Protein AF-A0A0S8H1C2-F1 (afdb_monomer)

Sequence (386 aa):
MALAILILIEPNAFPVTLSIESKSGTPDQTLEVPITVDDPSGIAGAAFTVEYDSSALSITVESVFFNTFLDQLLLLSTIGIPEEDDGIIKIPVLDENGNPKLDDYSIPIYIEVPPEVDGIQYFQPLLANEVSGTGMRISAARFTPADSSNSTLFTLYVTLKSGAQLGTYNINIVPTRLYDTVAGYDANGETIDLLIGADPDQEVTSASAFPVLLDDDGYTNHVNNGYVTFMDVINQEIDLSAGWNLISLRQQPSDISIDSVLEVISGKYASVWVYFDGSWRVYDPENPGFSDLTTMEAGRGYWINMDEATRLNISGTTPSNSVELAAGWNLVGYNCSTSQSVADALASIEGKYVSIWAYMDGSWKVYDPNNPGFSDQRCVRGHYRR

Radius of gyration: 31.44 Å; Cα contacts (8 Å, |Δi|>4): 828; chains: 1; bounding box: 70×46×90 Å

pLDDT: mean 87.63, std 13.4, range [23.62, 98.69]

Solvent-accessible surface area (backbone atoms only — not comparable to full-atom values): 21905 Å² total; per-residue (Å²): 138,85,87,80,81,86,79,86,76,72,86,84,62,64,78,42,38,41,34,36,51,66,49,72,47,43,57,89,43,73,43,82,33,44,32,31,36,79,56,29,55,27,41,21,34,39,31,34,23,41,36,38,60,62,87,38,42,47,74,49,77,49,46,77,66,41,34,38,52,63,68,55,49,73,72,42,88,54,44,51,79,70,43,81,55,98,87,35,36,37,31,31,35,33,40,100,86,69,45,70,31,55,48,101,83,71,46,72,40,63,49,62,40,52,47,69,57,99,89,42,72,43,62,35,50,64,48,77,44,78,40,87,96,46,26,34,39,40,38,35,37,43,91,62,48,36,56,81,87,61,40,49,54,32,38,34,41,39,31,55,37,90,88,47,79,75,46,76,45,59,40,33,76,42,66,34,70,40,52,47,56,89,84,69,36,44,79,90,50,35,75,43,56,34,28,30,27,38,39,89,92,42,59,84,88,42,80,68,16,51,37,79,37,31,40,65,84,49,40,83,84,28,51,44,62,22,32,41,33,32,43,71,70,46,77,45,72,36,82,42,54,58,38,83,38,72,46,53,35,46,30,26,37,88,61,34,40,38,66,68,64,38,51,90,48,64,91,33,53,61,37,36,36,36,42,56,95,91,40,81,35,30,32,26,89,92,44,60,94,74,38,73,46,63,63,51,55,40,45,32,26,35,39,38,33,23,74,46,60,48,65,47,72,45,59,16,30,84,46,78,93,75,70,88,80,65,92,75,83,73,42,61,26,61,45,59,94,63,73,38,44,50,66,69,75,38,56,95,49,65,91,75,70,73,68,48,77,46,71,52,94,94,38,83,31,32,33,26,89,91,43,62,92,74,37,73,45,68,56,48,66,62,83,67,82,132

Mean predicted aligned error: 10.64 Å

Secondary structure (DSSP, 8-state):
----------S------EEEPPEEE-TTPPEEEEEEES--TTEEEEEEEEE--TTTEEEEEE-SSS--HHHHHTT-TTB---EEETTEEEEEBB-TTSSBPB-TTSPBPEEEES-EETTEE-SSSEEEEEETTTEEEEEEE-SSPP-SS--EEEEEEEEEPTTPPSEEEEEEEEPPEE--TTTT--TT-EE--SEEE--TTS-TTSGGGS-EEE-TTTHHHHEE-EEEEE-PPEEEEEEE-SEEEEEE-SSB-SS-BHHHHHGGGTTSEEEEEEEETTEEEEE-TT-GGG----B--TTBEEEEEESS-EEEEEEEBPPPSPPP--SS---B----SS-EEHHHHTGGGTTS-S-EEEEETTEEEEE-TT-GGG----EE--S---

Foldseek 3Di:
DDDDDDDDDDPPPLPKFWEWAAEEDAQADWDWIFTFIPFQFQFFKFKWFKFWDPVWKDKDKDFVQQNWPVVQVVVDLQWDDWDDDPNKTWIFGHDPVRHFDADPVRHGDTDIPQDDDPNDGDGTQWDWAADPPTGIIIIGGGPDRDDRPDGGGMIMTMHTDPPHDFFKMWIFIAFDWDCDVVVPAPVVTDTDQGTWGADPVDDPVDPVRIDRSGGNVNCVVRYHIYMYGHADKDKDKDWFAAFKDKAFELFFAPDFFPCVQCVVVPPFFQKKWWDDPNDIAIDGPVCNVRHDDGGHGGFFIMITRGRHTDMGMGIHGRDDPDRDDDPDDGGTHDNDQDKDFPCVSCVVCPPVDAKDWDQPPNDIAIDGPVCRVRHPRGIDHGDDDD

Nearest PDB structures (foldseek):
  2zf9-assembly3_C  TM=5.876E-01  e=7.428E-05  Ruminococcus flavefaciens
  4n2o-assembly11_F  TM=5.755E-01  e=4.149E-04  Ruminococcus flavefaciens
  2xdh-assembly1_A  TM=5.416E-01  e=1.802E-04  Archaeoglobus fulgidus
  3l8q-assembly4_D  TM=2.956E-01  e=5.622E-03  Acetivibrio cellulolyticus
  4fei-assembly1_A-2  TM=1.889E-01  e=7.102E+00  Deinococcus radiodurans R1 = ATCC 13939 = DSM 20539

Structure (mmCIF, N/CA/C/O backbone):
data_AF-A0A0S8H1C2-F1
#
_entry.id   AF-A0A0S8H1C2-F1
#
loop_
_atom_site.group_PDB
_atom_site.id
_atom_site.type_symbol
_atom_site.label_atom_id
_atom_site.label_alt_id
_atom_site.label_comp_id
_atom_site.label_asym_id
_atom_site.label_entity_id
_atom_site.label_seq_id
_atom_site.pdbx_PDB_ins_code
_atom_site.Cartn_x
_atom_site.Cartn_y
_atom_site.Cartn_z
_atom_site.occupancy
_atom_site.B_iso_or_equiv
_atom_site.auth_seq_id
_atom_site.auth_comp_id
_atom_site.auth_asym_id
_atom_site.auth_atom_id
_atom_site.pdbx_PDB_model_num
ATOM 1 N N . MET A 1 1 ? -35.610 5.288 -42.071 1.00 37.66 1 MET A N 1
ATOM 2 C CA . MET A 1 1 ? -34.277 5.610 -42.619 1.00 37.66 1 MET A CA 1
ATOM 3 C C . MET A 1 1 ? -33.349 5.663 -41.417 1.00 37.66 1 MET A C 1
ATOM 5 O O . MET A 1 1 ? -33.465 6.595 -40.636 1.00 37.66 1 MET A O 1
ATOM 9 N N . ALA A 1 2 ? -32.604 4.590 -41.149 1.00 26.58 2 ALA A N 1
ATOM 10 C CA . ALA A 1 2 ? -31.714 4.521 -39.991 1.00 26.58 2 ALA A CA 1
ATOM 11 C C . ALA A 1 2 ? -30.345 5.064 -40.410 1.00 26.58 2 ALA A C 1
ATOM 13 O O . ALA A 1 2 ? -29.763 4.576 -41.377 1.00 26.58 2 ALA A O 1
ATOM 14 N N . LEU A 1 3 ? -29.892 6.115 -39.732 1.00 23.62 3 LEU A N 1
ATOM 15 C CA . LEU A 1 3 ? -28.574 6.707 -39.915 1.00 23.62 3 LEU A CA 1
ATOM 16 C C . LEU A 1 3 ? -27.572 5.835 -39.149 1.00 23.62 3 LEU A C 1
ATOM 18 O O . LEU A 1 3 ? -27.600 5.810 -37.922 1.00 23.62 3 LEU A O 1
ATOM 22 N N . ALA A 1 4 ? -26.733 5.091 -39.866 1.00 24.03 4 ALA A N 1
ATOM 23 C CA . ALA A 1 4 ? -25.555 4.454 -39.290 1.00 24.03 4 ALA A CA 1
ATOM 24 C C . ALA A 1 4 ? -24.382 5.427 -39.445 1.00 24.03 4 ALA A C 1
ATOM 26 O O . ALA A 1 4 ? -24.056 5.827 -40.563 1.00 24.03 4 ALA A O 1
ATOM 27 N N . ILE A 1 5 ? -23.794 5.845 -38.326 1.00 34.66 5 ILE A N 1
ATOM 28 C CA . ILE A 1 5 ? -22.584 6.665 -38.306 1.00 34.66 5 ILE A CA 1
ATOM 29 C C . ILE A 1 5 ? -21.412 5.699 -38.142 1.00 34.66 5 ILE A C 1
ATOM 31 O O . ILE A 1 5 ? -21.305 5.022 -37.123 1.00 34.66 5 ILE A O 1
ATOM 35 N N . LEU A 1 6 ? -20.565 5.617 -39.167 1.00 24.83 6 LEU A N 1
ATOM 36 C CA . LEU A 1 6 ? -19.266 4.961 -39.090 1.00 24.83 6 LEU A CA 1
ATOM 37 C C . LEU A 1 6 ? -18.269 6.021 -38.612 1.00 24.83 6 LEU A C 1
ATOM 39 O O . LEU A 1 6 ? -17.946 6.941 -39.362 1.00 24.83 6 LEU A O 1
ATOM 43 N N . ILE A 1 7 ? -17.855 5.934 -37.350 1.00 35.78 7 ILE A N 1
ATOM 44 C CA . ILE A 1 7 ? -16.804 6.788 -36.790 1.00 35.78 7 ILE A CA 1
ATOM 45 C C . ILE A 1 7 ? -15.488 6.030 -36.950 1.00 35.78 7 ILE A C 1
ATOM 47 O O . ILE A 1 7 ? -15.338 4.934 -36.416 1.00 35.78 7 ILE A O 1
ATOM 51 N N . LEU A 1 8 ? -14.558 6.611 -37.704 1.00 33.88 8 LEU A N 1
ATOM 52 C CA . LEU A 1 8 ? -13.153 6.229 -37.663 1.00 33.88 8 LEU A CA 1
ATOM 53 C C . LEU A 1 8 ? -12.554 6.947 -36.448 1.00 33.88 8 LEU A C 1
ATOM 55 O O . LEU A 1 8 ? -12.475 8.174 -36.445 1.00 33.88 8 LEU A O 1
ATOM 59 N N . ILE A 1 9 ? -12.233 6.200 -35.396 1.00 37.28 9 ILE A N 1
ATOM 60 C CA . ILE A 1 9 ? -11.469 6.712 -34.255 1.00 37.28 9 ILE A CA 1
ATOM 61 C C . ILE A 1 9 ? -9.995 6.605 -34.663 1.00 37.28 9 ILE A C 1
ATOM 63 O O . ILE A 1 9 ? -9.568 5.542 -35.115 1.00 37.28 9 ILE A O 1
ATOM 67 N N . GLU A 1 10 ? -9.246 7.708 -34.598 1.00 34.91 10 GLU A N 1
ATOM 68 C CA . GLU A 1 10 ? -7.790 7.680 -34.792 1.00 34.91 10 GLU A CA 1
ATOM 69 C C . GLU A 1 10 ? -7.138 6.759 -33.741 1.00 34.91 10 GLU A C 1
ATOM 71 O O . GLU A 1 10 ? -7.643 6.693 -32.621 1.00 34.91 10 GLU A O 1
ATOM 76 N N . PRO A 1 11 ? -6.025 6.059 -34.037 1.00 42.50 11 PRO A N 1
ATOM 77 C CA . PRO A 1 11 ? -5.444 5.054 -33.140 1.00 42.50 11 PRO A CA 1
ATOM 78 C C . PRO A 1 11 ? -4.820 5.626 -31.862 1.00 42.50 11 PRO A C 1
ATOM 80 O O . PRO A 1 11 ? -4.265 4.865 -31.081 1.00 42.50 11 PRO A O 1
ATOM 83 N N . ASN A 1 12 ? -4.903 6.935 -31.621 1.00 44.31 12 ASN A N 1
ATOM 84 C CA . ASN A 1 12 ? -4.301 7.578 -30.453 1.00 44.31 12 ASN A CA 1
ATOM 85 C C . ASN A 1 12 ? -5.173 7.392 -29.197 1.00 44.31 12 ASN A C 1
ATOM 87 O O . ASN A 1 12 ? -5.423 8.334 -28.447 1.00 44.31 12 ASN A O 1
ATOM 91 N N . ALA A 1 13 ? -5.696 6.184 -28.991 1.00 48.09 13 ALA A N 1
ATOM 92 C CA . ALA A 1 13 ? -6.163 5.760 -27.686 1.00 48.09 13 ALA A CA 1
ATOM 93 C C . ALA A 1 13 ? -4.923 5.258 -26.947 1.00 48.09 13 ALA A C 1
ATOM 95 O O . ALA A 1 13 ? -4.494 4.141 -27.209 1.00 48.09 13 ALA A O 1
ATOM 96 N N . PHE A 1 14 ? -4.330 6.082 -26.080 1.00 58.38 14 PHE A N 1
ATOM 97 C CA . PHE A 1 14 ? -3.327 5.608 -25.124 1.00 58.38 14 PHE A CA 1
ATOM 98 C C . PHE A 1 14 ? -4.006 4.537 -24.260 1.00 58.38 14 PHE A C 1
ATOM 100 O O . PHE A 1 14 ? -4.908 4.873 -23.487 1.00 58.38 14 PHE A O 1
ATOM 107 N N . PRO A 1 15 ? -3.707 3.241 -24.455 1.00 70.38 15 PRO A N 1
ATOM 108 C CA . PRO A 1 15 ? -4.605 2.188 -23.997 1.00 70.38 15 PRO A CA 1
ATOM 109 C C . PRO A 1 15 ? -4.337 1.774 -22.551 1.00 70.38 15 PRO A C 1
ATOM 111 O O . PRO A 1 15 ? -4.996 0.860 -22.067 1.00 70.38 15 PRO A O 1
ATOM 114 N N . VAL A 1 16 ? -3.383 2.426 -21.878 1.00 88.31 16 VAL A N 1
ATOM 115 C CA . VAL A 1 16 ? -2.860 1.976 -20.591 1.00 88.31 16 VAL A CA 1
ATOM 116 C C . VAL A 1 16 ? -2.882 3.071 -19.533 1.00 88.31 16 VAL A C 1
ATOM 118 O O . VAL A 1 16 ? -2.623 4.242 -19.809 1.00 88.31 16 VAL A O 1
ATOM 121 N N . THR A 1 17 ? -3.166 2.670 -18.302 1.00 94.62 17 THR A N 1
ATOM 122 C CA . THR A 1 17 ? -3.208 3.505 -17.106 1.00 94.62 17 THR A CA 1
ATOM 123 C C . THR A 1 17 ? -2.201 2.981 -16.090 1.00 94.62 17 THR A C 1
ATOM 125 O O . THR A 1 17 ? -2.351 1.868 -15.584 1.00 94.62 17 THR A O 1
ATOM 128 N N . LEU A 1 18 ? -1.204 3.790 -15.733 1.00 96.81 18 LEU A N 1
ATOM 129 C CA . LEU A 1 18 ? -0.291 3.489 -14.629 1.00 96.81 18 LEU A CA 1
ATOM 130 C C . LEU A 1 18 ? -0.927 3.853 -13.292 1.00 96.81 18 LEU A C 1
ATOM 132 O O . LEU A 1 18 ? -1.560 4.897 -13.163 1.00 96.81 18 LEU A O 1
ATOM 136 N N . SER A 1 19 ? -0.740 3.018 -12.275 1.00 98.00 19 SER A N 1
ATOM 137 C CA . SER A 1 19 ? -1.273 3.269 -10.934 1.00 98.00 19 SER A CA 1
ATOM 138 C C . SER A 1 19 ? -0.279 2.881 -9.846 1.00 98.00 19 SER A C 1
ATOM 140 O O . SER A 1 19 ? 0.228 1.759 -9.846 1.00 98.00 19 SER A O 1
ATOM 142 N N . ILE A 1 20 ? -0.041 3.783 -8.892 1.00 98.56 20 ILE A N 1
ATOM 143 C CA . ILE A 1 20 ? 0.663 3.481 -7.639 1.00 98.56 20 ILE A CA 1
ATOM 144 C C . ILE A 1 20 ? -0.372 3.125 -6.570 1.00 98.56 20 ILE A C 1
ATOM 146 O O . ILE A 1 20 ? -1.280 3.910 -6.294 1.00 98.56 20 ILE A O 1
ATOM 150 N N . GLU A 1 21 ? -0.230 1.961 -5.936 1.00 98.00 21 GLU A N 1
ATOM 151 C CA . GLU A 1 21 ? -1.101 1.581 -4.822 1.00 98.00 21 GLU A CA 1
ATOM 152 C C . GLU A 1 21 ? -0.795 2.415 -3.566 1.00 98.00 21 GLU A C 1
ATOM 154 O O . GLU A 1 21 ? 0.358 2.559 -3.164 1.00 98.00 21 GLU A O 1
ATOM 159 N N . SER A 1 22 ? -1.823 2.931 -2.891 1.00 97.81 22 SER A N 1
ATOM 160 C CA . SER A 1 22 ? -1.625 3.578 -1.592 1.00 97.81 22 SER A CA 1
ATOM 161 C C . SER A 1 22 ? -1.554 2.558 -0.457 1.00 97.81 22 SER A C 1
ATOM 163 O O . SER A 1 22 ? -2.394 1.664 -0.361 1.00 97.81 22 SER A O 1
ATOM 165 N N . LYS A 1 23 ? -0.586 2.720 0.450 1.00 96.12 23 LYS A N 1
ATOM 166 C CA . LYS A 1 23 ? -0.371 1.820 1.597 1.00 96.12 23 LYS A CA 1
ATOM 167 C C . LYS A 1 23 ? -0.279 2.590 2.909 1.00 96.12 23 LYS A C 1
ATOM 169 O O . LYS A 1 23 ? 0.045 3.774 2.942 1.00 96.12 23 LYS A O 1
ATOM 174 N N . SER A 1 24 ? -0.510 1.901 4.017 1.00 92.19 24 SER A N 1
ATOM 175 C CA . SER A 1 24 ? -0.260 2.428 5.355 1.00 92.19 24 SER A CA 1
ATOM 176 C C . SER A 1 24 ? 0.466 1.402 6.216 1.00 92.19 24 SER A C 1
ATOM 178 O O . SER A 1 24 ? 0.358 0.198 5.989 1.00 92.19 24 SER A O 1
ATOM 180 N N . GLY A 1 25 ? 1.216 1.882 7.204 1.00 90.38 25 GLY A N 1
ATOM 181 C CA . GLY A 1 25 ? 1.874 1.016 8.175 1.00 90.38 25 GLY A CA 1
ATOM 182 C C . GLY A 1 25 ? 2.594 1.779 9.272 1.00 90.38 25 GLY A C 1
ATOM 183 O O . GLY A 1 25 ? 2.381 2.978 9.481 1.00 90.38 25 GLY A O 1
ATOM 184 N N . THR A 1 26 ? 3.420 1.047 10.011 1.00 89.38 26 THR A N 1
ATOM 185 C CA . THR A 1 26 ? 4.143 1.580 11.169 1.00 89.38 26 THR A CA 1
ATOM 186 C C . THR A 1 26 ? 5.463 2.231 10.743 1.00 89.38 26 THR A C 1
ATOM 188 O O . THR A 1 26 ? 5.971 1.920 9.666 1.00 89.38 26 THR A O 1
ATOM 191 N N . PRO A 1 27 ? 6.058 3.112 11.567 1.00 90.50 27 PRO A N 1
ATOM 192 C CA . PRO A 1 27 ? 7.282 3.840 11.207 1.00 90.50 27 PRO A CA 1
ATOM 193 C C . PRO A 1 27 ? 8.485 2.927 10.929 1.00 90.50 27 PRO A C 1
ATOM 195 O O . PRO A 1 27 ? 9.360 3.288 10.150 1.00 90.50 27 PRO A O 1
ATOM 198 N N . ASP A 1 28 ? 8.504 1.743 11.546 1.00 89.56 28 ASP A N 1
ATOM 199 C CA . ASP A 1 28 ? 9.584 0.758 11.421 1.00 89.56 28 ASP A CA 1
ATOM 200 C C . ASP A 1 28 ? 9.334 -0.266 10.297 1.00 89.56 28 ASP A C 1
ATOM 202 O O . ASP A 1 28 ? 10.166 -1.139 10.040 1.00 89.56 28 ASP A O 1
ATOM 206 N N . GLN A 1 29 ? 8.175 -0.199 9.637 1.00 92.69 29 GLN A N 1
ATOM 207 C CA . GLN A 1 29 ? 7.791 -1.123 8.579 1.00 92.69 29 GLN A CA 1
ATOM 208 C C . GLN A 1 29 ? 8.340 -0.672 7.218 1.00 92.69 29 GLN A C 1
ATOM 210 O O . GLN A 1 29 ? 8.343 0.511 6.882 1.00 92.69 29 GLN A O 1
ATOM 215 N N . THR A 1 30 ? 8.746 -1.642 6.395 1.00 97.75 30 THR A N 1
ATOM 216 C CA . THR A 1 30 ? 8.920 -1.436 4.950 1.00 97.75 30 THR A CA 1
ATOM 217 C C . THR A 1 30 ? 7.592 -1.700 4.250 1.00 97.75 30 THR A C 1
ATOM 219 O O . THR A 1 30 ? 7.029 -2.786 4.384 1.00 97.75 30 THR A O 1
ATOM 222 N N . LEU A 1 31 ? 7.072 -0.703 3.538 1.00 98.00 31 LEU A N 1
ATOM 223 C CA . LEU A 1 31 ? 5.845 -0.819 2.759 1.00 98.00 31 LEU A CA 1
ATOM 224 C C . LEU A 1 31 ? 6.178 -1.246 1.333 1.00 98.00 31 LEU A C 1
ATOM 226 O O . LEU A 1 31 ? 6.912 -0.550 0.637 1.00 98.00 31 LEU A O 1
ATOM 230 N N . GLU A 1 32 ? 5.604 -2.364 0.903 1.00 98.50 32 GLU A N 1
ATOM 231 C CA . GLU A 1 32 ? 5.636 -2.817 -0.487 1.00 98.50 32 GLU A CA 1
ATOM 232 C C . GLU A 1 32 ? 4.519 -2.114 -1.259 1.00 98.50 32 GLU A C 1
ATOM 234 O O . GLU A 1 32 ? 3.332 -2.335 -1.002 1.00 98.50 32 GLU A O 1
ATOM 239 N N . VAL A 1 33 ? 4.903 -1.228 -2.171 1.00 98.69 33 VAL A N 1
ATOM 240 C CA . VAL A 1 33 ? 4.014 -0.347 -2.930 1.00 98.69 33 VAL A CA 1
ATOM 241 C C . VAL A 1 33 ? 4.126 -0.692 -4.420 1.00 98.69 33 VAL A C 1
ATOM 243 O O . VAL A 1 33 ? 5.082 -0.276 -5.081 1.00 98.69 33 VAL A O 1
ATOM 246 N N . PRO A 1 34 ? 3.182 -1.479 -4.963 1.00 98.50 34 PRO A N 1
ATOM 247 C CA . PRO A 1 34 ? 3.150 -1.813 -6.380 1.00 98.50 34 PRO A CA 1
ATOM 248 C C . PRO A 1 34 ? 2.904 -0.591 -7.274 1.00 98.50 34 PRO A C 1
ATOM 250 O O . PRO A 1 34 ? 2.021 0.228 -7.006 1.00 98.50 34 PRO A O 1
ATOM 253 N N . ILE A 1 35 ? 3.638 -0.530 -8.384 1.00 98.56 35 ILE A N 1
ATOM 254 C CA . ILE A 1 35 ? 3.302 0.255 -9.572 1.00 98.56 35 ILE A CA 1
ATOM 255 C C . ILE A 1 35 ? 2.735 -0.711 -10.606 1.00 98.56 35 ILE A C 1
ATOM 257 O O . ILE A 1 35 ? 3.419 -1.637 -11.050 1.00 98.56 35 ILE A O 1
ATOM 261 N N . THR A 1 36 ? 1.485 -0.489 -10.986 1.00 97.94 36 THR A N 1
ATOM 262 C CA . THR A 1 36 ? 0.710 -1.390 -11.840 1.00 97.94 36 THR A CA 1
ATOM 263 C C . THR A 1 36 ? 0.258 -0.713 -13.121 1.00 97.94 36 THR A C 1
ATOM 265 O O . THR A 1 36 ? 0.232 0.515 -13.206 1.00 97.94 36 THR A O 1
ATOM 268 N N . VAL A 1 37 ? -0.112 -1.529 -14.101 1.00 96.19 37 VAL A N 1
ATOM 269 C CA . VAL A 1 37 ? -0.777 -1.115 -15.335 1.00 96.19 37 VAL A CA 1
ATOM 270 C C . VAL A 1 37 ? -2.071 -1.912 -15.519 1.00 96.19 37 VAL A C 1
ATOM 272 O O . VAL A 1 37 ? -2.153 -3.068 -15.107 1.00 96.19 37 VAL A O 1
ATOM 275 N N . ASP A 1 38 ? -3.098 -1.302 -16.098 1.00 94.44 38 ASP A N 1
ATOM 276 C CA . ASP A 1 38 ? -4.387 -1.953 -16.376 1.00 94.44 38 ASP A CA 1
ATOM 277 C C . ASP A 1 38 ? -4.323 -2.971 -17.529 1.00 94.44 38 ASP A C 1
ATOM 279 O O . ASP A 1 38 ? -4.953 -4.025 -17.431 1.00 94.44 38 ASP A O 1
ATOM 283 N N . ASP A 1 39 ? -3.530 -2.703 -18.568 1.00 92.00 39 ASP A N 1
ATOM 284 C CA . ASP A 1 39 ? -3.198 -3.655 -19.632 1.00 92.00 39 ASP A CA 1
ATOM 285 C C . ASP A 1 39 ? -1.672 -3.779 -19.810 1.00 92.00 39 ASP A C 1
ATOM 287 O O . ASP A 1 39 ? -1.030 -2.897 -20.384 1.00 92.00 39 ASP A O 1
ATOM 291 N N . PRO A 1 40 ? -1.053 -4.863 -19.306 1.00 92.25 40 PRO A N 1
ATOM 292 C CA . PRO A 1 40 ? 0.379 -5.075 -19.466 1.00 92.25 40 PRO A CA 1
ATOM 293 C C . PRO A 1 40 ? 0.773 -5.612 -20.845 1.00 92.25 40 PRO A C 1
ATOM 295 O O . PRO A 1 40 ? 1.968 -5.658 -21.146 1.00 92.25 40 PRO A O 1
ATOM 298 N N . SER A 1 41 ? -0.183 -6.054 -21.670 1.00 89.62 41 SER A N 1
ATOM 299 C CA . SER A 1 41 ? 0.129 -6.762 -22.908 1.00 89.62 41 SER A CA 1
ATOM 300 C C . SER A 1 41 ? 0.930 -5.883 -23.864 1.00 89.62 41 SER A C 1
ATOM 302 O O . SER A 1 41 ? 0.606 -4.725 -24.110 1.00 89.62 41 SER A O 1
ATOM 304 N N . GLY A 1 42 ? 2.006 -6.442 -24.413 1.00 89.50 42 GLY A N 1
ATOM 305 C CA . GLY A 1 42 ? 2.822 -5.736 -25.393 1.00 89.50 42 GLY A CA 1
ATOM 306 C C . GLY A 1 42 ? 3.821 -4.747 -24.796 1.00 89.50 42 GLY A C 1
ATOM 307 O O . GLY A 1 42 ? 4.675 -4.281 -25.541 1.00 89.50 42 GLY A O 1
ATOM 308 N N . ILE A 1 43 ? 3.794 -4.444 -23.489 1.00 93.62 43 ILE A N 1
ATOM 309 C CA . ILE A 1 43 ? 4.774 -3.531 -22.878 1.00 93.62 43 ILE A CA 1
ATOM 310 C C . ILE A 1 43 ? 6.184 -4.115 -23.009 1.00 93.62 43 ILE A C 1
ATOM 312 O O . ILE A 1 43 ? 6.442 -5.267 -22.646 1.00 93.62 43 ILE A O 1
ATOM 316 N N . ALA A 1 44 ? 7.103 -3.288 -23.500 1.00 93.56 44 ALA A N 1
ATOM 317 C CA . ALA A 1 44 ? 8.505 -3.628 -23.711 1.00 93.56 44 ALA A CA 1
ATOM 318 C C . ALA A 1 44 ? 9.462 -2.700 -22.954 1.00 93.56 44 ALA A C 1
ATOM 320 O O . ALA A 1 44 ? 10.584 -3.104 -22.657 1.00 93.56 44 ALA A O 1
ATOM 321 N N . GLY A 1 45 ? 9.032 -1.493 -22.588 1.00 95.31 45 GLY A N 1
ATOM 322 C CA . GLY A 1 45 ? 9.849 -0.554 -21.830 1.00 95.31 45 GLY A CA 1
ATOM 323 C C . GLY A 1 45 ? 9.023 0.402 -20.983 1.00 95.31 45 GLY A C 1
ATOM 324 O O . GLY A 1 45 ? 7.882 0.724 -21.316 1.00 95.31 45 GLY A O 1
ATOM 325 N N . ALA A 1 46 ? 9.621 0.856 -19.888 1.00 97.19 46 ALA A N 1
ATOM 326 C CA . ALA A 1 46 ? 9.075 1.896 -19.033 1.00 97.19 46 ALA A CA 1
ATOM 327 C C . ALA A 1 46 ? 10.185 2.859 -18.606 1.00 97.19 46 ALA A C 1
ATOM 329 O O . ALA A 1 46 ? 11.274 2.409 -18.248 1.00 97.19 46 ALA A O 1
ATOM 330 N N . ALA A 1 47 ? 9.919 4.165 -18.619 1.00 97.00 47 ALA A N 1
ATOM 331 C CA . ALA A 1 47 ? 10.860 5.178 -18.155 1.00 97.00 47 ALA A CA 1
ATOM 332 C C . ALA A 1 47 ? 10.133 6.401 -17.578 1.00 97.00 47 ALA A C 1
ATOM 334 O O . ALA A 1 47 ? 9.444 7.124 -18.286 1.00 97.00 47 ALA A O 1
ATOM 335 N N . PHE A 1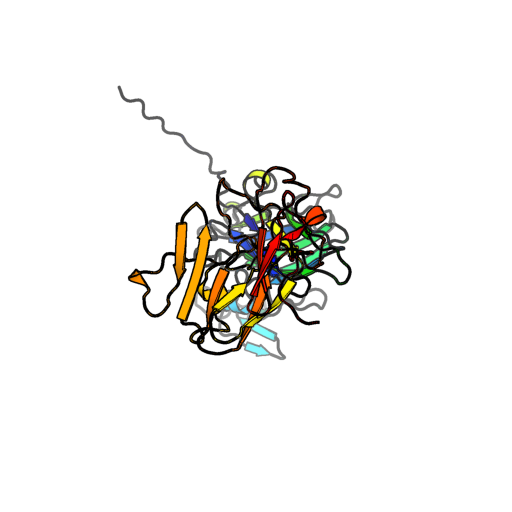 48 ? 10.286 6.658 -16.282 1.00 97.12 48 PHE A N 1
ATOM 336 C CA . PHE A 1 48 ? 9.648 7.797 -15.620 1.00 97.12 48 PHE A CA 1
ATOM 337 C C . PHE A 1 48 ? 10.360 8.173 -14.320 1.00 97.12 48 PHE A C 1
ATOM 339 O O . PHE A 1 48 ? 11.227 7.457 -13.813 1.00 97.12 48 PHE A O 1
ATOM 346 N N . THR A 1 49 ? 9.994 9.322 -13.754 1.00 96.69 49 THR A N 1
ATOM 347 C CA . THR A 1 49 ? 10.477 9.755 -12.442 1.00 96.69 49 THR A CA 1
ATOM 348 C C . THR A 1 49 ? 9.401 9.476 -11.404 1.00 96.69 49 THR A C 1
ATOM 350 O O . THR A 1 49 ? 8.249 9.836 -11.602 1.00 96.69 49 THR A O 1
ATOM 353 N N . VAL A 1 50 ? 9.770 8.869 -10.284 1.00 98.00 50 VAL A N 1
ATOM 354 C CA . VAL A 1 50 ? 8.940 8.788 -9.084 1.00 98.00 50 VAL A CA 1
ATOM 355 C C . VAL A 1 50 ? 9.359 9.913 -8.145 1.00 98.00 50 VAL A C 1
ATOM 357 O O . VAL A 1 50 ? 10.455 9.878 -7.589 1.00 98.00 50 VAL A O 1
ATOM 360 N N . GLU A 1 51 ? 8.506 10.916 -7.979 1.00 97.69 51 GLU A N 1
ATOM 361 C CA . GLU A 1 51 ? 8.682 12.020 -7.040 1.00 97.69 51 GLU A CA 1
ATOM 362 C C . GLU A 1 51 ? 8.132 11.674 -5.658 1.00 97.69 51 GLU A C 1
ATOM 364 O O . GLU A 1 51 ? 7.014 11.173 -5.514 1.00 97.69 51 GLU A O 1
ATOM 369 N N . TYR A 1 52 ? 8.923 11.977 -4.631 1.00 97.00 52 TYR A N 1
ATOM 370 C CA . TYR A 1 52 ? 8.572 11.775 -3.228 1.00 97.00 52 TYR A CA 1
ATOM 371 C C . TYR A 1 52 ? 9.410 12.691 -2.330 1.00 97.00 52 TYR A C 1
ATOM 373 O O . TYR A 1 52 ? 10.429 13.245 -2.746 1.00 97.00 52 TYR A O 1
ATOM 381 N N . ASP A 1 53 ? 9.013 12.832 -1.063 1.00 95.69 53 ASP A N 1
ATOM 382 C CA . ASP A 1 53 ? 9.825 13.540 -0.072 1.00 95.69 53 ASP A CA 1
ATOM 383 C C . ASP A 1 53 ? 11.076 12.718 0.274 1.00 95.69 53 ASP A C 1
ATOM 385 O O . ASP A 1 53 ? 11.082 11.896 1.193 1.00 95.69 53 ASP A O 1
ATOM 389 N N . SER A 1 54 ? 12.162 12.949 -0.464 1.00 93.69 54 SER A N 1
ATOM 390 C CA . SER A 1 54 ? 13.432 12.249 -0.268 1.00 93.69 54 SER A CA 1
ATOM 391 C C . SER A 1 54 ? 14.125 12.604 1.053 1.00 93.69 54 SER A C 1
ATOM 393 O O . SER A 1 54 ? 15.103 11.949 1.420 1.00 93.69 54 SER A O 1
ATOM 395 N N . SER A 1 55 ? 13.660 13.625 1.784 1.00 93.12 55 SER A N 1
ATOM 396 C CA . SER A 1 55 ? 14.153 13.928 3.132 1.00 93.12 55 SER A CA 1
ATOM 397 C C . SER A 1 55 ? 13.506 13.031 4.190 1.00 93.12 55 SER A C 1
ATOM 399 O O . SER A 1 55 ? 14.165 12.672 5.168 1.00 93.12 55 SER A O 1
ATOM 401 N N . ALA A 1 56 ? 12.260 12.611 3.955 1.00 95.38 56 ALA A N 1
ATOM 402 C CA . ALA A 1 56 ? 11.489 11.774 4.863 1.00 95.38 56 ALA A CA 1
ATOM 403 C C . ALA A 1 56 ? 11.509 10.285 4.499 1.00 95.38 56 ALA A C 1
ATOM 405 O O . ALA A 1 56 ? 11.491 9.449 5.398 1.00 95.38 56 ALA A O 1
ATOM 406 N N . LEU A 1 57 ? 11.563 9.936 3.212 1.00 96.75 57 LEU A N 1
ATOM 407 C CA . LEU A 1 57 ? 11.450 8.554 2.744 1.00 96.75 57 LEU A CA 1
ATOM 408 C C . LEU A 1 57 ? 12.765 8.024 2.168 1.00 96.75 57 LEU A C 1
ATOM 410 O O . LEU A 1 57 ? 13.558 8.764 1.577 1.00 96.75 57 LEU A O 1
ATOM 414 N N . SER A 1 58 ? 12.978 6.719 2.330 1.00 95.81 58 SER A N 1
ATOM 415 C CA . SER A 1 58 ? 13.943 5.934 1.559 1.00 95.81 58 SER A CA 1
ATOM 416 C C . SER A 1 58 ? 13.171 4.917 0.728 1.00 95.81 58 SER A C 1
ATOM 418 O O . SER A 1 58 ? 12.357 4.174 1.280 1.00 95.81 58 SER A O 1
ATOM 420 N N . ILE A 1 59 ? 13.414 4.901 -0.582 1.00 97.06 59 ILE A N 1
ATOM 421 C CA . ILE A 1 59 ? 12.727 4.021 -1.528 1.00 97.06 59 ILE A CA 1
ATOM 422 C C . ILE A 1 59 ? 13.774 3.210 -2.286 1.00 97.06 59 ILE A C 1
ATOM 424 O O . ILE A 1 59 ? 14.746 3.772 -2.782 1.00 97.06 59 ILE A O 1
ATOM 428 N N . THR A 1 60 ? 13.565 1.901 -2.394 1.00 96.75 60 THR A N 1
ATOM 429 C CA . THR A 1 60 ? 14.230 1.045 -3.387 1.00 96.75 60 THR A CA 1
ATOM 430 C C . THR A 1 60 ? 13.185 0.464 -4.331 1.00 96.75 60 THR A C 1
ATOM 432 O O . THR A 1 60 ? 11.995 0.467 -4.018 1.00 96.75 60 THR A O 1
ATOM 435 N N . VAL A 1 61 ? 13.607 -0.013 -5.499 1.00 97.75 61 VAL A N 1
ATOM 436 C CA . VAL A 1 61 ? 12.706 -0.582 -6.504 1.00 97.75 61 VAL A CA 1
ATOM 437 C C . VAL A 1 61 ? 13.213 -1.934 -6.972 1.00 97.75 61 VAL A C 1
ATOM 439 O O . VAL A 1 61 ? 14.408 -2.115 -7.197 1.00 97.75 61 VAL A O 1
ATOM 442 N N . GLU A 1 62 ? 12.283 -2.862 -7.151 1.00 97.25 62 GLU A N 1
ATOM 443 C CA . GLU A 1 62 ? 12.512 -4.133 -7.830 1.00 97.25 62 GLU A CA 1
ATOM 444 C C . GLU A 1 62 ? 11.477 -4.325 -8.941 1.00 97.25 62 GLU A C 1
ATOM 446 O O . GLU A 1 62 ? 10.411 -3.700 -8.944 1.00 97.25 62 GLU A O 1
ATOM 451 N N . SER A 1 63 ? 11.776 -5.215 -9.887 1.00 96.38 63 SER A N 1
ATOM 452 C CA . SER A 1 63 ? 10.821 -5.619 -10.914 1.00 96.38 63 SER A CA 1
ATOM 453 C C . SER A 1 63 ? 10.959 -7.095 -11.255 1.00 96.38 63 SER A C 1
ATOM 455 O O . SER A 1 63 ? 11.983 -7.536 -11.768 1.00 96.38 63 SER A O 1
ATOM 457 N N . VAL A 1 64 ? 9.886 -7.856 -11.053 1.00 93.94 64 VAL A N 1
ATOM 458 C CA . VAL A 1 64 ? 9.766 -9.208 -11.623 1.00 93.94 64 VAL A CA 1
ATOM 459 C C . VAL A 1 64 ? 9.246 -9.141 -13.064 1.00 93.94 64 VAL A C 1
ATOM 461 O O . VAL A 1 64 ? 9.548 -10.008 -13.877 1.00 93.94 64 VAL A O 1
ATOM 464 N N . PHE A 1 65 ? 8.508 -8.085 -13.413 1.00 94.88 65 PHE A N 1
ATOM 465 C CA . PHE A 1 65 ? 7.940 -7.884 -14.746 1.00 94.88 65 PHE A CA 1
ATOM 466 C C . PHE A 1 65 ? 8.995 -7.688 -15.832 1.00 94.88 65 PHE A C 1
ATOM 468 O O . PHE A 1 65 ? 8.879 -8.262 -16.915 1.00 94.88 65 PHE A O 1
ATOM 475 N N . PHE A 1 66 ? 10.022 -6.888 -15.539 1.00 93.50 66 PHE A N 1
ATOM 476 C CA . PHE A 1 66 ? 11.140 -6.667 -16.449 1.00 93.50 66 PHE A CA 1
ATOM 477 C C . PHE A 1 66 ? 12.236 -7.723 -16.301 1.00 93.50 66 PHE A C 1
ATOM 479 O O . PHE A 1 66 ? 13.061 -7.788 -17.190 1.00 93.50 66 PHE A O 1
ATOM 486 N N . ASN A 1 67 ? 12.212 -8.562 -15.252 1.00 92.19 67 ASN A N 1
ATOM 487 C CA . ASN A 1 67 ? 13.036 -9.766 -15.010 1.00 92.19 67 ASN A CA 1
ATOM 488 C C . ASN A 1 67 ? 14.565 -9.628 -15.260 1.00 92.19 67 ASN A C 1
ATOM 490 O O . ASN A 1 67 ? 15.056 -8.569 -15.627 1.00 92.19 67 ASN A O 1
ATOM 494 N N . THR A 1 68 ? 15.373 -10.663 -15.034 1.00 93.25 68 THR A N 1
ATOM 495 C CA . THR A 1 68 ? 16.824 -10.614 -15.299 1.00 93.25 68 THR A CA 1
ATOM 496 C C . THR A 1 68 ? 17.134 -10.690 -16.797 1.00 93.25 68 THR A C 1
ATOM 498 O O . THR A 1 68 ? 16.314 -11.164 -17.584 1.00 93.25 68 THR A O 1
ATOM 501 N N . PHE A 1 69 ? 18.330 -10.253 -17.218 1.00 90.62 69 PHE A N 1
ATOM 502 C CA . PHE A 1 69 ? 18.774 -10.461 -18.607 1.00 90.62 69 PHE A CA 1
ATOM 503 C C . PHE A 1 69 ? 18.751 -11.948 -18.982 1.00 90.62 69 PHE A C 1
ATOM 505 O O . PHE A 1 69 ? 18.285 -12.308 -20.061 1.00 90.62 69 PHE A O 1
ATOM 512 N N . LEU A 1 70 ? 19.222 -12.808 -18.074 1.00 88.88 70 LEU A N 1
ATOM 513 C CA . LEU A 1 70 ? 19.301 -14.247 -18.295 1.00 88.88 70 LEU A CA 1
ATOM 514 C C . LEU A 1 70 ? 17.915 -14.859 -18.512 1.00 88.88 70 LEU A C 1
ATOM 516 O O . LEU A 1 70 ? 17.699 -15.521 -19.524 1.00 88.88 70 LEU A O 1
ATOM 520 N N . ASP A 1 71 ? 16.971 -14.608 -17.604 1.00 90.19 71 ASP A N 1
ATOM 521 C CA . ASP A 1 71 ? 15.638 -15.217 -17.669 1.00 90.19 71 ASP A CA 1
ATOM 522 C C . ASP A 1 71 ? 14.876 -14.806 -18.925 1.00 90.19 71 ASP A C 1
ATOM 524 O O . ASP A 1 71 ? 14.149 -15.609 -19.502 1.00 90.19 71 ASP A O 1
ATOM 528 N N . GLN A 1 72 ? 15.061 -13.570 -19.385 1.00 89.62 72 GLN A N 1
ATOM 529 C CA . GLN A 1 72 ? 14.433 -13.116 -20.618 1.00 89.62 72 GLN A CA 1
ATOM 530 C C . GLN A 1 72 ? 15.060 -13.732 -21.866 1.00 89.62 72 GLN A C 1
ATOM 532 O O . GLN A 1 72 ? 14.342 -14.096 -22.797 1.00 89.62 72 GLN A O 1
ATOM 537 N N . LEU A 1 73 ? 16.390 -13.846 -21.900 1.00 87.94 73 LEU A N 1
ATOM 538 C CA . LEU A 1 73 ? 17.095 -14.419 -23.041 1.00 87.94 73 LEU A CA 1
ATOM 539 C C . LEU A 1 73 ? 16.814 -15.919 -23.159 1.00 87.94 73 LEU A C 1
ATOM 541 O O . LEU A 1 73 ? 16.565 -16.381 -24.265 1.00 87.94 73 LEU A O 1
ATOM 545 N N . LEU A 1 74 ? 16.750 -16.658 -22.044 1.00 84.62 74 LEU A N 1
ATOM 546 C CA . LEU A 1 74 ? 16.451 -18.101 -22.007 1.00 84.62 74 LEU A CA 1
ATOM 547 C C . LEU A 1 74 ? 15.104 -18.501 -22.625 1.00 84.62 74 LEU A C 1
ATOM 549 O O . LEU A 1 74 ? 14.909 -19.670 -22.957 1.00 84.62 74 LEU A O 1
ATOM 553 N N . LEU A 1 75 ? 14.185 -17.552 -22.805 1.00 81.75 75 LEU A N 1
ATOM 554 C CA . LEU A 1 75 ? 12.903 -17.779 -23.474 1.00 81.75 75 LEU A CA 1
ATOM 555 C C . LEU A 1 75 ? 12.999 -17.682 -25.004 1.00 81.75 75 LEU A C 1
ATOM 557 O O . LEU A 1 75 ? 12.071 -18.095 -25.702 1.00 81.75 75 LEU A O 1
ATOM 561 N N . LEU A 1 76 ? 14.092 -17.135 -25.540 1.00 82.75 76 LEU A N 1
ATOM 562 C CA . LEU A 1 76 ? 14.256 -16.923 -26.971 1.00 82.75 76 LEU A CA 1
ATOM 563 C C . LEU A 1 76 ? 14.741 -18.203 -27.655 1.00 82.75 76 LEU A C 1
ATOM 565 O O . LEU A 1 76 ? 15.783 -18.761 -27.329 1.00 82.75 76 LEU A O 1
ATOM 569 N N . SER A 1 77 ? 14.036 -18.639 -28.697 1.00 78.88 77 SER A N 1
ATOM 570 C CA . SER A 1 77 ? 14.471 -19.780 -29.518 1.00 78.88 77 SER A CA 1
ATOM 571 C C . SER A 1 77 ? 15.691 -19.474 -30.394 1.00 78.88 77 SER A C 1
ATOM 573 O O . SER A 1 77 ? 16.240 -20.371 -31.026 1.00 78.88 77 SER A O 1
ATOM 575 N N . THR A 1 78 ? 16.077 -18.202 -30.486 1.00 81.69 78 THR A N 1
ATOM 576 C CA . THR A 1 78 ? 17.204 -17.701 -31.283 1.00 81.69 78 THR A CA 1
ATOM 577 C C . THR A 1 78 ? 18.523 -17.720 -30.523 1.00 81.69 78 THR A C 1
ATOM 579 O O . THR A 1 78 ? 19.533 -17.254 -31.049 1.00 81.69 78 THR A O 1
ATOM 582 N N . ILE A 1 79 ? 18.538 -18.249 -29.301 1.00 84.19 79 ILE A N 1
ATOM 583 C CA . ILE A 1 79 ? 19.757 -18.435 -28.526 1.00 84.19 79 ILE A CA 1
ATOM 584 C C . ILE A 1 79 ? 20.035 -19.918 -28.279 1.00 84.19 79 ILE A C 1
ATOM 586 O O . ILE A 1 79 ? 19.124 -20.738 -28.156 1.00 84.19 79 ILE A O 1
ATOM 590 N N . GLY A 1 80 ? 21.316 -20.273 -28.244 1.00 83.38 80 GLY A N 1
ATOM 591 C CA . GLY A 1 80 ? 21.759 -21.624 -27.928 1.00 83.38 80 GLY A CA 1
ATOM 592 C C . GLY A 1 80 ? 21.974 -21.830 -26.433 1.00 83.38 80 GLY A C 1
ATOM 593 O O . GLY A 1 80 ? 21.621 -20.999 -25.599 1.00 83.38 80 GLY A O 1
ATOM 594 N N . ILE A 1 81 ? 22.562 -22.976 -26.096 1.00 86.38 81 ILE A N 1
ATOM 595 C CA . ILE A 1 81 ? 22.821 -23.355 -24.706 1.00 86.38 81 ILE A CA 1
ATOM 596 C C . ILE A 1 81 ? 23.851 -22.381 -24.111 1.00 86.38 81 ILE A C 1
ATOM 598 O O . ILE A 1 81 ? 24.923 -22.236 -24.701 1.00 86.38 81 ILE A O 1
ATOM 602 N N . PRO A 1 82 ? 23.557 -21.733 -22.969 1.00 90.06 82 PRO A N 1
ATOM 603 C CA . PRO A 1 82 ? 24.517 -20.863 -22.309 1.00 90.06 82 PRO A CA 1
ATOM 604 C C . PRO A 1 82 ? 25.756 -21.625 -21.839 1.00 90.06 82 PRO A C 1
ATOM 606 O O . PRO A 1 82 ? 25.663 -22.746 -21.332 1.00 90.06 82 PRO A O 1
ATOM 609 N N . GLU A 1 83 ? 26.904 -20.973 -21.950 1.00 90.69 83 GLU A N 1
ATOM 610 C CA . GLU A 1 83 ? 28.186 -21.428 -21.425 1.00 90.69 83 GLU A CA 1
ATOM 611 C C . GLU A 1 83 ? 28.609 -20.500 -20.282 1.00 90.69 83 GLU A C 1
ATOM 613 O O . GLU A 1 83 ? 28.416 -19.290 -20.367 1.00 90.69 83 GLU A O 1
ATOM 618 N N . GLU A 1 84 ? 29.171 -21.042 -19.204 1.00 89.50 84 GLU A N 1
ATOM 619 C CA . GLU A 1 84 ? 29.672 -20.243 -18.080 1.00 89.50 84 GLU A CA 1
ATOM 620 C C . GLU A 1 84 ? 31.202 -20.201 -18.114 1.00 89.50 84 GLU A C 1
ATOM 622 O O . GLU A 1 84 ? 31.861 -21.242 -18.191 1.00 89.50 84 GLU A O 1
ATOM 627 N N . ASP A 1 85 ? 31.758 -18.994 -18.049 1.00 85.88 85 ASP A N 1
ATOM 628 C CA . ASP A 1 85 ? 33.196 -18.737 -18.064 1.00 85.88 85 ASP A CA 1
ATOM 629 C C . ASP A 1 85 ? 33.515 -17.604 -17.079 1.00 85.88 85 ASP A C 1
ATOM 631 O O . ASP A 1 85 ? 33.088 -16.469 -17.269 1.00 85.88 85 ASP A O 1
ATOM 635 N N . ASP A 1 86 ? 34.216 -17.933 -15.991 1.00 85.88 86 ASP A N 1
ATOM 636 C CA . ASP A 1 86 ? 34.618 -17.001 -14.920 1.00 85.88 86 ASP A CA 1
ATOM 637 C C . ASP A 1 86 ? 33.469 -16.137 -14.344 1.00 85.88 86 ASP A C 1
ATOM 639 O O . ASP A 1 86 ? 33.627 -14.954 -14.053 1.00 85.88 86 ASP A O 1
ATOM 643 N N . GLY A 1 87 ? 32.278 -16.730 -14.191 1.00 82.31 87 GLY A N 1
ATOM 644 C CA . GLY A 1 87 ? 31.087 -16.046 -13.671 1.00 82.31 87 GLY A CA 1
ATOM 645 C C . GLY A 1 87 ? 30.340 -15.179 -14.693 1.00 82.31 87 GLY A C 1
ATOM 646 O O . GLY A 1 87 ? 29.340 -14.558 -14.333 1.00 82.31 87 GLY A O 1
ATOM 647 N N . ILE A 1 88 ? 30.782 -15.159 -15.955 1.00 87.31 88 ILE A N 1
ATOM 648 C CA . ILE A 1 88 ? 30.056 -14.573 -17.086 1.00 87.31 88 ILE A CA 1
ATOM 649 C C . ILE A 1 88 ? 29.333 -15.692 -17.833 1.00 87.31 88 ILE A C 1
ATOM 651 O O . ILE A 1 88 ? 29.928 -16.707 -18.206 1.00 87.31 88 ILE A O 1
ATOM 655 N N . ILE A 1 89 ? 28.042 -15.492 -18.085 1.00 91.44 89 ILE A N 1
ATOM 656 C CA . ILE A 1 89 ? 27.243 -16.389 -18.914 1.00 91.44 89 ILE A CA 1
ATOM 657 C C . ILE A 1 89 ? 27.318 -15.897 -20.359 1.00 91.44 89 ILE A C 1
ATOM 659 O O . ILE A 1 89 ? 26.888 -14.789 -20.675 1.00 91.44 89 ILE A O 1
ATOM 663 N N . LYS A 1 90 ? 27.847 -16.738 -21.244 1.00 91.56 90 LYS A N 1
ATOM 664 C CA . LYS A 1 90 ? 27.947 -16.513 -22.686 1.00 91.56 90 LYS A CA 1
ATOM 665 C C . LYS A 1 90 ? 26.834 -17.271 -23.390 1.00 91.56 90 LYS A C 1
ATOM 667 O O . LYS A 1 90 ? 26.795 -18.498 -23.386 1.00 91.56 90 LYS A O 1
ATOM 672 N N . ILE A 1 91 ? 25.925 -16.537 -24.016 1.00 91.00 91 ILE A N 1
ATOM 673 C CA . ILE A 1 91 ? 24.758 -17.089 -24.700 1.00 91.00 91 ILE A CA 1
ATOM 674 C C . ILE A 1 91 ? 24.988 -16.996 -26.215 1.00 91.00 91 ILE A C 1
ATOM 676 O O . ILE A 1 91 ? 24.991 -15.885 -26.749 1.00 91.00 91 ILE A O 1
ATOM 680 N N . PRO A 1 92 ? 25.198 -18.115 -26.932 1.00 91.69 92 PRO A N 1
ATOM 681 C CA . PRO A 1 92 ? 25.456 -18.075 -28.368 1.00 91.69 92 PRO A CA 1
ATOM 682 C C . PRO A 1 92 ? 24.203 -17.637 -29.131 1.00 91.69 92 PRO A C 1
ATOM 684 O O . PRO A 1 92 ? 23.117 -18.183 -28.928 1.00 91.69 92 PRO A O 1
ATOM 687 N N . VAL A 1 93 ? 24.356 -16.678 -30.041 1.00 92.38 93 VAL A N 1
ATOM 688 C CA . VAL A 1 93 ? 23.285 -16.252 -30.952 1.00 92.38 93 VAL A CA 1
ATOM 689 C C . VAL A 1 93 ? 23.162 -17.275 -32.072 1.00 92.38 93 VAL A C 1
ATOM 691 O O . VAL A 1 93 ? 24.172 -17.663 -32.654 1.00 92.38 93 VAL A O 1
ATOM 694 N N . LEU A 1 94 ? 21.947 -17.704 -32.403 1.00 92.06 94 LEU A N 1
ATOM 695 C CA . LEU A 1 94 ? 21.689 -18.679 -33.461 1.00 92.06 94 LEU A CA 1
ATOM 696 C C 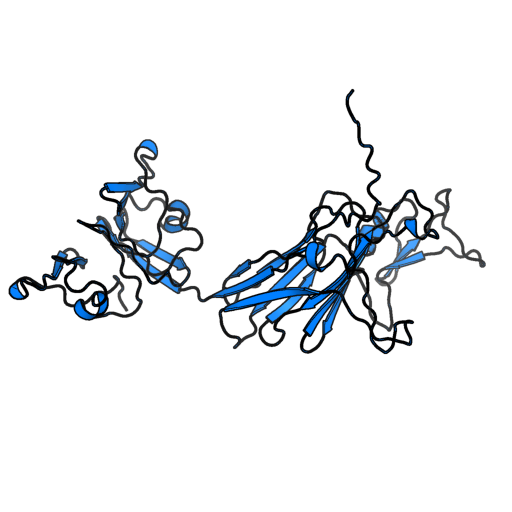. LEU A 1 94 ? 21.224 -18.008 -34.761 1.00 92.06 94 LEU A C 1
ATOM 698 O O . LEU A 1 94 ? 20.591 -16.951 -34.755 1.00 92.06 94 LEU A O 1
ATOM 702 N N . ASP A 1 95 ? 21.550 -18.634 -35.888 1.00 90.94 95 ASP A N 1
ATOM 703 C CA . ASP A 1 95 ? 20.980 -18.335 -37.197 1.00 90.94 95 ASP A CA 1
ATOM 704 C C . ASP A 1 95 ? 19.589 -18.977 -37.373 1.00 90.94 95 ASP A C 1
ATOM 706 O O . ASP A 1 95 ? 19.088 -19.698 -36.509 1.00 90.94 95 ASP A O 1
ATOM 710 N N . GLU A 1 96 ? 18.956 -18.735 -38.523 1.00 88.62 96 GLU A N 1
ATOM 711 C CA . GLU A 1 96 ? 17.638 -19.292 -38.872 1.00 88.62 96 GLU A CA 1
ATOM 712 C C . GLU A 1 96 ? 17.587 -20.833 -38.901 1.00 88.62 96 GLU A C 1
ATOM 714 O O . GLU A 1 96 ? 16.506 -21.419 -38.852 1.00 88.62 96 GLU A O 1
ATOM 719 N N . ASN A 1 97 ? 18.745 -21.499 -38.959 1.00 90.25 97 ASN A N 1
ATOM 720 C CA . ASN A 1 97 ? 18.880 -22.953 -38.969 1.00 90.25 97 ASN A CA 1
ATOM 721 C C . ASN A 1 97 ? 19.251 -23.521 -37.586 1.00 90.25 97 ASN A C 1
ATOM 723 O O . ASN A 1 97 ? 19.449 -24.731 -37.462 1.00 90.25 97 ASN A O 1
ATOM 727 N N . GLY A 1 98 ? 19.355 -22.673 -36.555 1.00 88.62 98 GLY A N 1
ATOM 728 C CA . GLY A 1 98 ? 19.735 -23.066 -35.200 1.00 88.62 98 GLY A CA 1
ATOM 729 C C . GLY A 1 98 ? 21.239 -23.289 -35.002 1.00 88.62 98 GLY A C 1
ATOM 730 O O . GLY A 1 98 ? 21.628 -23.868 -33.988 1.00 88.62 98 GLY 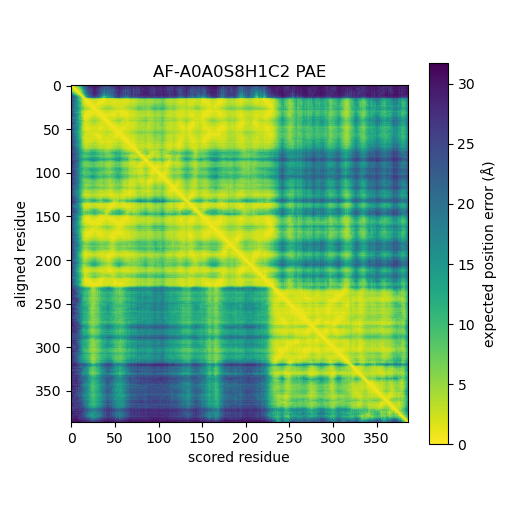A O 1
ATOM 731 N N . ASN A 1 99 ? 22.092 -22.865 -35.940 1.00 91.69 99 ASN A N 1
ATOM 732 C CA . ASN A 1 99 ? 23.549 -22.921 -35.777 1.00 91.69 99 ASN A CA 1
ATOM 733 C C . ASN A 1 99 ? 24.071 -21.616 -35.164 1.00 91.69 99 ASN A C 1
ATOM 735 O O . ASN A 1 99 ? 23.474 -20.570 -35.407 1.00 91.69 99 ASN A O 1
ATOM 739 N N . PRO A 1 100 ? 25.203 -21.623 -34.437 1.00 92.56 100 PRO A N 1
ATOM 740 C CA . PRO A 1 100 ? 25.812 -20.390 -33.953 1.00 92.56 100 PRO A CA 1
ATOM 741 C C . PRO A 1 100 ? 26.090 -19.413 -35.098 1.00 92.56 100 PRO A C 1
ATOM 743 O O . PRO A 1 100 ? 26.796 -19.736 -36.058 1.00 92.56 100 PRO A O 1
ATOM 746 N N . LYS A 1 101 ? 25.543 -18.207 -34.982 1.00 94.62 101 LYS A N 1
ATOM 747 C CA . LYS A 1 101 ? 25.809 -17.099 -35.886 1.00 94.62 101 LYS A CA 1
ATOM 748 C C . LYS A 1 101 ? 27.265 -16.683 -35.721 1.00 94.62 101 LYS A C 1
ATOM 750 O O . LYS A 1 101 ? 27.732 -16.478 -34.602 1.00 94.62 101 LYS A O 1
ATOM 755 N N . LEU A 1 102 ? 27.967 -16.558 -36.839 1.00 93.94 102 LEU A N 1
ATOM 756 C CA . LEU A 1 102 ? 29.374 -16.179 -36.862 1.00 93.94 102 LEU A CA 1
ATOM 757 C C . LEU A 1 102 ? 29.534 -14.705 -37.250 1.00 93.94 102 LEU A C 1
ATOM 759 O O . LEU A 1 102 ? 28.725 -14.171 -38.014 1.00 93.94 102 LEU A O 1
ATOM 763 N N . ASP A 1 103 ? 30.577 -14.062 -36.734 1.00 92.56 103 ASP A N 1
ATOM 764 C CA . ASP A 1 103 ? 31.030 -12.748 -37.189 1.00 92.56 103 ASP A CA 1
ATOM 765 C C . ASP A 1 103 ? 31.803 -12.831 -38.525 1.00 92.56 103 ASP A C 1
ATOM 767 O O . ASP A 1 103 ? 32.001 -13.909 -39.099 1.00 92.56 103 ASP A O 1
ATOM 771 N N . ASP A 1 104 ? 32.283 -11.686 -39.020 1.00 94.31 104 ASP A N 1
ATOM 772 C CA . ASP A 1 104 ? 33.053 -11.591 -40.273 1.00 94.31 104 ASP A CA 1
ATOM 773 C C . ASP A 1 104 ? 34.380 -12.383 -40.246 1.00 94.31 104 ASP A C 1
ATOM 775 O O . ASP A 1 104 ? 34.994 -12.618 -41.291 1.00 94.31 104 ASP A O 1
ATOM 779 N N . TYR A 1 105 ? 34.821 -12.827 -39.065 1.00 94.31 105 TYR A N 1
ATOM 780 C CA . TYR A 1 105 ? 36.027 -13.623 -38.841 1.00 94.31 105 TYR A CA 1
ATOM 781 C C . TYR A 1 105 ? 35.725 -15.100 -38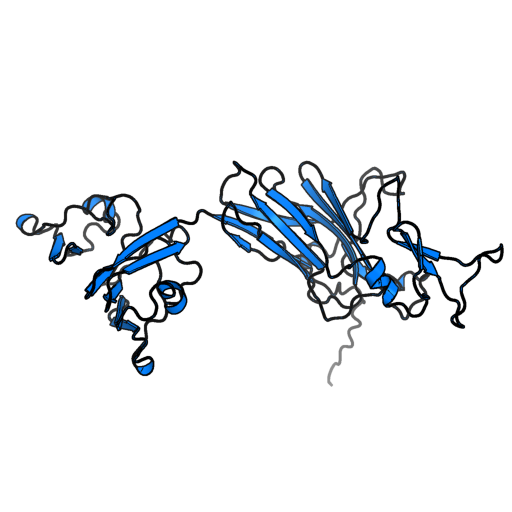.557 1.00 94.31 105 TYR A C 1
ATOM 783 O O . TYR A 1 105 ? 36.641 -15.859 -38.235 1.00 94.31 105 TYR A O 1
ATOM 791 N N . SER A 1 106 ? 34.476 -15.539 -38.747 1.00 92.69 106 SER A N 1
ATOM 792 C CA . SER A 1 106 ? 34.021 -16.911 -38.479 1.00 92.69 106 SER A CA 1
ATOM 793 C C . SER A 1 106 ? 34.069 -17.315 -36.996 1.00 92.69 106 SER A C 1
ATOM 795 O O . SER A 1 106 ? 34.197 -18.502 -36.688 1.00 92.69 106 SER A O 1
ATOM 797 N N . ILE A 1 107 ? 33.969 -16.352 -36.077 1.00 91.44 107 ILE A N 1
ATOM 798 C CA . ILE A 1 107 ? 33.901 -16.582 -34.628 1.00 91.44 107 ILE A CA 1
ATOM 799 C C . ILE A 1 107 ? 32.429 -16.532 -34.186 1.00 91.44 107 ILE A C 1
ATOM 801 O O . ILE A 1 107 ? 31.710 -15.630 -34.621 1.00 91.44 107 ILE A O 1
ATOM 805 N N . PRO A 1 108 ? 31.946 -17.470 -33.345 1.00 91.00 108 PRO A N 1
ATOM 806 C CA . PRO A 1 108 ? 30.579 -17.416 -32.836 1.00 91.00 108 PRO A CA 1
ATOM 807 C C . PRO A 1 108 ? 30.303 -16.134 -32.049 1.00 91.00 108 PRO A C 1
ATOM 809 O O . PRO A 1 108 ? 31.117 -15.700 -31.235 1.00 91.00 108 PRO A O 1
ATOM 812 N N . ILE A 1 109 ? 29.136 -15.545 -32.291 1.00 92.88 109 ILE A N 1
ATOM 813 C CA . ILE A 1 109 ? 28.669 -14.349 -31.598 1.00 92.88 109 ILE A CA 1
ATOM 814 C C . ILE A 1 109 ? 27.957 -14.769 -30.314 1.00 92.88 109 ILE A C 1
ATOM 816 O O . ILE A 1 109 ? 27.040 -15.593 -30.346 1.00 92.88 109 ILE A O 1
ATOM 820 N N . TYR A 1 110 ? 28.346 -14.156 -29.199 1.00 90.44 110 TYR A N 1
ATOM 821 C CA . TYR A 1 110 ? 27.751 -14.385 -27.888 1.00 90.44 110 TYR A CA 1
ATOM 822 C C . TYR A 1 110 ? 27.136 -13.102 -27.331 1.00 90.44 110 TYR A C 1
ATOM 824 O O . TYR A 1 110 ? 27.642 -12.004 -27.560 1.00 90.44 110 TYR A O 1
ATOM 832 N N . ILE A 1 111 ? 26.058 -13.265 -26.570 1.00 89.06 111 ILE A N 1
ATOM 833 C CA . ILE A 1 111 ? 25.561 -12.263 -25.631 1.00 89.06 111 ILE A CA 1
ATOM 834 C C . ILE A 1 111 ? 26.167 -12.599 -24.269 1.00 89.06 111 ILE A C 1
ATOM 836 O O . ILE A 1 111 ? 26.012 -13.722 -23.790 1.00 89.06 111 ILE A O 1
ATOM 840 N N . GLU A 1 112 ? 26.860 -11.644 -23.661 1.00 90.50 112 GLU A N 1
ATOM 841 C CA . GLU A 1 112 ? 27.443 -11.800 -22.327 1.00 90.50 112 GLU A CA 1
ATOM 842 C C . GLU A 1 112 ? 26.478 -11.266 -21.262 1.00 90.50 112 GLU A C 1
ATOM 844 O O . GLU A 1 112 ? 25.927 -10.170 -21.395 1.00 90.50 112 GLU A O 1
ATOM 849 N N . VAL A 1 113 ? 26.253 -12.057 -20.211 1.00 90.62 113 VAL A N 1
ATOM 850 C CA . VAL A 1 113 ? 25.370 -11.728 -19.090 1.00 90.62 113 VAL A CA 1
ATOM 851 C C . VAL A 1 113 ? 26.123 -11.931 -17.768 1.00 90.62 113 VAL A C 1
ATOM 853 O O . VAL A 1 113 ? 26.657 -13.022 -17.550 1.00 90.62 113 VAL A O 1
ATOM 856 N N . PRO A 1 114 ? 26.134 -10.936 -16.860 1.00 91.56 114 PRO A N 1
ATOM 857 C CA . PRO A 1 114 ? 25.567 -9.591 -17.015 1.00 91.56 114 PRO A CA 1
ATOM 858 C C . PRO A 1 114 ? 26.370 -8.729 -18.010 1.00 91.56 114 PRO A C 1
ATOM 860 O O . PRO A 1 114 ? 27.595 -8.841 -18.044 1.00 91.56 114 PRO A O 1
ATOM 863 N N . PRO A 1 115 ? 25.733 -7.829 -18.780 1.00 89.38 115 PRO A N 1
ATOM 864 C CA . PRO A 1 115 ? 26.468 -6.785 -19.484 1.00 89.38 115 PRO A CA 1
ATOM 865 C C . PRO A 1 115 ? 27.226 -5.888 -18.498 1.00 89.38 115 PRO A C 1
ATOM 867 O O . PRO A 1 115 ? 26.713 -5.536 -17.431 1.00 89.38 115 PRO A O 1
ATOM 870 N N . GLU A 1 116 ? 28.432 -5.485 -18.891 1.00 89.81 116 GLU A N 1
ATOM 871 C CA . GLU A 1 116 ? 29.259 -4.529 -18.162 1.00 89.81 116 GLU A CA 1
ATOM 872 C C . GLU A 1 116 ? 29.334 -3.205 -18.930 1.00 89.81 116 GLU A C 1
ATOM 874 O O . GLU A 1 116 ? 29.701 -3.173 -20.106 1.00 89.81 116 GLU A O 1
ATOM 879 N N . VAL A 1 117 ? 28.993 -2.103 -18.263 1.00 85.56 117 VAL A N 1
ATOM 880 C CA . VAL A 1 117 ? 29.134 -0.742 -18.799 1.00 85.56 117 VAL A CA 1
ATOM 881 C C . VAL A 1 117 ? 29.907 0.080 -17.780 1.00 85.56 117 VAL A C 1
ATOM 883 O O . VAL A 1 117 ? 29.543 0.117 -16.607 1.00 85.56 117 VAL A O 1
ATOM 886 N N . ASP A 1 118 ? 31.003 0.703 -18.213 1.00 87.94 118 ASP A N 1
ATOM 887 C CA . ASP A 1 118 ? 31.886 1.519 -17.367 1.00 87.94 118 ASP A CA 1
ATOM 888 C C . ASP A 1 118 ? 32.353 0.820 -16.069 1.00 87.94 118 ASP A C 1
ATOM 890 O O . ASP A 1 118 ? 32.541 1.456 -15.030 1.00 87.94 118 ASP A O 1
ATOM 894 N N . GLY A 1 119 ? 32.560 -0.501 -16.118 1.00 89.19 119 GLY A N 1
ATOM 895 C CA . GLY A 1 119 ? 32.986 -1.303 -14.965 1.00 89.19 119 GLY A CA 1
ATOM 896 C C . GLY A 1 119 ? 31.857 -1.715 -14.016 1.00 89.19 119 GLY A C 1
ATOM 897 O O . GLY A 1 119 ? 32.133 -2.255 -12.943 1.00 89.19 119 GLY A O 1
ATOM 898 N N . ILE A 1 120 ? 30.597 -1.447 -14.371 1.00 88.06 120 ILE A N 1
ATOM 899 C CA . ILE A 1 120 ? 29.413 -1.829 -13.597 1.00 88.06 120 ILE A CA 1
ATOM 900 C C . ILE A 1 120 ? 28.684 -2.950 -14.328 1.00 88.06 120 ILE A C 1
ATOM 902 O O . ILE A 1 120 ? 28.314 -2.809 -15.492 1.00 88.06 120 ILE A O 1
ATOM 906 N N . GLN A 1 121 ? 28.452 -4.054 -13.623 1.00 90.88 121 GLN A N 1
ATOM 907 C CA . GLN A 1 121 ? 27.665 -5.177 -14.117 1.00 90.88 121 GLN A CA 1
ATOM 908 C C . GLN A 1 121 ? 26.174 -4.966 -13.845 1.00 90.88 121 GLN A C 1
ATOM 910 O O . GLN A 1 121 ? 25.776 -4.663 -12.718 1.00 90.88 121 GLN A O 1
ATOM 915 N N . TYR A 1 122 ? 25.345 -5.189 -14.864 1.00 90.62 122 TYR A N 1
ATOM 916 C CA . TYR A 1 122 ? 23.892 -5.071 -14.775 1.00 90.62 122 TYR A CA 1
ATOM 917 C C . TYR A 1 122 ? 23.243 -6.442 -14.940 1.00 90.62 122 TYR A C 1
ATOM 919 O O . TYR A 1 122 ? 23.267 -7.025 -16.015 1.00 90.62 122 TYR A O 1
ATOM 927 N N . PHE A 1 123 ? 22.634 -6.971 -13.882 1.00 90.94 123 PHE A N 1
ATOM 928 C CA . PHE A 1 123 ? 21.997 -8.298 -13.911 1.00 90.94 123 PHE A CA 1
ATOM 929 C C . PHE A 1 123 ? 20.563 -8.274 -14.453 1.00 90.94 123 PHE A C 1
ATOM 931 O O . PHE A 1 123 ? 20.020 -9.296 -14.877 1.00 90.94 123 PHE A O 1
ATOM 938 N N . GLN A 1 124 ? 19.965 -7.090 -14.486 1.00 93.75 124 GLN A N 1
ATOM 939 C CA . GLN A 1 124 ? 18.624 -6.843 -14.979 1.00 93.75 124 GLN A CA 1
ATOM 940 C C . GLN A 1 124 ? 18.621 -5.535 -15.783 1.00 93.75 124 GLN A C 1
ATOM 942 O O . GLN A 1 124 ? 19.334 -4.599 -15.408 1.00 93.75 124 GLN A O 1
ATOM 947 N N . PRO A 1 125 ? 17.813 -5.429 -16.852 1.00 93.62 125 PRO A N 1
ATOM 948 C CA . PRO A 1 125 ? 17.529 -4.162 -17.524 1.00 93.62 125 PRO A CA 1
ATOM 949 C C . PRO A 1 125 ? 16.616 -3.274 -16.662 1.00 93.62 125 PRO A C 1
ATOM 951 O O . PRO A 1 125 ? 15.492 -2.976 -17.049 1.00 93.62 125 PRO A O 1
ATOM 954 N N . LEU A 1 126 ? 17.092 -2.880 -15.479 1.00 95.25 126 LEU A N 1
ATOM 955 C CA . LEU A 1 126 ? 16.452 -1.955 -14.544 1.00 95.25 126 LEU A CA 1
ATOM 956 C C . LEU A 1 126 ? 17.511 -0.977 -14.044 1.00 95.25 126 LEU A C 1
ATOM 958 O O . LEU A 1 126 ? 18.512 -1.377 -13.449 1.00 95.25 126 LEU A O 1
ATOM 962 N N . LEU A 1 127 ? 17.264 0.308 -14.255 1.00 94.38 127 LEU A N 1
ATOM 963 C CA . LEU A 1 127 ? 18.039 1.401 -13.697 1.00 94.38 127 LEU A CA 1
ATOM 964 C C . LEU A 1 127 ? 17.148 2.208 -12.765 1.00 94.38 127 LEU A C 1
ATOM 966 O O . LEU A 1 127 ? 16.028 2.572 -13.116 1.00 94.38 127 LEU A O 1
ATOM 970 N N . ALA A 1 128 ? 17.675 2.503 -11.584 1.00 93.94 128 ALA A N 1
ATOM 971 C CA . ALA A 1 128 ? 16.988 3.259 -10.554 1.00 93.94 128 ALA A CA 1
ATOM 972 C C . ALA A 1 128 ? 17.977 4.227 -9.907 1.00 93.94 128 ALA A C 1
ATOM 974 O O . ALA A 1 128 ? 18.866 3.814 -9.165 1.00 93.94 128 ALA A O 1
ATOM 975 N N . ASN A 1 129 ? 17.844 5.514 -10.221 1.00 91.06 129 ASN A N 1
ATOM 976 C CA . ASN A 1 129 ? 18.798 6.538 -9.805 1.00 91.06 129 ASN A CA 1
ATOM 977 C C . ASN A 1 129 ? 18.090 7.640 -9.020 1.00 91.06 129 ASN A C 1
ATOM 979 O O . ASN A 1 129 ? 17.175 8.283 -9.540 1.00 91.06 129 ASN A O 1
ATOM 983 N N . GLU A 1 130 ? 18.539 7.904 -7.792 1.00 90.44 130 GLU A N 1
ATOM 984 C CA . GLU A 1 130 ? 18.036 9.041 -7.021 1.00 90.44 130 GLU A CA 1
ATOM 985 C C . GLU A 1 130 ? 18.387 10.371 -7.708 1.00 90.44 130 GLU A C 1
ATOM 987 O O . GLU A 1 130 ? 19.527 10.639 -8.094 1.00 90.44 130 GLU A O 1
ATOM 992 N N . VAL A 1 131 ? 17.385 11.236 -7.824 1.00 84.75 131 VAL A N 1
ATOM 993 C CA . VAL A 1 131 ? 17.514 12.624 -8.253 1.00 84.75 131 VAL A CA 1
ATOM 994 C C . VAL A 1 131 ? 17.345 13.493 -7.018 1.00 84.75 131 VAL A C 1
ATOM 996 O O . VAL A 1 131 ? 16.245 13.628 -6.475 1.00 84.75 131 VAL A O 1
ATOM 999 N N . SER A 1 132 ? 18.456 14.078 -6.573 1.00 77.31 132 SER A N 1
ATOM 1000 C CA . SER A 1 132 ? 18.507 14.899 -5.362 1.00 77.31 132 SER A CA 1
ATOM 1001 C C . SER A 1 132 ? 17.400 15.959 -5.340 1.00 77.31 132 SER A C 1
ATOM 1003 O O . SER A 1 132 ? 17.272 16.761 -6.266 1.00 77.31 132 SER A O 1
ATOM 1005 N N . GLY A 1 133 ? 16.596 15.948 -4.272 1.00 76.81 133 GLY A N 1
ATOM 1006 C CA . GLY A 1 133 ? 15.503 16.899 -4.053 1.00 76.81 133 GLY A CA 1
ATOM 1007 C C . GLY A 1 133 ? 14.260 16.690 -4.923 1.00 76.81 133 GLY A C 1
ATOM 1008 O O . GLY A 1 133 ? 13.383 17.545 -4.899 1.00 76.81 133 GLY A O 1
ATOM 1009 N N . THR A 1 134 ? 14.187 15.601 -5.696 1.00 82.69 134 THR A N 1
ATOM 1010 C CA . THR A 1 134 ? 13.040 15.279 -6.566 1.00 82.69 134 THR A CA 1
ATOM 1011 C C . THR A 1 134 ? 12.475 13.893 -6.248 1.00 82.69 134 THR A C 1
ATOM 1013 O O . THR A 1 134 ? 11.290 13.763 -5.961 1.00 82.69 134 THR A O 1
ATOM 1016 N N . GLY A 1 135 ? 13.319 12.857 -6.248 1.00 90.44 135 GLY A N 1
ATOM 1017 C CA . GLY A 1 135 ? 12.887 11.473 -6.053 1.00 90.44 135 GLY A CA 1
ATOM 1018 C C . GLY A 1 135 ? 13.818 10.493 -6.760 1.00 90.44 135 GLY A C 1
ATOM 1019 O O . GLY A 1 135 ? 15.026 10.559 -6.559 1.00 90.44 135 GLY A O 1
ATOM 1020 N N . MET A 1 136 ? 13.286 9.611 -7.606 1.00 95.88 136 MET A N 1
ATOM 1021 C CA . MET A 1 136 ? 14.042 8.555 -8.290 1.00 95.88 136 MET A CA 1
ATOM 1022 C C . MET A 1 136 ? 13.638 8.440 -9.759 1.00 95.88 136 MET A C 1
ATOM 1024 O O . MET A 1 136 ? 12.458 8.362 -10.072 1.00 95.88 136 MET A O 1
ATOM 1028 N N . ARG A 1 137 ? 14.605 8.392 -10.675 1.00 95.81 137 ARG A N 1
ATOM 1029 C CA . ARG A 1 137 ? 14.366 8.009 -12.074 1.00 95.81 137 ARG A CA 1
ATOM 1030 C C . ARG A 1 137 ? 14.438 6.503 -12.199 1.00 95.81 137 ARG A C 1
ATOM 1032 O O . ARG A 1 137 ? 15.426 5.916 -11.762 1.00 95.81 137 ARG A O 1
ATOM 1039 N N . ILE A 1 138 ? 13.425 5.922 -12.819 1.00 97.06 138 ILE A N 1
ATOM 1040 C CA . ILE A 1 138 ? 13.321 4.493 -13.072 1.00 97.06 138 ILE A CA 1
ATOM 1041 C C . ILE A 1 138 ? 13.267 4.302 -14.582 1.00 97.06 138 ILE A C 1
ATOM 1043 O O . ILE A 1 138 ? 12.476 4.959 -15.257 1.00 97.06 138 ILE A O 1
ATOM 1047 N N . SER A 1 139 ? 14.093 3.407 -15.111 1.00 96.62 139 SER A N 1
ATOM 1048 C CA . SER A 1 139 ? 13.941 2.906 -16.472 1.00 96.62 139 SER A CA 1
ATOM 1049 C C . SER A 1 139 ? 14.158 1.404 -16.520 1.00 96.62 139 SER A C 1
ATOM 1051 O O . SER A 1 139 ? 15.043 0.871 -15.852 1.00 96.62 139 SER A O 1
ATOM 1053 N N . ALA A 1 140 ? 13.340 0.709 -17.299 1.00 96.88 140 ALA A N 1
ATOM 1054 C CA . ALA A 1 140 ? 13.467 -0.722 -17.491 1.00 96.88 140 ALA A CA 1
ATOM 1055 C C . ALA A 1 140 ? 12.993 -1.153 -18.875 1.00 96.88 140 ALA A C 1
ATOM 1057 O O . ALA A 1 140 ? 12.193 -0.465 -19.512 1.00 96.88 140 ALA A O 1
ATOM 1058 N N . ALA A 1 141 ? 13.494 -2.294 -19.339 1.00 94.62 141 ALA A N 1
ATOM 1059 C CA . ALA A 1 141 ? 13.154 -2.843 -20.644 1.00 94.62 141 ALA A CA 1
ATOM 1060 C C . ALA A 1 141 ? 13.066 -4.368 -20.609 1.00 94.62 141 ALA A C 1
ATOM 1062 O O . ALA A 1 141 ? 13.610 -5.012 -19.713 1.00 94.62 141 ALA A O 1
ATOM 1063 N N . ARG A 1 142 ? 12.390 -4.954 -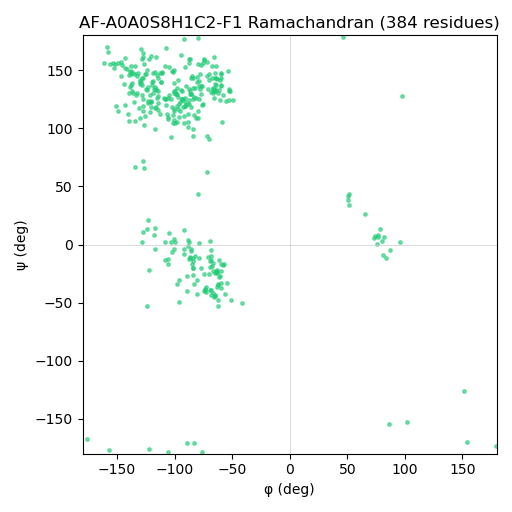21.595 1.00 90.94 142 ARG A N 1
ATOM 1064 C CA . ARG A 1 142 ? 12.362 -6.399 -21.803 1.00 90.94 142 ARG A CA 1
ATOM 1065 C C . ARG A 1 142 ? 12.487 -6.792 -23.274 1.00 90.94 142 ARG A C 1
ATOM 1067 O O . ARG A 1 142 ? 12.011 -6.076 -24.146 1.00 90.94 142 ARG A O 1
ATOM 1074 N N . PHE A 1 143 ? 13.126 -7.932 -23.549 1.00 82.88 143 PHE A N 1
ATOM 1075 C CA . PHE A 1 143 ? 13.401 -8.414 -24.915 1.00 82.88 143 PHE A CA 1
ATOM 1076 C C . PHE A 1 143 ? 12.163 -8.970 -25.611 1.00 82.88 143 PHE A C 1
ATOM 1078 O O . PHE A 1 143 ? 11.964 -8.763 -26.803 1.00 82.88 143 PHE A O 1
ATOM 1085 N N . THR A 1 144 ? 11.342 -9.703 -24.866 1.00 81.81 144 THR A N 1
ATOM 1086 C CA . THR A 1 144 ? 10.040 -10.183 -25.332 1.00 81.81 144 THR A CA 1
ATOM 1087 C C . THR A 1 144 ? 8.971 -9.275 -24.751 1.00 81.81 144 THR A C 1
ATOM 1089 O O . THR A 1 144 ? 9.012 -9.099 -23.530 1.00 81.81 144 THR A O 1
ATOM 1092 N N . PRO A 1 145 ? 8.015 -8.744 -25.531 1.00 79.38 145 PRO A N 1
ATOM 1093 C CA . PRO A 1 145 ? 6.895 -7.998 -24.972 1.00 79.38 145 PRO A CA 1
ATOM 1094 C C . PRO A 1 145 ? 6.168 -8.810 -23.899 1.00 79.38 145 PRO A C 1
ATOM 1096 O O . PRO A 1 145 ? 6.158 -10.045 -23.920 1.00 79.38 145 PRO A O 1
ATOM 1099 N N . ALA A 1 146 ? 5.597 -8.112 -22.927 1.00 81.94 146 ALA A N 1
ATOM 1100 C CA . ALA A 1 146 ? 4.834 -8.747 -21.870 1.00 81.94 146 ALA A CA 1
ATOM 1101 C C . ALA A 1 146 ? 3.564 -9.428 -22.388 1.00 81.94 146 ALA A C 1
ATOM 1103 O O . ALA A 1 146 ? 2.929 -8.988 -23.350 1.00 81.94 146 ALA A O 1
ATOM 1104 N N . ASP A 1 147 ? 3.196 -10.515 -21.715 1.00 79.75 147 ASP A N 1
ATOM 1105 C CA . ASP A 1 147 ? 1.869 -11.100 -21.834 1.00 79.75 147 ASP A CA 1
ATOM 1106 C C . ASP A 1 147 ? 0.882 -10.367 -20.907 1.00 79.75 147 ASP A C 1
ATOM 1108 O O . ASP A 1 147 ? 1.193 -9.328 -20.324 1.00 79.75 147 ASP A O 1
ATOM 1112 N N . SER A 1 148 ? -0.325 -10.910 -20.759 1.00 81.62 148 SER A N 1
ATOM 1113 C CA . SER A 1 148 ? -1.360 -10.328 -19.902 1.00 81.62 148 SER A CA 1
ATOM 1114 C C . SER A 1 148 ? -1.359 -10.858 -18.454 1.00 81.62 148 SER A C 1
ATOM 1116 O O . SER A 1 148 ? -2.364 -10.708 -17.760 1.00 81.62 148 SER A O 1
ATOM 1118 N N . SER A 1 149 ? -0.320 -11.578 -18.006 1.00 83.56 149 SER A N 1
ATOM 1119 C CA . SER A 1 149 ? -0.370 -12.369 -16.760 1.00 83.56 149 SER A CA 1
ATOM 1120 C C . SER A 1 149 ? 0.047 -11.614 -15.497 1.00 83.56 149 SER A C 1
ATOM 1122 O O . SER A 1 149 ? -0.415 -11.956 -14.408 1.00 83.56 149 SER A O 1
ATOM 1124 N N . ASN A 1 150 ? 0.897 -10.593 -15.627 1.00 90.94 150 ASN A N 1
ATOM 1125 C CA . ASN A 1 150 ? 1.402 -9.798 -14.512 1.00 90.94 150 ASN A CA 1
ATOM 1126 C C . ASN A 1 150 ? 1.248 -8.308 -14.823 1.00 90.94 150 ASN A C 1
ATOM 1128 O O . ASN A 1 150 ? 1.866 -7.807 -15.755 1.00 90.94 150 ASN A O 1
ATOM 1132 N N . SER A 1 151 ? 0.451 -7.601 -14.029 1.00 95.38 151 SER A N 1
ATOM 1133 C CA . SER A 1 151 ? 0.223 -6.161 -14.169 1.00 95.38 151 SER A CA 1
ATOM 1134 C C . SER A 1 151 ? 1.173 -5.296 -13.338 1.00 95.38 151 SER A C 1
ATOM 1136 O O . SER A 1 151 ? 1.161 -4.077 -13.487 1.00 95.38 151 SER A O 1
ATOM 1138 N N . THR A 1 152 ? 1.989 -5.879 -12.456 1.00 97.56 152 THR A N 1
ATOM 1139 C CA . THR A 1 152 ? 2.893 -5.127 -11.573 1.00 97.56 152 THR A CA 1
ATOM 1140 C C . THR A 1 152 ? 4.231 -4.897 -12.257 1.00 97.56 152 THR A C 1
ATOM 1142 O O . THR A 1 152 ? 5.080 -5.786 -12.265 1.00 97.56 152 THR A O 1
ATOM 1145 N N . LEU A 1 153 ? 4.440 -3.693 -12.794 1.00 97.50 153 LEU A N 1
ATOM 1146 C CA . LEU A 1 153 ? 5.689 -3.303 -13.452 1.00 97.50 153 LEU A CA 1
ATOM 1147 C C . LEU A 1 153 ? 6.848 -3.201 -12.459 1.00 97.50 153 LEU A C 1
ATOM 1149 O O . LEU A 1 153 ? 7.949 -3.675 -12.739 1.00 97.50 153 LEU A O 1
ATOM 1153 N N . PHE A 1 154 ? 6.598 -2.598 -11.297 1.00 98.38 154 PHE A N 1
ATOM 1154 C CA . PHE A 1 154 ? 7.604 -2.356 -10.264 1.00 98.38 154 PHE A CA 1
ATOM 1155 C C . PHE A 1 154 ? 6.999 -2.530 -8.875 1.00 98.38 154 PHE A C 1
ATOM 1157 O O . PHE A 1 154 ? 5.823 -2.234 -8.669 1.00 98.38 154 PHE A O 1
ATOM 1164 N N . THR A 1 155 ? 7.822 -2.916 -7.909 1.00 98.56 155 THR A N 1
ATOM 1165 C CA . THR A 1 155 ? 7.483 -2.835 -6.486 1.00 98.56 155 THR A CA 1
ATOM 1166 C C . THR A 1 155 ? 8.445 -1.865 -5.824 1.00 98.56 155 THR A C 1
ATOM 1168 O O . THR A 1 155 ? 9.659 -2.074 -5.835 1.00 98.56 155 THR A O 1
ATOM 1171 N N . LEU A 1 156 ? 7.899 -0.782 -5.271 1.00 98.69 156 LEU A N 1
ATOM 1172 C CA . LEU A 1 156 ? 8.649 0.157 -4.450 1.00 98.69 156 LEU A CA 1
ATOM 1173 C C . LEU A 1 156 ? 8.669 -0.355 -3.010 1.00 98.69 156 LEU A C 1
ATOM 1175 O O . LEU A 1 156 ? 7.618 -0.643 -2.442 1.00 98.69 156 LEU A O 1
ATOM 1179 N N . TYR A 1 157 ? 9.843 -0.415 -2.400 1.00 98.56 157 TYR A N 1
ATOM 1180 C CA . TYR A 1 157 ? 9.998 -0.705 -0.978 1.00 98.56 157 TYR A CA 1
ATOM 1181 C C . TYR A 1 157 ? 10.261 0.603 -0.251 1.00 98.56 157 TYR A C 1
ATOM 1183 O O . TYR A 1 157 ? 11.344 1.184 -0.346 1.00 98.56 157 TYR A O 1
ATOM 1191 N N . VAL A 1 158 ? 9.236 1.095 0.438 1.00 98.56 158 VAL A N 1
ATOM 1192 C CA . VAL A 1 158 ? 9.210 2.434 1.024 1.00 98.56 158 VAL A CA 1
ATOM 1193 C C . VAL A 1 158 ? 9.377 2.339 2.534 1.00 98.56 158 VAL A C 1
ATOM 1195 O O . VAL A 1 158 ? 8.609 1.661 3.213 1.00 98.56 158 VAL A O 1
ATOM 1198 N N . THR A 1 159 ? 10.359 3.055 3.074 1.00 98.12 159 THR A N 1
ATOM 1199 C CA . THR A 1 159 ? 10.606 3.156 4.520 1.00 98.12 159 THR A CA 1
ATOM 1200 C C . THR A 1 159 ? 10.613 4.610 4.968 1.00 98.12 159 THR A C 1
ATOM 1202 O O . THR A 1 159 ? 11.054 5.501 4.233 1.00 98.12 159 THR A O 1
ATOM 1205 N N . LEU A 1 160 ? 10.143 4.853 6.193 1.00 97.81 160 LEU A N 1
ATOM 1206 C CA . LEU A 1 160 ? 10.253 6.156 6.835 1.00 97.81 160 LEU A CA 1
ATOM 1207 C C . LEU A 1 160 ? 11.656 6.312 7.437 1.00 97.81 160 LEU A C 1
ATOM 1209 O O . LEU A 1 160 ? 12.118 5.479 8.217 1.00 97.81 160 LEU A O 1
ATOM 1213 N N . LYS A 1 161 ? 12.357 7.391 7.086 1.00 95.94 161 LYS A N 1
ATOM 1214 C CA . LYS A 1 161 ? 13.682 7.687 7.639 1.00 95.94 161 LYS A CA 1
ATOM 1215 C C . LYS A 1 161 ? 13.572 8.034 9.121 1.00 95.94 161 LYS A C 1
ATOM 1217 O O . LYS A 1 161 ? 12.664 8.741 9.555 1.00 95.94 161 LYS A O 1
ATOM 1222 N N . SER A 1 162 ? 14.560 7.595 9.899 1.00 94.25 162 SER A N 1
ATOM 1223 C CA . SER A 1 162 ? 14.653 7.916 11.326 1.00 94.25 162 SER A CA 1
ATOM 1224 C C . SER A 1 162 ? 14.572 9.429 11.566 1.00 94.25 162 SER A C 1
ATOM 1226 O O . SER A 1 162 ? 15.390 10.191 11.053 1.00 94.25 162 SER A O 1
ATOM 1228 N N . GLY A 1 163 ? 13.623 9.852 12.404 1.00 91.38 163 GLY A N 1
ATOM 1229 C CA . GLY A 1 163 ? 13.399 11.258 12.758 1.00 91.38 163 GLY A CA 1
ATOM 1230 C C . GLY A 1 163 ? 12.472 12.025 11.809 1.00 91.38 163 GLY A C 1
ATOM 1231 O O . GLY A 1 163 ? 12.149 13.177 12.106 1.00 91.38 163 GLY A O 1
ATOM 1232 N N . ALA A 1 164 ? 12.018 11.412 10.712 1.00 94.94 164 ALA A N 1
ATOM 1233 C CA . ALA A 1 164 ? 10.930 11.959 9.912 1.00 94.94 164 ALA A CA 1
ATOM 1234 C C . ALA A 1 164 ? 9.608 11.923 10.699 1.00 94.94 164 ALA A C 1
ATOM 1236 O O . ALA A 1 164 ? 9.426 11.131 11.626 1.00 94.94 164 ALA A O 1
ATOM 1237 N N . GLN A 1 165 ? 8.697 12.834 10.360 1.00 95.25 165 GLN A N 1
ATOM 1238 C CA . GLN A 1 165 ? 7.400 12.920 11.026 1.00 95.25 165 GLN A CA 1
ATOM 1239 C C . GLN A 1 165 ? 6.468 11.795 10.572 1.00 95.25 165 GLN A C 1
ATOM 1241 O O . GLN A 1 165 ? 6.603 11.239 9.490 1.00 95.25 165 GLN A O 1
ATOM 1246 N N . LEU A 1 166 ? 5.490 11.465 11.406 1.00 92.94 166 LEU A N 1
ATOM 1247 C CA . LEU A 1 166 ? 4.403 10.589 10.988 1.00 92.94 166 LEU A CA 1
ATOM 1248 C C . LEU A 1 166 ? 3.411 11.377 10.145 1.00 92.94 166 LEU A C 1
ATOM 1250 O O . LEU A 1 166 ? 3.186 12.567 10.383 1.00 92.94 166 LEU A O 1
ATOM 1254 N N . GLY A 1 167 ? 2.801 10.713 9.174 1.00 93.81 167 GLY A N 1
ATOM 1255 C CA . GLY A 1 167 ? 1.891 11.360 8.249 1.00 93.81 167 GLY A CA 1
ATOM 1256 C C . GLY A 1 167 ? 1.801 10.652 6.912 1.00 93.81 167 GLY A C 1
ATOM 1257 O O . GLY A 1 167 ? 2.275 9.531 6.734 1.00 93.81 167 GLY A O 1
ATOM 1258 N N . THR A 1 168 ? 1.141 11.335 5.983 1.00 97.06 168 THR A N 1
ATOM 1259 C CA . THR A 1 168 ? 0.957 10.867 4.611 1.00 97.06 168 THR A CA 1
ATOM 1260 C C . THR A 1 168 ? 1.965 11.545 3.699 1.00 97.06 168 THR A C 1
ATOM 1262 O O . THR A 1 168 ? 2.101 12.768 3.728 1.00 97.06 168 THR A O 1
ATOM 1265 N N . TYR A 1 169 ? 2.629 10.745 2.876 1.00 97.88 169 TYR A N 1
ATOM 1266 C CA . TYR A 1 169 ? 3.612 11.166 1.893 1.00 97.88 169 TYR A CA 1
ATOM 1267 C C . TYR A 1 169 ? 3.153 10.722 0.509 1.00 97.88 169 TYR A C 1
ATOM 1269 O O . TYR A 1 169 ? 2.925 9.535 0.279 1.00 97.88 169 TYR A O 1
ATOM 1277 N N . ASN A 1 170 ? 3.012 11.677 -0.406 1.00 98.19 170 ASN A N 1
ATOM 1278 C CA . ASN A 1 170 ? 2.637 11.379 -1.784 1.00 98.19 170 ASN A CA 1
ATOM 1279 C C . ASN A 1 170 ? 3.803 10.722 -2.524 1.00 98.19 170 ASN A C 1
ATOM 1281 O O . ASN A 1 170 ? 4.965 11.076 -2.306 1.00 98.19 170 ASN A O 1
ATOM 1285 N N . ILE A 1 171 ? 3.460 9.802 -3.419 1.00 98.31 171 ILE A N 1
ATOM 1286 C CA . ILE A 1 171 ? 4.376 9.166 -4.355 1.00 98.31 171 ILE A CA 1
ATOM 1287 C C . ILE A 1 171 ? 3.775 9.377 -5.740 1.00 98.31 171 ILE A C 1
ATOM 1289 O O . ILE A 1 171 ? 2.721 8.819 -6.059 1.00 98.31 171 ILE A O 1
ATOM 1293 N N . ASN A 1 172 ? 4.428 10.213 -6.543 1.00 97.56 172 ASN A N 1
ATOM 1294 C CA . ASN A 1 172 ? 3.909 10.614 -7.843 1.00 97.56 172 ASN A CA 1
ATOM 1295 C C . ASN A 1 172 ? 4.806 10.085 -8.953 1.00 97.56 172 ASN A C 1
ATOM 1297 O O . ASN A 1 172 ? 6.014 10.277 -8.905 1.00 97.56 172 ASN A O 1
ATOM 1301 N N . ILE A 1 173 ? 4.228 9.475 -9.976 1.00 97.19 173 ILE A N 1
ATOM 1302 C CA . ILE A 1 173 ? 4.921 9.280 -11.247 1.00 97.19 173 ILE A CA 1
ATOM 1303 C C . ILE A 1 173 ? 4.860 10.615 -11.978 1.00 97.19 173 ILE A C 1
ATOM 1305 O O . ILE A 1 173 ? 3.816 11.253 -11.984 1.00 97.19 173 ILE A O 1
ATOM 1309 N N . VAL A 1 174 ? 5.959 11.040 -12.588 1.00 95.81 174 VAL A N 1
ATOM 1310 C CA . VAL A 1 174 ? 6.001 12.185 -13.495 1.00 95.81 174 VAL A CA 1
ATOM 1311 C C . VAL A 1 174 ? 6.878 11.854 -14.709 1.00 95.81 174 VAL A C 1
ATOM 1313 O O . VAL A 1 174 ? 7.853 11.099 -14.578 1.00 95.81 174 VAL A O 1
ATOM 1316 N N . PRO A 1 175 ? 6.584 12.434 -15.882 1.00 95.50 175 PRO A N 1
ATOM 1317 C CA . PRO A 1 175 ? 7.424 12.316 -17.069 1.00 95.50 175 PRO A CA 1
ATOM 1318 C C . PRO A 1 175 ? 8.878 12.711 -16.767 1.00 95.50 175 PRO A C 1
ATOM 1320 O O . PRO A 1 175 ? 9.154 13.735 -16.131 1.00 95.50 175 PRO A O 1
ATOM 1323 N N . THR A 1 176 ? 9.846 11.894 -17.188 1.00 94.31 176 THR A N 1
ATOM 1324 C CA . THR A 1 176 ? 11.264 12.221 -16.988 1.00 94.31 176 THR A CA 1
ATOM 1325 C C . THR A 1 176 ? 11.708 13.270 -17.997 1.00 94.31 176 THR A C 1
ATOM 1327 O O . THR A 1 176 ? 11.545 13.088 -19.197 1.00 94.31 176 THR A O 1
ATOM 1330 N N . ARG A 1 177 ? 12.344 14.342 -17.505 1.00 91.88 177 ARG A N 1
ATOM 1331 C CA . ARG A 1 177 ? 13.019 15.343 -18.341 1.00 91.88 177 ARG A CA 1
ATOM 1332 C C . ARG A 1 177 ? 14.537 15.162 -18.314 1.00 91.88 177 ARG A C 1
ATOM 1334 O O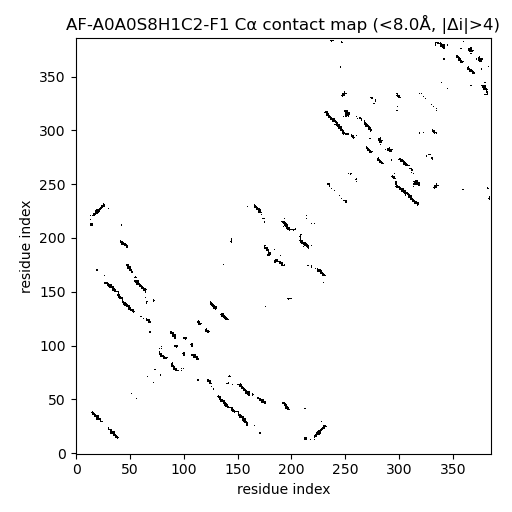 . ARG A 1 177 ? 15.151 15.167 -17.238 1.00 91.88 177 ARG A O 1
ATOM 1341 N N . LEU A 1 178 ? 15.137 15.027 -19.492 1.00 90.50 178 LEU A N 1
ATOM 1342 C CA . LEU A 1 178 ? 16.572 14.834 -19.711 1.00 90.50 178 LEU A CA 1
ATOM 1343 C C . LEU A 1 178 ? 17.194 16.068 -20.365 1.00 90.50 178 LEU A C 1
ATOM 1345 O O . LEU A 1 178 ? 16.537 16.747 -21.138 1.00 90.50 178 LEU A O 1
ATOM 1349 N N . TYR A 1 179 ? 18.459 16.350 -20.044 1.00 91.50 179 TYR A N 1
ATOM 1350 C CA . TYR A 1 179 ? 19.192 17.554 -20.484 1.00 91.50 179 TYR A CA 1
ATOM 1351 C C . TYR A 1 179 ? 20.542 17.212 -21.144 1.00 91.50 179 TYR A C 1
ATOM 1353 O O . TYR A 1 179 ? 21.405 18.075 -21.314 1.00 91.50 179 TYR A O 1
ATOM 1361 N N . ASP A 1 180 ? 20.781 15.930 -21.431 1.00 87.94 180 ASP A N 1
ATOM 1362 C CA . ASP A 1 180 ? 22.082 15.444 -21.882 1.00 87.94 180 ASP A CA 1
ATOM 1363 C C . ASP A 1 180 ? 22.259 15.613 -23.397 1.00 87.94 180 ASP A C 1
ATOM 1365 O O . ASP A 1 180 ? 21.914 14.745 -24.197 1.00 87.94 180 ASP A O 1
ATOM 1369 N N . THR A 1 181 ? 22.861 16.737 -23.782 1.00 92.38 181 THR A N 1
ATOM 1370 C CA . THR A 1 181 ? 23.194 17.034 -25.185 1.00 92.38 181 THR A CA 1
ATOM 1371 C C . THR A 1 181 ? 24.204 16.072 -25.813 1.00 92.38 181 THR A C 1
ATOM 1373 O O . THR A 1 181 ? 24.242 15.964 -27.037 1.00 92.38 181 THR A O 1
ATOM 1376 N N . VAL A 1 182 ? 25.017 15.362 -25.017 1.00 92.25 182 VAL A N 1
ATOM 1377 C CA . VAL A 1 182 ? 25.950 14.347 -25.539 1.00 92.25 182 VAL A CA 1
ATOM 1378 C C . VAL A 1 182 ? 25.174 13.106 -25.967 1.00 92.25 182 VAL A C 1
ATOM 1380 O O . VAL A 1 182 ? 25.473 12.529 -27.011 1.00 92.25 182 VAL A O 1
ATOM 1383 N N . ALA A 1 183 ? 24.140 12.748 -25.206 1.00 82.19 183 ALA A N 1
ATOM 1384 C CA . ALA A 1 183 ? 23.195 11.689 -25.547 1.00 82.19 183 ALA A CA 1
ATOM 1385 C C . ALA A 1 183 ? 22.124 12.119 -26.575 1.00 82.19 183 ALA A C 1
ATOM 1387 O O . ALA A 1 183 ? 21.286 11.306 -26.954 1.00 82.19 183 ALA A O 1
ATOM 1388 N N . GLY A 1 184 ? 22.171 13.367 -27.058 1.00 88.31 184 GLY A N 1
ATOM 1389 C CA . GLY A 1 184 ? 21.300 13.880 -28.118 1.00 88.31 184 GLY A CA 1
ATOM 1390 C C . GLY A 1 184 ? 20.050 14.630 -27.650 1.00 88.31 184 GLY A C 1
ATOM 1391 O O . GLY A 1 184 ? 19.295 15.080 -28.506 1.00 88.31 184 GLY A O 1
ATOM 1392 N N . TYR A 1 185 ? 19.853 14.811 -26.340 1.00 91.69 185 TYR A N 1
ATOM 1393 C CA . TYR A 1 185 ? 18.700 15.533 -25.786 1.00 91.69 185 TYR A CA 1
ATOM 1394 C C . TYR A 1 185 ? 18.870 17.057 -25.844 1.00 91.69 185 TYR A C 1
ATOM 1396 O O . TYR A 1 185 ? 19.989 17.583 -25.820 1.00 91.69 185 TYR A O 1
ATOM 1404 N N . ASP A 1 186 ? 17.753 17.787 -25.856 1.00 92.88 186 ASP A N 1
ATOM 1405 C CA . ASP A 1 186 ? 17.764 19.254 -25.840 1.00 92.88 186 ASP A CA 1
ATOM 1406 C C . ASP A 1 186 ? 18.380 19.824 -24.542 1.00 92.88 186 ASP A C 1
ATOM 1408 O O . ASP A 1 186 ? 18.079 19.391 -23.426 1.00 92.88 186 ASP A O 1
ATOM 1412 N N . ALA A 1 187 ? 19.215 20.860 -24.671 1.00 92.75 187 ALA A N 1
ATOM 1413 C CA . ALA A 1 187 ? 19.846 21.544 -23.537 1.00 92.75 187 ALA A CA 1
ATOM 1414 C C . ALA A 1 187 ? 18.839 22.238 -22.595 1.00 92.75 187 ALA A C 1
ATOM 1416 O O . ALA A 1 187 ? 19.140 22.471 -21.423 1.00 92.75 187 ALA A O 1
ATOM 1417 N N . ASN A 1 188 ? 17.656 22.590 -23.101 1.00 92.94 188 ASN A N 1
ATOM 1418 C CA . ASN A 1 188 ? 16.541 23.164 -22.347 1.00 92.94 188 ASN A CA 1
ATOM 1419 C C . ASN A 1 188 ? 15.659 22.090 -21.694 1.00 92.94 188 ASN A C 1
ATOM 1421 O O . ASN A 1 188 ? 14.746 22.423 -20.937 1.00 92.94 188 ASN A O 1
ATOM 1425 N N . GLY A 1 189 ? 15.951 20.817 -21.953 1.00 91.00 189 GLY A N 1
ATOM 1426 C CA . GLY A 1 189 ? 15.272 19.679 -21.373 1.00 91.00 189 GLY A CA 1
ATOM 1427 C C . GLY A 1 189 ? 14.188 19.114 -22.279 1.00 91.00 189 GLY A C 1
ATOM 1428 O O . GLY A 1 189 ? 13.261 19.823 -22.665 1.00 91.00 189 GLY A O 1
ATOM 1429 N N . GLU A 1 190 ? 14.241 17.813 -22.516 1.00 92.06 190 GLU A N 1
ATOM 1430 C CA . GLU A 1 190 ? 13.294 17.051 -23.332 1.00 92.06 190 GLU A CA 1
ATOM 1431 C C . GLU A 1 190 ? 12.626 15.964 -22.481 1.00 92.06 190 GLU A C 1
ATOM 1433 O O . GLU A 1 190 ? 13.288 15.348 -21.641 1.00 92.06 190 GLU A O 1
ATOM 1438 N N . THR A 1 191 ? 11.311 15.785 -22.632 1.00 93.12 191 THR A N 1
ATOM 1439 C CA . THR A 1 191 ? 10.567 14.699 -21.982 1.00 93.12 191 THR A CA 1
ATOM 1440 C C . THR A 1 191 ? 10.649 13.427 -22.808 1.00 93.12 191 THR A C 1
ATOM 1442 O O . THR A 1 191 ? 10.698 13.478 -24.032 1.00 93.12 191 THR A O 1
ATOM 1445 N N . ILE A 1 192 ? 10.693 12.290 -22.119 1.00 91.88 192 ILE A N 1
ATOM 1446 C CA . ILE A 1 192 ? 10.648 10.966 -22.742 1.00 91.88 192 ILE A CA 1
ATOM 1447 C C . ILE A 1 192 ? 9.302 10.303 -22.470 1.00 91.88 192 ILE A C 1
ATOM 1449 O O . ILE A 1 192 ? 8.660 10.584 -21.454 1.00 91.88 192 ILE A O 1
ATOM 1453 N N . ASP A 1 193 ? 8.916 9.402 -23.365 1.00 93.81 193 ASP A N 1
ATOM 1454 C CA . ASP A 1 193 ? 7.709 8.597 -23.224 1.00 93.81 193 ASP A CA 1
ATOM 1455 C C . ASP A 1 193 ? 7.797 7.666 -22.010 1.00 93.81 193 ASP A C 1
ATOM 1457 O O . ASP A 1 193 ? 8.858 7.120 -21.691 1.00 93.81 193 ASP A O 1
ATOM 1461 N N . LEU A 1 194 ? 6.663 7.476 -21.332 1.00 95.94 194 LEU A N 1
ATOM 1462 C CA . LEU A 1 194 ? 6.592 6.731 -20.078 1.00 95.94 194 LEU A CA 1
ATOM 1463 C C . LEU A 1 194 ? 6.560 5.229 -20.318 1.00 95.94 194 LEU A C 1
ATOM 1465 O O . LEU A 1 194 ? 7.210 4.490 -19.579 1.00 95.94 194 LEU A O 1
ATOM 1469 N N . LEU A 1 195 ? 5.787 4.782 -21.313 1.00 95.38 195 LEU A N 1
ATOM 1470 C CA . LEU A 1 195 ? 5.630 3.372 -21.663 1.00 95.38 195 LEU A CA 1
ATOM 1471 C C . LEU A 1 195 ? 5.769 3.165 -23.166 1.00 95.38 195 LEU A C 1
ATOM 1473 O O . LEU A 1 195 ? 5.078 3.798 -23.967 1.00 95.38 195 LEU A O 1
ATOM 1477 N N . ILE A 1 196 ? 6.611 2.201 -23.521 1.00 93.56 196 ILE A N 1
ATOM 1478 C CA . ILE A 1 196 ? 6.860 1.768 -24.892 1.00 93.56 196 ILE A CA 1
ATOM 1479 C C . ILE A 1 196 ? 6.444 0.304 -25.024 1.00 93.56 196 ILE A C 1
ATOM 1481 O O . ILE A 1 196 ? 6.770 -0.534 -24.176 1.00 93.56 196 ILE A O 1
ATOM 1485 N N . GLY A 1 197 ? 5.712 -0.005 -26.088 1.00 92.44 197 GLY A N 1
ATOM 1486 C CA . GLY A 1 197 ? 5.325 -1.359 -26.454 1.00 92.44 197 GLY A CA 1
ATOM 1487 C C . GLY A 1 197 ? 6.318 -2.012 -27.410 1.00 92.44 197 GLY A C 1
ATOM 1488 O O . GLY A 1 197 ? 7.264 -1.381 -27.875 1.00 92.44 197 GLY A O 1
ATOM 1489 N N . ALA A 1 198 ? 6.075 -3.274 -27.743 1.00 90.69 198 ALA A N 1
ATOM 1490 C CA . ALA A 1 198 ? 6.677 -3.934 -28.891 1.00 90.69 198 ALA A CA 1
ATOM 1491 C C . ALA A 1 198 ? 5.610 -4.702 -29.677 1.00 90.69 198 ALA A C 1
ATOM 1493 O O . ALA A 1 198 ? 4.876 -5.509 -29.104 1.00 90.69 198 ALA A O 1
ATOM 1494 N N . ASP A 1 199 ? 5.551 -4.459 -30.986 1.00 88.38 199 ASP A N 1
ATOM 1495 C CA . ASP A 1 199 ? 4.708 -5.207 -31.917 1.00 88.38 199 ASP A CA 1
ATOM 1496 C C . ASP A 1 199 ? 5.568 -6.262 -32.641 1.00 88.38 199 ASP A C 1
ATOM 1498 O O . ASP A 1 199 ? 6.364 -5.906 -33.518 1.00 88.38 199 ASP A O 1
ATOM 1502 N N . PRO A 1 200 ? 5.450 -7.556 -32.280 1.00 83.81 200 PRO A N 1
ATOM 1503 C CA . PRO A 1 200 ? 6.261 -8.616 -32.872 1.00 83.81 200 PRO A CA 1
ATOM 1504 C C . PRO A 1 200 ? 5.934 -8.882 -34.350 1.00 83.81 200 PRO A C 1
ATOM 1506 O O . PRO A 1 200 ? 6.716 -9.556 -35.020 1.00 83.81 200 PRO A O 1
ATOM 1509 N N . ASP A 1 201 ? 4.814 -8.361 -34.865 1.00 87.44 201 ASP A N 1
ATOM 1510 C CA . ASP A 1 201 ? 4.425 -8.506 -36.270 1.00 87.44 201 ASP A CA 1
ATOM 1511 C C . ASP A 1 201 ? 5.059 -7.428 -37.174 1.00 87.44 201 ASP A C 1
ATOM 1513 O O . ASP A 1 201 ? 4.924 -7.486 -38.401 1.00 87.44 201 ASP A O 1
ATOM 1517 N N . GLN A 1 202 ? 5.770 -6.450 -36.600 1.00 88.12 202 GLN A N 1
ATOM 1518 C CA . GLN A 1 202 ? 6.471 -5.397 -37.341 1.00 88.12 202 GLN A CA 1
ATOM 1519 C C . GLN A 1 202 ? 7.972 -5.671 -37.439 1.00 88.12 202 GLN A C 1
ATOM 1521 O O . GLN A 1 202 ? 8.606 -6.202 -36.528 1.00 88.12 202 GLN A O 1
ATOM 1526 N N . GLU A 1 203 ? 8.588 -5.230 -38.538 1.00 87.31 203 GLU A N 1
ATOM 1527 C CA . GLU A 1 203 ? 10.048 -5.211 -38.631 1.00 87.31 203 GLU A CA 1
ATOM 1528 C C . GLU A 1 203 ? 10.634 -4.233 -37.610 1.00 87.31 203 GLU A C 1
ATOM 1530 O O . GLU A 1 203 ? 10.218 -3.081 -37.556 1.00 87.31 203 GLU A O 1
ATOM 1535 N N . VAL A 1 204 ? 11.666 -4.645 -36.870 1.00 83.31 204 VAL A N 1
ATOM 1536 C CA . VAL A 1 204 ? 12.315 -3.843 -35.808 1.00 83.31 204 VAL A CA 1
ATOM 1537 C C . VAL A 1 204 ? 12.866 -2.482 -36.259 1.00 83.31 204 VAL A C 1
ATOM 1539 O O . VAL A 1 204 ? 13.168 -1.629 -35.432 1.00 83.31 204 VAL A O 1
ATOM 1542 N N . THR A 1 205 ? 13.036 -2.270 -37.564 1.00 85.50 205 THR A N 1
ATOM 1543 C CA . THR A 1 205 ? 13.466 -0.994 -38.157 1.00 85.50 205 THR A CA 1
ATOM 1544 C C . THR A 1 205 ? 12.298 -0.040 -38.433 1.00 85.50 205 THR A C 1
ATOM 1546 O O . THR A 1 205 ? 12.519 1.127 -38.758 1.00 85.50 205 THR A O 1
ATOM 1549 N N . SER A 1 206 ? 11.059 -0.523 -38.321 1.00 88.25 206 SER A N 1
ATOM 1550 C CA . SER A 1 206 ? 9.835 0.254 -38.480 1.00 88.25 206 SER A CA 1
ATOM 1551 C C . SER A 1 206 ? 9.545 1.070 -37.226 1.00 88.25 206 SER A C 1
ATOM 1553 O O . SE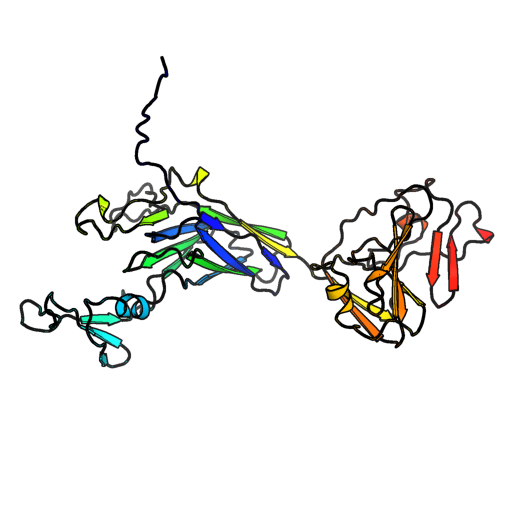R A 1 206 ? 9.636 0.569 -36.108 1.00 88.25 206 SER A O 1
ATOM 1555 N N . ALA A 1 207 ? 9.078 2.306 -37.411 1.00 78.94 207 ALA A N 1
ATOM 1556 C CA . ALA A 1 207 ? 8.583 3.136 -36.312 1.00 78.94 207 ALA A CA 1
ATOM 1557 C C . ALA A 1 207 ? 7.392 2.493 -35.571 1.00 78.94 207 ALA A C 1
ATOM 1559 O O . ALA A 1 207 ? 7.144 2.812 -34.415 1.00 78.94 207 ALA A O 1
ATOM 1560 N N . SER A 1 208 ? 6.666 1.576 -36.219 1.00 85.75 208 SER A N 1
ATOM 1561 C CA . SER A 1 208 ? 5.541 0.856 -35.611 1.00 85.75 208 SER A CA 1
ATOM 1562 C C . SER A 1 208 ? 5.958 -0.348 -34.766 1.00 85.75 208 SER A C 1
ATOM 1564 O O . SER A 1 208 ? 5.108 -0.897 -34.078 1.00 85.75 208 SER A O 1
ATOM 1566 N N . ALA A 1 209 ? 7.229 -0.766 -34.797 1.00 87.94 209 ALA A N 1
ATOM 1567 C CA . ALA A 1 209 ? 7.694 -1.898 -33.996 1.00 87.94 209 ALA A CA 1
ATOM 1568 C C . ALA A 1 209 ? 7.743 -1.593 -32.500 1.00 87.94 209 ALA A C 1
ATOM 1570 O O . ALA A 1 209 ? 7.615 -2.510 -31.695 1.00 87.94 209 ALA A O 1
ATOM 1571 N N . PHE A 1 210 ? 7.884 -0.316 -32.137 1.00 90.44 210 PHE A N 1
ATOM 1572 C CA . PHE A 1 210 ? 7.936 0.149 -30.754 1.00 90.44 210 PHE A CA 1
ATOM 1573 C C . PHE A 1 210 ? 6.909 1.264 -30.538 1.00 90.44 210 PHE A C 1
ATOM 1575 O O . PHE A 1 210 ? 7.277 2.438 -30.472 1.00 90.44 210 PHE A O 1
ATOM 1582 N N . PRO A 1 211 ? 5.605 0.935 -30.512 1.00 90.88 211 PRO A N 1
ATOM 1583 C CA . PRO A 1 211 ? 4.568 1.941 -30.347 1.00 90.88 211 PRO A CA 1
ATOM 1584 C C . PRO A 1 211 ? 4.666 2.608 -28.972 1.00 90.88 211 PRO A C 1
ATOM 1586 O O . PRO A 1 211 ? 4.938 1.953 -27.964 1.00 90.88 211 PRO A O 1
ATOM 1589 N N . VAL A 1 212 ? 4.385 3.908 -28.923 1.00 92.12 212 VAL A N 1
ATOM 1590 C CA . VAL A 1 212 ? 4.236 4.637 -27.662 1.00 92.12 212 VAL A CA 1
ATOM 1591 C C . VAL A 1 212 ? 2.884 4.281 -27.053 1.00 92.12 212 VAL A C 1
ATOM 1593 O O . VAL A 1 212 ? 1.845 4.473 -27.684 1.00 92.12 212 VAL A O 1
ATOM 1596 N N . LEU A 1 213 ? 2.898 3.730 -25.840 1.00 92.12 213 LEU A N 1
ATOM 1597 C CA . LEU A 1 213 ? 1.689 3.317 -25.119 1.00 92.12 213 LEU A CA 1
ATOM 1598 C C . LEU A 1 213 ? 1.217 4.398 -24.143 1.00 92.12 213 LEU A C 1
ATOM 1600 O O . LEU A 1 213 ? 0.019 4.523 -23.901 1.00 92.12 213 LEU A O 1
ATOM 1604 N N . LEU A 1 214 ? 2.155 5.185 -23.610 1.00 93.56 214 LEU A N 1
ATOM 1605 C CA . LEU A 1 214 ? 1.883 6.338 -22.759 1.00 93.56 214 LEU A CA 1
ATOM 1606 C C . LEU A 1 214 ? 3.000 7.373 -22.912 1.00 93.56 214 LEU A C 1
ATOM 1608 O O . LEU A 1 214 ? 4.152 7.079 -22.589 1.00 93.56 214 LEU A O 1
ATOM 1612 N N . ASP A 1 215 ? 2.648 8.573 -23.361 1.00 92.44 215 ASP A N 1
ATOM 1613 C CA . ASP A 1 215 ? 3.548 9.719 -23.509 1.00 92.44 215 ASP A CA 1
ATOM 1614 C C . ASP A 1 215 ? 3.322 10.791 -22.419 1.00 92.44 215 ASP A C 1
ATOM 1616 O O . ASP A 1 215 ? 2.506 10.640 -21.501 1.00 92.44 215 ASP A O 1
ATOM 1620 N N . ASP A 1 216 ? 4.085 11.883 -22.509 1.00 91.06 216 ASP A N 1
ATOM 1621 C CA . ASP A 1 216 ? 4.001 13.064 -21.631 1.00 91.06 216 ASP A CA 1
ATOM 1622 C C . ASP A 1 216 ? 2.638 13.781 -21.725 1.00 91.06 216 ASP A C 1
ATOM 1624 O O . ASP A 1 216 ? 2.121 14.276 -20.722 1.00 91.06 216 ASP A O 1
ATOM 1628 N N . ASP A 1 217 ? 2.002 13.791 -22.900 1.00 88.19 217 ASP A N 1
ATOM 1629 C CA . ASP A 1 217 ? 0.697 14.435 -23.100 1.00 88.19 217 ASP A CA 1
ATOM 1630 C C . ASP A 1 217 ? -0.445 13.616 -22.460 1.00 88.19 217 ASP A C 1
ATOM 1632 O O . ASP A 1 217 ? -1.367 14.168 -21.841 1.00 88.19 217 ASP A O 1
ATOM 1636 N N . GLY A 1 218 ? -0.376 12.286 -22.561 1.00 84.62 218 GLY A N 1
ATOM 1637 C CA . GLY A 1 218 ? -1.323 11.331 -21.989 1.00 84.62 218 GLY A CA 1
ATOM 1638 C C . GLY A 1 218 ? -1.192 11.164 -20.474 1.00 84.62 218 GLY A C 1
ATOM 1639 O O . GLY A 1 218 ? -2.188 10.858 -19.809 1.00 84.62 218 GLY A O 1
ATOM 1640 N N . TYR A 1 219 ? -0.009 11.435 -19.909 1.00 88.44 219 TYR A N 1
ATOM 1641 C CA . TYR A 1 219 ? 0.316 11.292 -18.483 1.00 88.44 219 TYR A CA 1
ATOM 1642 C C . TYR A 1 219 ? -0.805 11.772 -17.543 1.00 88.44 219 TYR A C 1
ATOM 1644 O O . TYR A 1 219 ? -1.236 11.039 -16.654 1.00 88.44 219 TYR A O 1
ATOM 1652 N N . THR A 1 220 ? -1.329 12.982 -17.757 1.00 87.38 220 THR A N 1
ATOM 1653 C CA . THR A 1 220 ? -2.295 13.604 -16.829 1.00 87.38 220 THR A CA 1
ATOM 1654 C C . THR A 1 220 ? -3.626 12.859 -16.687 1.00 87.38 220 THR A C 1
ATOM 1656 O O . THR A 1 220 ? -4.285 13.005 -15.659 1.00 87.38 220 THR A O 1
ATOM 1659 N N . ASN A 1 221 ? -4.022 12.064 -17.686 1.00 89.69 221 ASN A N 1
ATOM 1660 C CA . ASN A 1 221 ? -5.279 11.305 -17.677 1.00 89.69 221 ASN A CA 1
ATOM 1661 C C . ASN A 1 221 ? -5.075 9.803 -17.437 1.00 89.69 221 ASN A C 1
ATOM 1663 O O . ASN A 1 221 ? -6.048 9.095 -17.186 1.00 89.69 221 ASN A O 1
ATOM 1667 N N . HIS A 1 222 ? -3.831 9.332 -17.517 1.00 93.69 222 HIS A N 1
ATOM 1668 C CA . HIS A 1 222 ? -3.480 7.912 -17.538 1.00 93.69 222 HIS A CA 1
ATOM 1669 C C . HIS A 1 222 ? -2.492 7.525 -16.433 1.00 93.69 222 HIS A C 1
ATOM 1671 O O . HIS A 1 222 ? -1.927 6.434 -16.450 1.00 93.69 222 HIS A O 1
ATOM 1677 N N . VAL A 1 223 ? -2.291 8.398 -15.445 1.00 96.56 223 VAL A N 1
ATOM 1678 C CA . VAL A 1 223 ? -1.493 8.093 -14.260 1.00 96.56 223 VAL A CA 1
ATOM 1679 C C . VAL A 1 223 ? -2.269 8.394 -12.986 1.00 96.56 223 VAL A C 1
ATOM 1681 O O . VAL A 1 223 ? -2.613 9.537 -12.688 1.00 96.56 223 VAL A O 1
ATOM 1684 N N . ASN A 1 224 ? -2.476 7.350 -12.189 1.00 97.56 224 ASN A N 1
ATOM 1685 C CA . ASN A 1 224 ? -3.001 7.433 -10.837 1.00 97.56 224 ASN A CA 1
ATOM 1686 C C . ASN A 1 224 ? -1.841 7.392 -9.838 1.00 97.56 224 ASN A C 1
ATOM 1688 O O . ASN A 1 224 ? -1.242 6.345 -9.583 1.00 97.56 224 ASN A O 1
ATOM 1692 N N . ASN A 1 225 ? -1.531 8.547 -9.259 1.00 98.00 225 ASN A N 1
ATOM 1693 C CA . ASN A 1 225 ? -0.532 8.654 -8.200 1.00 98.00 225 ASN A CA 1
ATOM 1694 C C . ASN A 1 225 ? -1.035 8.043 -6.885 1.00 98.00 225 ASN A C 1
ATOM 1696 O O . ASN A 1 225 ? -2.241 7.948 -6.646 1.00 98.00 225 ASN A O 1
ATOM 1700 N N . GLY A 1 226 ? -0.094 7.663 -6.023 1.00 98.25 226 GLY A N 1
ATOM 1701 C CA . GLY A 1 226 ? -0.365 6.996 -4.755 1.00 98.25 226 GLY A CA 1
ATOM 1702 C C . GLY A 1 226 ? 0.203 7.765 -3.570 1.00 98.25 226 GLY A C 1
ATOM 1703 O O . GLY A 1 226 ? 0.752 8.863 -3.690 1.00 98.25 226 GLY A O 1
ATOM 1704 N N . TYR A 1 227 ? 0.067 7.182 -2.388 1.00 98.44 227 TYR A N 1
ATOM 1705 C CA . TYR A 1 227 ? 0.651 7.722 -1.168 1.00 98.44 227 TYR A CA 1
ATOM 1706 C C . TYR A 1 227 ? 0.943 6.616 -0.163 1.00 98.44 227 TYR A C 1
ATOM 1708 O O . TYR A 1 227 ? 0.292 5.572 -0.144 1.00 98.44 227 TYR A O 1
ATOM 1716 N N . VAL A 1 228 ? 1.893 6.879 0.724 1.00 98.25 228 VAL A N 1
ATOM 1717 C CA . VAL A 1 228 ? 2.121 6.060 1.912 1.00 98.25 228 VAL A CA 1
ATOM 1718 C C . VAL A 1 228 ? 1.755 6.839 3.160 1.00 98.25 228 VAL A C 1
ATOM 1720 O O . VAL A 1 228 ? 2.064 8.025 3.267 1.00 98.25 228 VAL A O 1
ATOM 1723 N N . THR A 1 229 ? 1.121 6.182 4.124 1.00 95.75 229 THR A N 1
ATOM 1724 C CA . THR A 1 229 ? 0.847 6.777 5.434 1.00 95.75 229 THR A CA 1
ATOM 1725 C C . THR A 1 229 ? 1.558 6.004 6.534 1.00 95.75 229 THR A C 1
ATOM 1727 O O . THR A 1 229 ? 1.240 4.846 6.798 1.00 95.75 229 THR A O 1
ATOM 1730 N N . PHE A 1 230 ? 2.474 6.678 7.224 1.00 94.00 230 PHE A N 1
ATOM 1731 C CA . PHE A 1 230 ? 3.114 6.161 8.427 1.00 94.00 230 PHE A CA 1
ATOM 1732 C C . PHE A 1 230 ? 2.409 6.714 9.658 1.00 94.00 230 PHE A C 1
ATOM 1734 O O . PHE A 1 230 ? 2.231 7.927 9.792 1.00 94.00 230 PHE A O 1
ATOM 1741 N N . MET A 1 231 ? 1.998 5.828 10.557 1.00 88.12 231 MET A N 1
ATOM 1742 C CA . MET A 1 231 ? 1.238 6.188 11.750 1.00 88.12 231 MET A CA 1
ATOM 1743 C C . MET A 1 231 ? 1.675 5.371 12.957 1.00 88.12 231 MET A C 1
ATOM 1745 O O . MET A 1 231 ? 2.115 4.230 12.829 1.00 88.12 231 MET A O 1
ATOM 1749 N N . ASP A 1 232 ? 1.537 5.969 14.137 1.00 84.12 232 ASP A N 1
ATOM 1750 C CA . ASP A 1 232 ? 1.847 5.287 15.385 1.00 84.12 232 ASP A CA 1
ATOM 1751 C C . ASP A 1 232 ? 0.865 4.141 15.609 1.00 84.12 232 ASP A C 1
ATOM 1753 O O . ASP A 1 232 ? -0.357 4.309 15.505 1.00 84.12 232 ASP A O 1
ATOM 1757 N N . VAL A 1 233 ? 1.417 2.990 15.985 1.00 79.75 233 VAL A N 1
ATOM 1758 C CA . VAL A 1 233 ? 0.639 1.872 16.506 1.00 79.75 233 VAL A CA 1
ATOM 1759 C C . VAL A 1 233 ? 0.675 1.919 18.021 1.00 79.75 233 VAL A C 1
ATOM 1761 O O . VAL A 1 233 ? 1.725 1.860 18.659 1.00 79.75 233 VAL A O 1
ATOM 1764 N N . ILE A 1 234 ? -0.512 2.024 18.601 1.00 79.62 234 ILE A N 1
ATOM 1765 C CA . ILE A 1 234 ? -0.730 1.994 20.036 1.00 79.62 234 ILE A CA 1
ATOM 1766 C C . ILE A 1 234 ? -1.052 0.555 20.415 1.00 79.62 234 ILE A C 1
ATOM 1768 O O . ILE A 1 234 ? -1.999 -0.042 19.900 1.00 79.62 234 ILE A O 1
ATOM 1772 N N . ASN A 1 235 ? -0.284 0.019 21.358 1.00 84.25 235 ASN A N 1
ATOM 1773 C CA . ASN A 1 235 ? -0.567 -1.274 21.961 1.00 84.25 235 ASN A CA 1
ATOM 1774 C C . ASN A 1 235 ? -1.366 -1.087 23.256 1.00 84.25 235 ASN A C 1
ATOM 1776 O O . ASN A 1 235 ? -1.027 -0.266 24.114 1.00 84.25 235 ASN A O 1
ATOM 1780 N N . GLN A 1 236 ? -2.436 -1.864 23.404 1.00 86.00 236 GLN A N 1
ATOM 1781 C CA . GLN A 1 236 ? -3.220 -1.968 24.629 1.00 86.00 236 GLN A CA 1
ATOM 1782 C C . GLN A 1 236 ? -3.204 -3.409 25.092 1.00 86.00 236 GLN A C 1
ATOM 1784 O O . GLN A 1 236 ? -3.658 -4.301 24.384 1.00 86.00 236 GLN A O 1
ATOM 1789 N N . GLU A 1 237 ? -2.757 -3.595 26.322 1.00 90.75 237 GLU A N 1
ATOM 1790 C CA . GLU A 1 237 ? -2.913 -4.845 27.042 1.00 90.75 237 GLU A CA 1
ATOM 1791 C C . GLU A 1 237 ? -4.114 -4.719 27.982 1.00 90.75 237 GLU A C 1
ATOM 1793 O O . GLU A 1 237 ? -4.228 -3.735 28.717 1.00 90.75 237 GLU A O 1
ATOM 1798 N N . ILE A 1 238 ? -5.026 -5.686 27.939 1.00 90.38 238 ILE A N 1
ATOM 1799 C CA . ILE A 1 238 ? -6.205 -5.753 28.805 1.00 90.38 238 ILE A CA 1
ATOM 1800 C C . ILE A 1 238 ? -6.140 -7.060 29.583 1.00 90.38 238 ILE A C 1
ATOM 1802 O O . ILE A 1 238 ? -6.256 -8.138 29.003 1.00 90.38 238 ILE A O 1
ATOM 1806 N N . ASP A 1 239 ? -5.970 -6.966 30.898 1.00 92.00 239 ASP A N 1
ATOM 1807 C CA . ASP A 1 239 ? -6.088 -8.127 31.774 1.00 92.00 239 ASP A CA 1
ATOM 1808 C C . ASP A 1 239 ? -7.574 -8.471 31.952 1.00 92.00 239 ASP A C 1
ATOM 1810 O O . ASP A 1 239 ? -8.363 -7.660 32.443 1.00 92.00 239 ASP A O 1
ATOM 1814 N N . LEU A 1 240 ? -7.953 -9.681 31.549 1.00 94.25 240 LEU A N 1
ATOM 1815 C CA . LEU A 1 240 ? -9.306 -10.214 31.635 1.00 94.25 240 LEU A CA 1
ATOM 1816 C C . LEU A 1 240 ? -9.353 -11.274 32.738 1.00 94.25 240 LEU A C 1
ATOM 1818 O O . LEU A 1 240 ? -8.580 -12.232 32.736 1.00 94.25 240 LEU A O 1
ATOM 1822 N N . SER A 1 241 ? -10.259 -11.104 33.696 1.00 94.62 241 SER A N 1
ATOM 1823 C CA . SER A 1 241 ? -10.508 -12.087 34.758 1.00 94.62 241 SER A CA 1
ATOM 1824 C C . SER A 1 241 ? -11.538 -13.120 34.308 1.00 94.62 241 SER A C 1
ATOM 1826 O O . SER A 1 241 ? -12.325 -12.842 33.413 1.00 94.62 241 SER A O 1
ATOM 1828 N N . ALA A 1 242 ? -11.591 -14.293 34.942 1.00 95.44 242 ALA A N 1
ATOM 1829 C CA . ALA A 1 242 ? -12.697 -15.225 34.712 1.00 95.44 242 ALA A CA 1
ATOM 1830 C C . ALA A 1 242 ? -14.050 -14.573 35.073 1.00 95.44 242 ALA A C 1
ATOM 1832 O O . ALA A 1 242 ? -14.146 -13.825 36.053 1.00 95.44 242 ALA A O 1
ATOM 1833 N N . GLY A 1 243 ? -15.094 -14.874 34.300 1.00 96.06 243 GLY A N 1
ATOM 1834 C CA . GLY A 1 243 ? -16.407 -14.240 34.385 1.00 96.06 243 GLY A CA 1
ATOM 1835 C C . GLY A 1 243 ? -16.518 -12.952 33.561 1.00 96.06 243 GLY A C 1
ATOM 1836 O O . GLY A 1 243 ? -15.831 -12.763 32.559 1.00 96.06 243 GLY A O 1
ATOM 1837 N N . TRP A 1 244 ? -17.426 -12.064 33.969 1.00 94.69 244 TRP A N 1
ATOM 1838 C CA . TRP A 1 244 ? -17.771 -10.859 33.213 1.00 94.69 244 TRP A CA 1
ATOM 1839 C C . TRP A 1 244 ? -16.751 -9.728 33.375 1.00 94.69 244 TRP A C 1
ATOM 1841 O O . TRP A 1 244 ? -16.510 -9.246 34.483 1.00 94.69 244 TRP A O 1
ATOM 1851 N N . ASN A 1 245 ? -16.242 -9.233 32.247 1.00 93.88 245 ASN A N 1
ATOM 1852 C CA . ASN A 1 245 ? -15.348 -8.079 32.159 1.00 93.88 245 ASN A CA 1
ATOM 1853 C C . ASN A 1 245 ? -15.987 -7.004 31.278 1.00 93.88 245 ASN A C 1
ATOM 1855 O O . ASN A 1 245 ? -16.381 -7.303 30.154 1.00 93.88 245 ASN A O 1
ATOM 1859 N N . LEU A 1 246 ? -16.056 -5.760 31.762 1.00 93.44 246 LEU A N 1
ATOM 1860 C CA . LEU A 1 246 ? -16.445 -4.606 30.947 1.00 93.44 246 LEU A CA 1
ATOM 1861 C C . LEU A 1 246 ? -15.187 -3.894 30.454 1.00 93.44 246 LEU A C 1
ATOM 1863 O O . LEU A 1 246 ? -14.418 -3.365 31.260 1.00 93.44 246 LEU A O 1
ATOM 1867 N N . ILE A 1 247 ? -14.993 -3.869 29.139 1.00 92.06 247 ILE A N 1
ATOM 1868 C CA . ILE A 1 247 ? -13.797 -3.324 28.497 1.00 92.06 247 ILE A CA 1
ATOM 1869 C C . ILE A 1 247 ? -14.149 -2.337 27.385 1.00 92.06 247 ILE A C 1
ATOM 1871 O O . ILE A 1 247 ? -15.287 -2.252 26.929 1.00 92.06 247 ILE A O 1
ATOM 1875 N N . SER A 1 248 ? -13.139 -1.617 26.908 1.00 91.12 248 SER A N 1
ATOM 1876 C CA . SER A 1 248 ? -13.200 -0.836 25.675 1.00 91.12 248 SER A CA 1
ATOM 1877 C C . SER A 1 248 ? -11.848 -0.838 24.972 1.00 91.12 248 SER A C 1
ATOM 1879 O O . SER A 1 248 ? -10.806 -0.977 25.623 1.00 91.12 248 SER A O 1
ATOM 1881 N N . LEU A 1 249 ? -11.859 -0.640 23.655 1.00 90.12 249 LEU A N 1
ATOM 1882 C CA . LEU A 1 249 ? -10.644 -0.504 22.850 1.00 90.12 249 LEU A CA 1
ATOM 1883 C C . LEU A 1 249 ? -10.253 0.977 22.771 1.00 90.12 249 LEU A C 1
ATOM 1885 O O . LEU A 1 249 ? -11.083 1.810 22.409 1.00 90.12 249 LEU A O 1
ATOM 1889 N N . ARG A 1 250 ? -9.012 1.319 23.133 1.00 84.19 250 ARG A N 1
ATOM 1890 C CA . ARG A 1 250 ? -8.492 2.698 23.072 1.00 84.19 250 ARG A CA 1
ATOM 1891 C C . ARG A 1 250 ? -7.969 3.081 21.701 1.00 84.19 250 ARG A C 1
ATOM 1893 O O . ARG A 1 250 ? -7.838 4.265 21.421 1.00 84.19 250 ARG A O 1
ATOM 1900 N N . GLN A 1 251 ? -7.660 2.094 20.881 1.00 86.25 251 GLN A N 1
ATOM 1901 C CA . GLN A 1 251 ? -7.140 2.251 19.539 1.00 86.25 251 GLN A CA 1
ATOM 1902 C C . GLN A 1 251 ? -8.036 1.515 18.565 1.00 86.25 251 GLN A C 1
ATOM 1904 O O . GLN A 1 251 ? -8.669 0.523 18.926 1.00 86.25 251 GLN A O 1
ATOM 1909 N N . GLN A 1 252 ? -8.090 2.025 17.344 1.00 89.31 252 GLN A N 1
ATOM 1910 C CA . GLN A 1 252 ? -8.828 1.417 16.257 1.00 89.31 252 GLN A CA 1
ATOM 1911 C C . GLN A 1 252 ? -7.993 0.266 15.678 1.00 89.31 252 GLN A C 1
ATOM 1913 O O . GLN A 1 252 ? -6.919 0.541 15.135 1.00 89.31 252 GLN A O 1
ATOM 1918 N N . PRO A 1 253 ? -8.434 -1.001 15.788 1.00 89.75 253 PRO A N 1
ATOM 1919 C CA . PRO A 1 253 ? -7.768 -2.104 15.101 1.00 89.75 253 PRO A CA 1
ATOM 1920 C C . PRO A 1 253 ? -7.771 -1.876 13.584 1.00 89.75 253 PRO A C 1
ATOM 1922 O O . PRO A 1 253 ? -8.724 -1.303 13.050 1.00 89.75 253 PRO A O 1
ATOM 1925 N N . SER A 1 254 ? -6.722 -2.321 12.889 1.00 84.31 254 SER A N 1
ATOM 1926 C CA . SER A 1 254 ? -6.671 -2.275 11.420 1.00 84.31 254 SER A CA 1
ATOM 1927 C C . SER A 1 254 ? -7.662 -3.254 10.788 1.00 84.31 254 SER A C 1
ATOM 1929 O O . SER A 1 254 ? -8.320 -2.910 9.811 1.00 84.31 254 SER A O 1
ATOM 1931 N N . ASP A 1 255 ? -7.795 -4.443 11.379 1.00 90.44 255 ASP A N 1
ATOM 1932 C CA . ASP A 1 255 ? -8.876 -5.389 11.114 1.00 90.44 255 ASP A CA 1
ATOM 1933 C C . ASP A 1 255 ? -9.830 -5.377 12.311 1.00 90.44 255 ASP A C 1
ATOM 1935 O O . ASP A 1 255 ? -9.470 -5.748 13.428 1.00 90.44 255 ASP A O 1
ATOM 1939 N N . ILE A 1 256 ? -11.042 -4.878 12.079 1.00 94.31 256 ILE A N 1
ATOM 1940 C CA . ILE A 1 256 ? -12.064 -4.723 13.117 1.00 94.31 256 ILE A CA 1
ATOM 1941 C C . ILE A 1 256 ? -12.929 -5.969 13.279 1.00 94.31 256 ILE A C 1
ATOM 1943 O O . ILE A 1 256 ? -13.859 -5.941 14.084 1.00 94.31 256 ILE A O 1
ATOM 1947 N N . SER A 1 257 ? -12.712 -7.028 12.493 1.00 96.75 257 SER A N 1
ATOM 1948 C CA . SER A 1 257 ? -13.479 -8.263 12.635 1.00 96.75 257 SER A CA 1
ATOM 1949 C C . SER A 1 257 ? -13.281 -8.838 14.035 1.00 96.75 257 SER A C 1
ATOM 1951 O O . SER A 1 257 ? -12.178 -8.849 14.581 1.00 96.75 257 SER A O 1
ATOM 1953 N N . ILE A 1 258 ? -14.372 -9.293 14.649 1.00 96.25 258 ILE A N 1
ATOM 1954 C CA . ILE A 1 258 ? -14.317 -9.821 16.015 1.00 96.25 258 ILE A CA 1
ATOM 1955 C C . ILE A 1 258 ? -13.378 -11.031 16.125 1.00 96.25 258 ILE A C 1
ATOM 1957 O O . ILE A 1 258 ? -12.684 -11.170 17.129 1.00 96.25 258 ILE A O 1
ATOM 1961 N N . ASP A 1 259 ? -13.293 -11.844 15.069 1.00 95.19 259 ASP A N 1
ATOM 1962 C CA . ASP A 1 259 ? -12.387 -12.990 15.002 1.00 95.19 259 ASP A CA 1
ATOM 1963 C C . ASP A 1 259 ? -10.914 -12.552 15.032 1.00 95.19 259 ASP A C 1
ATOM 1965 O O . ASP A 1 259 ? -10.135 -13.116 15.799 1.00 95.19 259 ASP A O 1
ATOM 1969 N N . SER A 1 260 ? -10.536 -11.513 14.271 1.00 94.81 260 SER A N 1
ATOM 1970 C CA . SER A 1 260 ? -9.171 -10.965 14.292 1.00 94.81 260 SER A CA 1
ATOM 1971 C C . SER A 1 260 ? -8.842 -10.326 15.642 1.00 94.81 260 SER A C 1
ATOM 1973 O O . SER A 1 260 ? -7.802 -10.603 16.239 1.00 94.81 260 SER A O 1
ATOM 1975 N N . VAL A 1 261 ? -9.764 -9.523 16.185 1.00 96.19 261 VAL A N 1
ATOM 1976 C CA . VAL A 1 261 ? -9.564 -8.819 17.461 1.00 96.19 261 VAL A CA 1
ATOM 1977 C C . VAL A 1 261 ? -9.393 -9.793 18.631 1.00 96.19 261 VAL A C 1
ATOM 1979 O O . VAL A 1 261 ? -8.616 -9.517 19.546 1.00 96.19 261 VAL A O 1
ATOM 1982 N N . LEU A 1 262 ? -10.103 -10.925 18.627 1.00 96.62 262 LEU A N 1
ATOM 1983 C CA . LEU A 1 262 ? -10.090 -11.902 19.721 1.00 96.62 262 LEU A CA 1
ATOM 1984 C C . LEU A 1 262 ? -9.195 -13.120 19.460 1.00 96.62 262 LEU A C 1
ATOM 1986 O O . LEU A 1 262 ? -9.158 -14.020 20.303 1.00 96.62 262 LEU A O 1
ATOM 1990 N N . GLU A 1 263 ? -8.451 -13.150 18.352 1.00 96.06 263 GLU A N 1
ATOM 1991 C CA . GLU A 1 263 ? -7.638 -14.296 17.925 1.00 96.06 263 GLU A CA 1
ATOM 1992 C C . GLU A 1 263 ? -6.726 -14.811 19.051 1.00 96.06 263 GLU A C 1
ATOM 1994 O O . GLU A 1 263 ? -6.725 -16.000 19.380 1.00 96.06 263 GLU A O 1
ATOM 1999 N N . VAL A 1 264 ? -6.017 -13.899 19.728 1.00 95.62 264 VAL A N 1
ATOM 2000 C CA . VAL A 1 264 ? -5.046 -14.229 20.788 1.00 95.62 264 VAL A CA 1
ATOM 2001 C C . VAL A 1 264 ? -5.677 -14.826 22.054 1.00 95.62 264 VAL A C 1
ATOM 2003 O O . VAL A 1 264 ? -4.972 -15.420 22.876 1.00 95.62 264 VAL A O 1
ATOM 2006 N N . ILE A 1 265 ? -6.996 -14.688 22.221 1.00 96.94 265 ILE A N 1
ATOM 2007 C CA . ILE A 1 265 ? -7.762 -15.267 23.334 1.00 96.94 265 ILE A CA 1
ATOM 2008 C C . ILE A 1 265 ? -8.810 -16.289 22.870 1.00 96.94 265 ILE A C 1
ATOM 2010 O O . ILE A 1 265 ? -9.687 -16.657 23.654 1.00 96.94 265 ILE A O 1
ATOM 2014 N N . SER A 1 266 ? -8.731 -16.755 21.620 1.00 96.44 266 SER A N 1
ATOM 2015 C CA . SER A 1 266 ? -9.678 -17.721 21.060 1.00 96.44 266 SER A CA 1
ATOM 2016 C C . SER A 1 266 ? -9.814 -18.967 21.946 1.00 96.44 266 SER A C 1
ATOM 2018 O O . SER A 1 266 ? -8.826 -19.508 22.451 1.00 96.44 266 SER A O 1
ATOM 2020 N N . GLY A 1 267 ? -11.059 -19.388 22.183 1.00 96.44 267 GLY A N 1
ATOM 2021 C CA . GLY A 1 267 ? -11.398 -20.530 23.039 1.00 96.44 267 GLY A CA 1
ATOM 2022 C C . GLY A 1 267 ? -11.315 -20.285 24.552 1.00 96.44 267 GLY A C 1
ATOM 2023 O O . GLY A 1 267 ? -11.451 -21.240 25.311 1.00 96.44 267 GLY A O 1
ATOM 2024 N N . LYS A 1 268 ? -11.084 -19.045 25.010 1.00 98.00 268 LYS A N 1
ATOM 2025 C CA . LYS A 1 268 ? -11.016 -18.695 26.449 1.00 98.00 268 LYS A CA 1
ATOM 2026 C C . LYS A 1 268 ? -12.215 -17.893 26.957 1.00 98.00 268 LYS A C 1
ATOM 2028 O O . LYS A 1 268 ? -12.227 -17.479 28.118 1.00 98.00 268 LYS A O 1
ATOM 2033 N N . TYR A 1 269 ? -13.191 -17.629 26.098 1.00 97.75 269 TYR A N 1
ATOM 2034 C CA . TYR A 1 269 ? -14.379 -16.847 26.411 1.00 97.75 269 TYR A CA 1
ATOM 2035 C C . TYR A 1 269 ? -15.631 -17.516 25.853 1.00 97.75 269 TYR A C 1
ATOM 2037 O O . TYR A 1 269 ? -15.602 -18.102 24.772 1.00 97.75 269 TYR A O 1
ATOM 2045 N N . ALA A 1 270 ? -16.737 -17.345 26.571 1.00 97.62 270 ALA A N 1
ATOM 2046 C CA . ALA A 1 270 ? -18.030 -17.911 26.220 1.00 97.62 270 ALA A CA 1
ATOM 2047 C C . ALA A 1 270 ? -18.842 -16.975 25.317 1.00 97.62 270 ALA A C 1
ATOM 2049 O O . ALA A 1 270 ? -19.533 -17.420 24.411 1.00 97.62 270 ALA A O 1
ATOM 2050 N N . SER A 1 271 ? -18.808 -15.660 25.574 1.00 97.94 271 SER A N 1
ATOM 2051 C CA . SER A 1 271 ? -19.532 -14.692 24.738 1.00 97.94 271 SER A CA 1
ATOM 2052 C C . SER A 1 271 ? -19.029 -13.259 24.896 1.00 97.94 271 SER A C 1
ATOM 2054 O O . SER A 1 271 ? -18.488 -12.884 25.942 1.00 97.94 271 SER A O 1
ATOM 2056 N N . VAL A 1 272 ? -19.268 -12.447 23.868 1.00 98.31 272 VAL A N 1
ATOM 2057 C CA . VAL A 1 272 ? -19.012 -11.004 23.843 1.00 98.31 272 VAL A CA 1
ATOM 2058 C C . VAL A 1 272 ? -20.300 -10.262 23.527 1.00 98.31 272 VAL A C 1
ATOM 2060 O O . VAL A 1 272 ? -21.036 -10.651 22.629 1.00 98.31 272 VAL A O 1
ATOM 2063 N N . TRP A 1 273 ? -20.573 -9.186 24.257 1.00 98.12 273 TRP A N 1
ATOM 2064 C CA . TRP A 1 273 ? -21.797 -8.406 24.134 1.00 98.12 273 TRP A CA 1
ATOM 2065 C C . TRP A 1 273 ? -21.486 -6.925 23.980 1.00 98.12 273 TRP A C 1
ATOM 2067 O O . TRP A 1 273 ? -20.636 -6.375 24.682 1.00 98.12 273 TRP A O 1
ATOM 2077 N N . VAL A 1 274 ? -22.237 -6.255 23.115 1.00 96.62 274 VAL A N 1
ATOM 2078 C CA . VAL A 1 274 ? -22.206 -4.799 22.947 1.00 96.62 274 VAL A CA 1
ATOM 2079 C C . VAL A 1 274 ? -23.631 -4.267 22.947 1.00 96.62 274 VAL A C 1
ATOM 2081 O O . VAL A 1 274 ? -24.553 -4.938 22.487 1.00 96.62 274 VAL A O 1
ATOM 2084 N N . TYR A 1 275 ? -23.822 -3.051 23.449 1.00 94.44 275 TYR A N 1
ATOM 2085 C CA . TYR A 1 275 ? -25.093 -2.348 23.337 1.00 94.44 275 TYR A CA 1
ATOM 2086 C C . TYR A 1 275 ? -24.918 -1.118 22.456 1.00 94.44 275 TYR A C 1
ATOM 2088 O O . TYR A 1 275 ? -24.189 -0.189 22.812 1.00 94.44 275 TYR A O 1
ATOM 2096 N N . PHE A 1 276 ? -25.597 -1.095 21.314 1.00 88.00 276 PHE A N 1
ATOM 2097 C CA . PHE A 1 276 ? -25.628 0.074 20.445 1.00 88.00 276 PHE A CA 1
ATOM 2098 C C . PHE A 1 276 ? -26.903 0.111 19.612 1.00 88.00 276 PHE A C 1
ATOM 2100 O O . PHE A 1 276 ? -27.544 -0.913 19.392 1.00 88.00 276 PHE A O 1
ATOM 2107 N N . ASP A 1 277 ? -27.279 1.313 19.171 1.00 86.50 277 ASP A N 1
ATOM 2108 C CA . ASP A 1 277 ? -28.491 1.534 18.372 1.00 86.50 277 ASP A CA 1
ATOM 2109 C C . ASP A 1 277 ? -29.750 0.907 19.012 1.00 86.50 277 ASP A C 1
ATOM 2111 O O . ASP A 1 277 ? -30.543 0.206 18.389 1.00 86.50 277 ASP A O 1
ATOM 2115 N N . GLY A 1 278 ? -29.882 1.083 20.331 1.00 88.44 278 GLY A N 1
ATOM 2116 C CA . GLY A 1 278 ? -31.043 0.626 21.097 1.00 88.44 278 GLY A CA 1
ATOM 2117 C C . GLY A 1 278 ? -31.149 -0.886 21.334 1.00 88.44 278 GLY A C 1
ATOM 2118 O O . GLY A 1 278 ? -32.160 -1.325 21.884 1.00 88.44 278 GLY A O 1
ATOM 2119 N N . SER A 1 279 ? -30.152 -1.689 20.948 1.00 93.31 279 SER A N 1
ATOM 2120 C CA . SER A 1 279 ? -30.203 -3.154 21.058 1.00 93.31 279 SER A CA 1
ATOM 2121 C C . SER A 1 279 ? -28.887 -3.768 21.545 1.00 93.31 279 SER A C 1
ATOM 2123 O O . SER A 1 279 ? -27.808 -3.195 21.386 1.00 93.31 279 SER A O 1
ATOM 2125 N N . TRP A 1 280 ? -28.992 -4.939 22.181 1.00 96.00 280 TRP A N 1
ATOM 2126 C CA . TRP A 1 280 ? -27.841 -5.783 22.497 1.00 96.00 280 TRP A CA 1
ATOM 2127 C C . TRP A 1 280 ? -27.497 -6.640 21.289 1.00 96.00 280 TRP A C 1
ATOM 2129 O O . TRP A 1 280 ? -28.394 -7.255 20.717 1.00 96.00 280 TRP A O 1
ATOM 2139 N N . ARG A 1 281 ? -26.207 -6.707 20.967 1.00 97.00 281 ARG A N 1
ATOM 2140 C CA . ARG A 1 281 ? -25.641 -7.654 20.008 1.00 97.00 281 ARG A CA 1
ATOM 2141 C C . ARG A 1 281 ? -24.656 -8.571 20.705 1.00 97.00 281 ARG A C 1
ATOM 2143 O O . ARG A 1 281 ? -24.005 -8.150 21.668 1.00 97.00 281 ARG A O 1
ATOM 2150 N N . VAL A 1 282 ? -24.550 -9.797 20.218 1.00 97.69 282 VAL A N 1
ATOM 2151 C CA . VAL A 1 282 ? -23.776 -10.872 20.833 1.00 97.69 282 VAL A CA 1
ATOM 2152 C C . VAL A 1 282 ? -22.902 -11.586 19.812 1.00 97.69 282 VAL A C 1
ATOM 2154 O O . VAL A 1 282 ? -23.273 -11.759 18.654 1.00 97.69 282 VAL A O 1
ATOM 2157 N N . TYR A 1 283 ? -21.734 -12.007 20.268 1.00 98.00 283 TYR A N 1
ATOM 2158 C CA . TYR A 1 283 ? -20.897 -12.998 19.620 1.00 98.00 283 TYR A CA 1
ATOM 2159 C C . TYR A 1 283 ? -20.708 -14.164 20.584 1.00 98.00 283 TYR A C 1
ATOM 2161 O O . TYR A 1 283 ? -20.258 -13.978 21.715 1.00 98.00 283 TYR A O 1
ATOM 2169 N N . ASP A 1 284 ? -21.083 -15.349 20.135 1.00 97.25 284 ASP A N 1
ATOM 2170 C CA . ASP A 1 284 ? -20.958 -16.621 20.830 1.00 97.25 284 ASP A CA 1
ATOM 2171 C C . ASP A 1 284 ? -20.399 -17.636 19.814 1.00 97.25 284 ASP A C 1
ATOM 2173 O O . ASP A 1 284 ? -21.126 -18.049 18.899 1.00 97.25 284 ASP A O 1
ATOM 2177 N N . PRO A 1 285 ? -19.115 -18.021 19.936 1.00 94.88 285 PRO A N 1
ATOM 2178 C CA . PRO A 1 285 ? -18.470 -18.913 18.978 1.00 94.88 285 PRO A CA 1
ATOM 2179 C C . PRO A 1 285 ? -19.063 -20.332 18.989 1.00 94.88 285 PRO A C 1
ATOM 2181 O O . PRO A 1 285 ? -18.963 -21.039 17.986 1.00 94.88 285 PRO A O 1
ATOM 2184 N N . GLU A 1 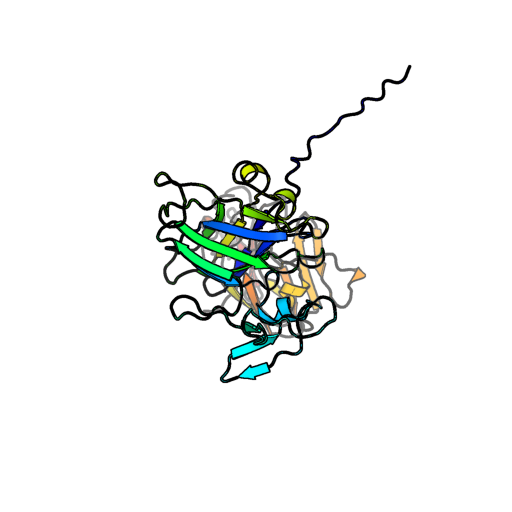286 ? -19.713 -20.754 20.080 1.00 94.75 286 GLU A N 1
ATOM 2185 C CA . GLU A 1 286 ? -20.403 -22.047 20.161 1.00 94.75 286 GLU A CA 1
ATOM 2186 C C . GLU A 1 286 ? -21.830 -21.985 19.585 1.00 94.75 286 GLU A C 1
ATOM 2188 O O . GLU A 1 286 ? -22.380 -23.013 19.182 1.00 94.75 286 GLU A O 1
ATOM 2193 N N . ASN A 1 287 ? -22.420 -20.786 19.476 1.00 94.31 287 ASN A N 1
ATOM 2194 C CA . ASN A 1 287 ? -23.757 -20.551 18.920 1.00 94.31 287 ASN A CA 1
ATOM 2195 C C . ASN A 1 287 ? -23.752 -19.489 17.796 1.00 94.31 287 ASN A C 1
ATOM 2197 O O . ASN A 1 287 ? -24.409 -18.446 17.913 1.00 94.31 287 ASN A O 1
ATOM 2201 N N . PRO A 1 288 ? -23.110 -19.755 16.641 1.00 92.00 288 PRO A N 1
ATOM 2202 C CA . PRO A 1 288 ? -22.975 -18.770 15.564 1.00 92.00 288 PRO A CA 1
ATOM 2203 C C . PRO A 1 288 ? -24.322 -18.311 14.983 1.00 92.00 288 PRO A C 1
ATOM 2205 O O . PRO A 1 288 ? -24.450 -17.176 14.545 1.00 92.00 288 PRO A O 1
ATOM 2208 N N . GLY A 1 289 ? -25.363 -19.152 15.028 1.00 91.94 289 GLY A N 1
ATOM 2209 C CA . GLY A 1 289 ? -26.710 -18.784 14.568 1.00 91.94 289 GLY A CA 1
ATOM 2210 C C . GLY A 1 289 ? -27.432 -17.748 15.441 1.00 91.94 289 GLY A C 1
ATOM 2211 O O . GLY A 1 289 ? -28.444 -17.201 15.011 1.00 91.94 289 GLY A O 1
ATOM 2212 N N . PHE A 1 290 ? -26.935 -17.491 16.655 1.00 91.56 290 PHE A N 1
ATOM 2213 C CA . PHE A 1 290 ? -27.433 -16.452 17.561 1.00 91.56 290 PHE A CA 1
ATOM 2214 C C . PHE A 1 290 ? -26.534 -15.203 17.563 1.00 91.56 290 PHE A C 1
ATOM 2216 O O . PHE A 1 290 ? -26.891 -14.202 18.176 1.00 91.56 290 PHE A O 1
ATOM 2223 N N . SER A 1 291 ? -25.390 -15.254 16.874 1.00 95.12 291 SER A N 1
ATOM 2224 C CA . SER A 1 291 ? -24.391 -14.188 16.876 1.00 95.12 291 SER A CA 1
ATOM 2225 C C . SER A 1 291 ? -24.670 -13.140 15.800 1.00 95.12 291 SER A C 1
ATOM 2227 O O . SER A 1 291 ? -24.752 -13.455 14.614 1.00 95.12 291 SER A O 1
ATOM 2229 N N . ASP A 1 292 ? -24.781 -11.880 16.209 1.00 96.25 292 ASP A N 1
ATOM 2230 C CA . ASP A 1 292 ? -25.013 -10.710 15.352 1.00 96.25 292 ASP A CA 1
ATOM 2231 C C . ASP A 1 292 ? -23.994 -9.572 15.585 1.00 96.25 292 ASP A C 1
ATOM 2233 O O . ASP A 1 292 ? -24.057 -8.517 14.939 1.00 96.25 292 ASP A O 1
ATOM 2237 N N . LEU A 1 293 ? -23.021 -9.788 16.476 1.00 96.94 293 LEU A N 1
ATOM 2238 C CA . LEU A 1 293 ? -21.832 -8.959 16.639 1.00 96.94 293 LEU A CA 1
ATOM 2239 C C . LEU A 1 293 ? -20.687 -9.506 15.781 1.00 96.94 293 LEU A C 1
ATOM 2241 O O . LEU A 1 293 ? -20.118 -10.549 16.085 1.00 96.94 293 LEU A O 1
ATOM 2245 N N . THR A 1 294 ? -20.319 -8.778 14.730 1.00 96.06 294 THR A N 1
ATOM 2246 C CA . THR A 1 294 ? -19.269 -9.195 13.782 1.00 96.06 294 THR A CA 1
ATOM 2247 C C . THR A 1 294 ? -17.982 -8.384 13.894 1.00 96.06 294 THR A C 1
ATOM 2249 O O . THR A 1 294 ? -16.968 -8.761 13.313 1.00 96.06 294 THR A O 1
ATOM 2252 N N . THR A 1 295 ? -18.007 -7.255 14.606 1.00 96.31 295 THR A N 1
ATOM 2253 C CA . THR A 1 295 ? -16.882 -6.316 14.668 1.00 96.31 295 THR A CA 1
ATOM 2254 C C . THR A 1 295 ? -16.646 -5.777 16.071 1.00 96.31 295 THR A C 1
ATOM 2256 O O . THR A 1 295 ? -17.585 -5.562 16.839 1.00 96.31 295 THR A O 1
ATOM 2259 N N . MET A 1 296 ? -15.384 -5.486 16.375 1.00 95.44 296 MET A N 1
ATOM 2260 C CA . MET A 1 296 ? -14.948 -4.787 17.576 1.00 95.44 296 MET A CA 1
ATOM 2261 C C . MET A 1 296 ? -14.062 -3.597 17.196 1.00 95.44 296 MET A C 1
ATOM 2263 O O . MET A 1 296 ? -12.963 -3.739 16.676 1.00 95.44 296 MET A O 1
ATOM 2267 N N . GLU A 1 297 ? -14.554 -2.400 17.485 1.00 92.44 297 GLU A N 1
ATOM 2268 C CA . GLU A 1 297 ? -13.905 -1.119 17.203 1.00 92.44 297 GLU A CA 1
ATOM 2269 C C . GLU A 1 297 ? -13.808 -0.234 18.453 1.00 92.44 297 GLU A C 1
ATOM 2271 O O . GLU A 1 297 ? -14.486 -0.472 19.465 1.00 92.44 297 GLU A O 1
ATOM 2276 N N . ALA A 1 298 ? -12.962 0.796 18.379 1.00 90.12 298 ALA A N 1
ATOM 2277 C CA . ALA A 1 298 ? -12.829 1.796 19.431 1.00 90.12 298 ALA A CA 1
ATOM 2278 C C . ALA A 1 298 ? -14.108 2.632 19.597 1.00 90.12 298 ALA A C 1
ATOM 2280 O O . ALA A 1 298 ? -14.965 2.698 18.721 1.00 90.12 298 ALA A O 1
ATOM 2281 N N . GLY A 1 299 ? -14.257 3.291 20.749 1.00 88.12 299 GLY A N 1
ATOM 2282 C CA . GLY A 1 299 ? -15.429 4.124 21.059 1.00 88.12 299 GLY A CA 1
ATOM 2283 C C . GLY A 1 299 ? -16.644 3.363 21.601 1.00 88.12 299 GLY A C 1
ATOM 2284 O O . GLY A 1 299 ? -17.543 3.986 22.168 1.00 88.12 299 GLY A O 1
ATOM 2285 N N . ARG A 1 300 ? -16.652 2.028 21.541 1.00 90.44 300 ARG A N 1
ATOM 2286 C CA . ARG A 1 300 ? -17.695 1.178 22.142 1.00 90.44 300 ARG A CA 1
ATOM 2287 C C . ARG A 1 300 ? -17.205 0.493 23.417 1.00 90.44 300 ARG A C 1
ATOM 2289 O O . ARG A 1 300 ? -16.009 0.251 23.592 1.00 90.44 300 ARG A O 1
ATOM 2296 N N . GLY A 1 301 ? -18.143 0.189 24.311 1.00 93.06 301 GLY A N 1
ATOM 2297 C CA . GLY A 1 301 ? -17.910 -0.698 25.448 1.00 93.06 301 GLY A CA 1
ATOM 2298 C C . GLY A 1 301 ? -18.381 -2.118 25.137 1.00 93.06 301 GLY A C 1
ATOM 2299 O O . GLY A 1 301 ? -19.426 -2.298 24.518 1.00 93.06 301 GLY A O 1
ATOM 2300 N N . TYR A 1 302 ? -17.629 -3.116 25.592 1.00 95.69 302 TYR A N 1
ATOM 2301 C CA . TYR A 1 302 ? -17.919 -4.532 25.379 1.00 95.69 302 TYR A CA 1
ATOM 2302 C C . TYR A 1 302 ? -17.903 -5.277 26.705 1.00 95.69 302 TYR A C 1
ATOM 2304 O O . TYR A 1 302 ? -17.005 -5.089 27.526 1.00 95.69 302 TYR A O 1
ATOM 2312 N N . TRP A 1 303 ? -18.876 -6.156 26.891 1.00 97.25 303 TRP A N 1
ATOM 2313 C CA . TRP A 1 303 ? -18.839 -7.170 27.930 1.00 97.25 303 TRP A CA 1
ATOM 2314 C C . TRP A 1 303 ? -18.252 -8.451 27.357 1.00 97.25 303 TRP A C 1
ATOM 2316 O O . TRP A 1 303 ? -18.780 -8.965 26.379 1.00 97.25 303 TRP A O 1
ATOM 2326 N N . ILE A 1 304 ? -17.204 -8.983 27.975 1.00 97.62 304 ILE A N 1
ATOM 2327 C CA . ILE A 1 304 ? -16.645 -10.295 27.635 1.00 97.62 304 ILE A CA 1
ATOM 2328 C C . ILE A 1 304 ? -16.843 -11.222 28.830 1.00 97.62 304 ILE A C 1
ATOM 2330 O O . ILE A 1 304 ? -16.381 -10.919 29.935 1.00 97.62 304 ILE A O 1
ATOM 2334 N N . ASN A 1 305 ? -17.535 -12.340 28.613 1.00 97.56 305 ASN A N 1
ATOM 2335 C CA . ASN A 1 305 ? -17.651 -13.413 29.594 1.00 97.56 305 ASN A CA 1
ATOM 2336 C C . ASN A 1 305 ? -16.534 -14.432 29.365 1.00 97.56 305 ASN A C 1
ATOM 2338 O O . ASN A 1 305 ? -16.590 -15.205 28.411 1.00 97.56 305 ASN A O 1
ATOM 2342 N N . MET A 1 306 ? -15.520 -14.409 30.222 1.00 98.00 306 MET A N 1
ATOM 2343 C CA . MET A 1 306 ? -14.339 -15.261 30.118 1.00 98.00 306 MET A CA 1
ATOM 2344 C C . MET A 1 306 ? -14.525 -16.574 30.875 1.00 98.00 306 MET A C 1
ATOM 2346 O O . MET A 1 306 ? -14.929 -16.562 32.039 1.00 98.00 306 MET A O 1
ATOM 2350 N N . ASP A 1 307 ? -14.114 -17.681 30.267 1.00 97.62 307 ASP A N 1
ATOM 2351 C CA . ASP A 1 307 ? -14.006 -18.978 30.943 1.00 97.62 307 ASP A CA 1
ATOM 2352 C C . ASP A 1 307 ? -12.679 -19.095 31.706 1.00 97.62 307 ASP A C 1
ATOM 2354 O O . ASP A 1 307 ? -12.622 -19.665 32.798 1.00 97.62 307 ASP A O 1
ATOM 2358 N N . GLU A 1 308 ? -11.615 -18.488 31.169 1.00 96.88 308 GLU A N 1
ATOM 2359 C CA . GLU A 1 308 ? -10.276 -18.464 31.758 1.00 96.88 308 GLU A CA 1
ATOM 2360 C C . GLU A 1 308 ? -9.722 -17.034 31.806 1.00 96.88 308 GLU A C 1
ATOM 2362 O O . GLU A 1 308 ? -9.839 -16.267 30.852 1.00 96.88 308 GLU A O 1
ATOM 2367 N N . ALA A 1 309 ? -9.072 -16.668 32.915 1.00 96.31 309 ALA A N 1
ATOM 2368 C CA . ALA A 1 309 ? -8.382 -15.387 33.010 1.00 96.31 309 ALA A CA 1
ATOM 2369 C C . ALA A 1 309 ? -7.188 -15.337 32.041 1.00 96.31 309 ALA A C 1
ATOM 2371 O O . ALA A 1 309 ? -6.358 -16.245 32.006 1.00 96.31 309 ALA A O 1
ATOM 2372 N N . THR A 1 310 ? -7.064 -14.263 31.266 1.00 97.00 310 THR A N 1
ATOM 2373 C CA . THR A 1 310 ? -5.981 -14.113 30.290 1.00 97.00 310 THR A CA 1
ATOM 2374 C C . THR A 1 310 ? -5.734 -12.645 29.957 1.00 97.00 310 THR A C 1
ATOM 2376 O O . THR A 1 310 ? -6.355 -11.757 30.537 1.00 97.00 310 THR A O 1
ATOM 2379 N N . ARG A 1 311 ? -4.811 -12.378 29.035 1.00 95.25 311 ARG A N 1
ATOM 2380 C CA . ARG A 1 311 ? -4.521 -11.029 28.556 1.00 95.25 311 ARG A CA 1
ATOM 2381 C C . ARG A 1 311 ? -4.895 -10.900 27.088 1.00 95.25 311 ARG A C 1
ATOM 2383 O O . ARG A 1 311 ? -4.460 -11.705 26.270 1.00 95.25 311 ARG A O 1
ATOM 2390 N N . LEU A 1 312 ? -5.680 -9.875 26.778 1.00 94.50 312 LEU A N 1
ATOM 2391 C CA . LEU A 1 312 ? -6.000 -9.473 25.415 1.00 94.50 312 LEU A CA 1
ATOM 2392 C C . LEU A 1 312 ? -5.044 -8.359 24.987 1.00 94.50 312 LEU A C 1
ATOM 2394 O O . LEU A 1 312 ? -4.983 -7.312 25.632 1.00 94.50 312 LEU A O 1
ATOM 2398 N N . ASN A 1 313 ? -4.315 -8.593 23.899 1.00 92.00 313 ASN A N 1
ATOM 2399 C CA . ASN A 1 313 ? -3.396 -7.625 23.315 1.00 92.00 313 ASN A CA 1
ATOM 2400 C C . ASN A 1 313 ? -3.996 -7.091 22.023 1.00 92.00 313 ASN A C 1
ATOM 2402 O O . ASN A 1 313 ? -4.233 -7.856 21.095 1.00 92.00 313 ASN A O 1
ATOM 2406 N N . ILE A 1 314 ? -4.210 -5.782 21.974 1.00 89.88 314 ILE A N 1
ATOM 2407 C CA . ILE A 1 314 ? -4.739 -5.092 20.802 1.00 89.88 314 ILE A CA 1
ATOM 2408 C C . ILE A 1 314 ? -3.674 -4.128 20.303 1.00 89.88 314 ILE A C 1
ATOM 2410 O O . ILE A 1 314 ? -3.113 -3.358 21.083 1.00 89.88 314 ILE A O 1
ATOM 2414 N N . SER A 1 315 ? -3.439 -4.126 19.000 1.00 87.44 315 SER A N 1
ATOM 2415 C CA . SER A 1 315 ? -2.653 -3.117 18.295 1.00 87.44 315 SER A CA 1
ATOM 2416 C C . SER A 1 315 ? -3.568 -2.351 17.352 1.00 87.44 315 SER A C 1
ATOM 2418 O O . SER A 1 315 ? -4.485 -2.921 16.764 1.00 87.44 315 SER A O 1
ATOM 2420 N N . GLY A 1 316 ? -3.336 -1.057 17.200 1.00 88.50 316 GLY A N 1
ATOM 2421 C CA . GLY A 1 316 ? -4.168 -0.230 16.341 1.00 88.50 316 GLY A CA 1
ATOM 2422 C C . GLY A 1 316 ? -3.716 1.214 16.336 1.00 88.50 316 GLY A C 1
ATOM 2423 O O . GLY A 1 316 ? -2.693 1.564 16.919 1.00 88.50 316 GLY A O 1
ATOM 2424 N N . THR A 1 317 ? -4.498 2.064 15.696 1.00 85.00 317 THR A N 1
ATOM 2425 C CA . THR A 1 317 ? -4.168 3.474 15.492 1.00 85.00 317 THR A CA 1
ATOM 2426 C C . THR A 1 317 ? -5.028 4.356 16.386 1.00 85.00 317 THR A C 1
ATOM 2428 O O . THR A 1 317 ? -5.985 3.901 17.018 1.00 85.00 317 THR A O 1
ATOM 2431 N N . THR A 1 318 ? -4.690 5.640 16.484 1.00 81.50 318 THR A N 1
ATOM 2432 C CA . THR A 1 318 ? -5.521 6.571 17.260 1.00 81.50 318 THR A CA 1
ATOM 2433 C C . THR A 1 318 ? -6.933 6.615 16.655 1.00 81.50 318 THR A C 1
ATOM 2435 O O . THR A 1 318 ? -7.063 6.897 15.463 1.00 81.50 318 THR A O 1
ATOM 2438 N N . PRO A 1 319 ? -7.992 6.340 17.435 1.00 80.56 319 PRO A N 1
ATOM 2439 C CA . PRO A 1 319 ? -9.346 6.280 16.909 1.00 80.56 319 PRO A CA 1
ATOM 2440 C C . PRO A 1 319 ? -9.879 7.687 16.631 1.00 80.56 319 PRO A C 1
ATOM 2442 O O . PRO A 1 319 ? -9.411 8.671 17.210 1.00 80.56 319 PRO A O 1
ATOM 2445 N N . SER A 1 320 ? -10.895 7.801 15.772 1.00 71.12 320 SER A N 1
ATOM 2446 C CA . SER A 1 320 ? -11.556 9.088 15.545 1.00 71.12 320 SER A CA 1
ATOM 2447 C C . SER A 1 320 ? -12.118 9.628 16.863 1.00 71.12 320 SER A C 1
ATOM 2449 O O . SER A 1 320 ? -12.842 8.930 17.572 1.00 71.12 320 SER A O 1
ATOM 2451 N N . ASN A 1 321 ? -11.802 10.880 17.191 1.00 63.56 321 ASN A N 1
ATOM 2452 C CA . ASN A 1 321 ? -12.103 11.467 18.502 1.00 63.56 321 ASN A CA 1
ATOM 2453 C C . ASN A 1 321 ? -13.606 11.691 18.785 1.00 63.56 321 ASN A C 1
ATOM 2455 O O . ASN A 1 321 ? -13.953 12.112 19.887 1.00 63.56 321 ASN A O 1
ATOM 2459 N N . SER A 1 322 ? -14.505 11.446 17.827 1.00 73.38 322 SER A N 1
ATOM 2460 C CA . SER A 1 322 ? -15.950 11.599 18.016 1.00 73.38 322 SER A CA 1
ATOM 2461 C C . SER A 1 322 ? -16.628 10.255 18.264 1.00 73.38 322 SER A C 1
ATOM 2463 O O . SER A 1 322 ? -16.667 9.405 17.378 1.00 73.38 322 SER A O 1
ATOM 2465 N N . VAL A 1 323 ? -17.219 10.098 19.448 1.00 80.75 323 VAL A N 1
ATOM 2466 C CA . VAL A 1 323 ? -18.182 9.030 19.739 1.00 80.75 323 VAL A CA 1
ATOM 2467 C C . VAL A 1 323 ? -19.581 9.617 19.588 1.00 80.75 323 VAL A C 1
ATOM 2469 O O . VAL A 1 323 ? -19.935 10.568 20.287 1.00 80.75 323 VAL A O 1
ATOM 2472 N N . GLU A 1 324 ? -20.368 9.077 18.663 1.00 82.06 324 GLU A N 1
ATOM 2473 C CA . GLU A 1 324 ? -21.764 9.478 18.497 1.00 82.06 324 GLU A CA 1
ATOM 2474 C C . GLU A 1 324 ? -22.635 8.853 19.590 1.00 82.06 324 GLU A C 1
ATOM 2476 O O . GLU A 1 324 ? -22.493 7.677 19.925 1.00 82.06 324 GLU A O 1
ATOM 2481 N N . LEU A 1 325 ? -23.544 9.650 20.158 1.00 86.81 325 LEU A N 1
ATOM 2482 C CA . LEU A 1 325 ? -24.459 9.219 21.211 1.00 86.81 325 LEU A CA 1
ATOM 2483 C C . LEU A 1 325 ? -25.902 9.316 20.725 1.00 86.81 325 LEU A C 1
ATOM 2485 O O . LEU A 1 325 ? -26.314 10.335 20.165 1.00 86.81 325 LEU A O 1
ATOM 2489 N N . ALA A 1 326 ? -26.685 8.281 21.006 1.00 87.44 326 ALA A N 1
ATOM 2490 C CA . ALA A 1 326 ? -28.122 8.262 20.780 1.00 87.44 326 ALA A CA 1
ATOM 2491 C C . ALA A 1 326 ? -28.890 8.672 22.046 1.00 87.44 326 ALA A C 1
ATOM 2493 O O . ALA A 1 326 ? -28.372 8.640 23.165 1.00 87.44 326 ALA A O 1
ATOM 2494 N N . ALA A 1 327 ? -30.163 9.034 21.885 1.00 88.12 327 ALA A N 1
ATOM 2495 C CA . ALA A 1 327 ? -31.048 9.213 23.030 1.00 88.12 327 ALA A CA 1
ATOM 2496 C C . ALA A 1 327 ? -31.272 7.868 23.747 1.00 88.12 327 ALA A C 1
ATOM 2498 O O . ALA A 1 327 ? -31.584 6.863 23.112 1.00 88.12 327 ALA A O 1
ATOM 2499 N N . GLY A 1 328 ? -31.158 7.868 25.076 1.00 90.25 328 GLY A N 1
ATOM 2500 C CA . GLY A 1 328 ? -31.270 6.664 25.900 1.00 90.25 328 GLY A CA 1
ATOM 2501 C C . GLY A 1 328 ? -29.912 6.132 26.358 1.00 90.25 328 GLY A C 1
ATOM 2502 O O . GLY A 1 328 ? -28.963 6.894 26.545 1.00 90.25 328 GLY A O 1
ATOM 2503 N N . TRP A 1 329 ? -29.839 4.824 26.606 1.00 90.00 329 TRP A N 1
ATOM 2504 C CA . TRP A 1 329 ? -28.600 4.175 27.036 1.00 90.00 329 TRP A CA 1
ATOM 2505 C C . TRP A 1 329 ? -27.577 4.137 25.897 1.00 90.00 329 TRP A C 1
ATOM 2507 O O . TRP A 1 329 ? -27.934 3.914 24.746 1.00 90.00 329 TRP A O 1
ATOM 2517 N N . ASN A 1 330 ? -26.304 4.334 26.230 1.00 90.75 330 ASN A N 1
ATOM 2518 C CA . ASN A 1 330 ? -25.174 4.189 25.315 1.00 90.75 330 ASN A CA 1
ATOM 2519 C C . ASN A 1 330 ? -24.074 3.423 26.059 1.00 90.75 330 ASN A C 1
ATOM 2521 O O . ASN A 1 330 ? -23.749 3.790 27.190 1.00 90.75 330 ASN A O 1
ATOM 2525 N N . LEU A 1 331 ? -23.508 2.375 25.454 1.00 92.00 331 LEU A N 1
ATOM 2526 C CA . LEU A 1 331 ? -22.375 1.639 26.019 1.00 92.00 331 LEU A CA 1
ATOM 2527 C C . LEU A 1 331 ? -21.100 2.048 25.280 1.00 92.00 331 LEU A C 1
ATOM 2529 O O . LEU A 1 331 ? -20.767 1.505 24.228 1.00 92.00 331 LEU A O 1
ATOM 2533 N N . VAL A 1 332 ? -20.416 3.051 25.825 1.00 89.06 332 VAL A N 1
ATOM 2534 C CA . VAL A 1 332 ? -19.284 3.714 25.167 1.00 89.06 332 VAL A CA 1
ATOM 2535 C C . VAL A 1 332 ? -17.966 3.446 25.872 1.00 89.06 332 VAL A C 1
ATOM 2537 O O . VAL A 1 332 ? -17.908 3.285 27.092 1.00 89.06 332 VAL A O 1
ATOM 2540 N N . GLY A 1 333 ? -16.909 3.399 25.069 1.00 85.19 333 GLY A N 1
ATOM 2541 C CA . GLY A 1 333 ? -15.538 3.254 25.531 1.00 85.19 333 GLY A CA 1
ATOM 2542 C C . GLY A 1 333 ? -14.885 4.593 25.856 1.00 85.19 333 GLY A C 1
ATOM 2543 O O . GLY A 1 333 ? -15.269 5.633 25.321 1.00 85.19 333 GLY A O 1
ATOM 2544 N N . TYR A 1 334 ? -13.864 4.567 26.713 1.00 80.12 334 TYR A N 1
ATOM 2545 C CA . TYR A 1 334 ? -12.992 5.721 26.925 1.00 80.12 334 TYR A CA 1
ATOM 2546 C C . TYR A 1 334 ? -11.696 5.541 26.140 1.00 80.12 334 TYR A C 1
ATOM 2548 O O . TYR A 1 334 ? -10.843 4.737 26.516 1.00 80.12 334 TYR A O 1
ATOM 2556 N N . ASN A 1 335 ? -11.553 6.298 25.052 1.00 73.69 335 ASN A N 1
ATOM 2557 C CA . ASN A 1 335 ? -10.461 6.111 24.096 1.00 73.69 335 ASN A CA 1
ATOM 2558 C C . ASN A 1 335 ? -9.153 6.813 24.506 1.00 73.69 335 ASN A C 1
ATOM 2560 O O . ASN A 1 335 ? -8.108 6.565 23.912 1.00 73.69 335 ASN A O 1
ATOM 2564 N N . CYS A 1 336 ? -9.168 7.687 25.518 1.00 68.88 336 CYS A N 1
ATOM 2565 C CA . CYS A 1 336 ? -7.967 8.422 25.909 1.00 68.88 336 CYS A CA 1
ATOM 2566 C C . CYS A 1 336 ? -7.027 7.580 26.786 1.00 68.88 336 CYS A C 1
ATOM 2568 O O . CYS A 1 336 ? -7.439 6.812 27.659 1.00 68.88 336 CYS A O 1
ATOM 2570 N N . SER A 1 337 ? -5.723 7.777 26.589 1.00 65.81 337 SER A N 1
ATOM 2571 C CA . SER A 1 337 ? -4.668 7.142 27.388 1.00 65.81 337 SER A CA 1
ATOM 2572 C C . SER A 1 337 ? -4.479 7.793 28.763 1.00 65.81 337 SER A C 1
ATOM 2574 O O . SER A 1 337 ? -3.939 7.168 29.678 1.00 65.81 337 SER A O 1
ATOM 2576 N N . THR A 1 338 ? -4.938 9.033 28.935 1.00 68.50 338 THR A N 1
ATOM 2577 C CA . THR A 1 338 ? -4.817 9.801 30.175 1.00 68.50 338 THR A CA 1
ATOM 2578 C C . THR A 1 338 ? -6.118 9.781 30.957 1.00 68.50 338 THR A C 1
ATOM 2580 O O . THR A 1 338 ? -7.199 9.907 30.402 1.00 68.50 338 THR A O 1
ATOM 2583 N N . SER A 1 339 ? -6.028 9.643 32.279 1.00 77.62 339 SER A N 1
ATOM 2584 C CA . SER A 1 339 ? -7.200 9.844 33.127 1.00 77.62 339 SER A CA 1
ATOM 2585 C C . SER A 1 339 ? -7.641 11.301 33.090 1.00 77.62 339 SER A C 1
ATOM 2587 O O . SER A 1 339 ? -6.820 12.191 33.314 1.00 77.62 339 SER A O 1
ATOM 2589 N N . GLN A 1 340 ? -8.943 11.521 32.953 1.00 77.88 340 GLN A N 1
ATOM 2590 C CA . GLN A 1 340 ? -9.562 12.833 33.116 1.00 77.88 340 GLN A CA 1
ATOM 2591 C C . GLN A 1 340 ? -10.639 12.796 34.199 1.00 77.88 340 GLN A C 1
ATOM 2593 O O . GLN A 1 340 ? -11.144 11.727 34.567 1.00 77.88 340 GLN A O 1
ATOM 2598 N N . SER A 1 341 ? -10.987 13.967 34.736 1.00 82.56 341 SER A N 1
ATOM 2599 C CA . SER A 1 341 ? -12.186 14.077 35.563 1.00 82.56 341 SER A CA 1
ATOM 2600 C C . SER A 1 341 ? -13.423 13.777 34.709 1.00 82.56 341 SER A C 1
ATOM 2602 O O . SER A 1 341 ? -13.404 13.955 33.491 1.00 82.56 341 SER A O 1
ATOM 2604 N N . VAL A 1 342 ? -14.502 13.306 35.339 1.00 80.62 342 VAL A N 1
ATOM 2605 C CA . VAL A 1 342 ? -15.759 13.049 34.613 1.00 80.62 342 VAL A CA 1
ATOM 2606 C C . VAL A 1 342 ? -16.281 14.334 33.959 1.00 80.62 342 VAL A C 1
ATOM 2608 O O . VAL A 1 342 ? -16.740 14.294 32.827 1.00 80.62 342 VAL A O 1
ATOM 2611 N N . ALA A 1 343 ? -16.132 15.483 34.625 1.00 81.31 343 ALA A N 1
ATOM 2612 C CA . ALA A 1 343 ? -16.537 16.776 34.081 1.00 81.31 343 ALA A CA 1
ATOM 2613 C C . ALA A 1 343 ? -15.761 17.145 32.803 1.00 81.31 343 ALA A C 1
ATOM 2615 O O . ALA A 1 343 ? -16.378 17.488 31.799 1.00 81.31 343 ALA A O 1
ATOM 2616 N N . ASP A 1 344 ? -14.429 17.011 32.810 1.00 83.19 344 ASP A N 1
ATOM 2617 C CA . ASP A 1 344 ? -13.597 17.364 31.650 1.00 83.19 344 ASP A CA 1
ATOM 2618 C C . ASP A 1 344 ? -13.858 16.431 30.462 1.00 83.19 344 ASP A C 1
ATOM 2620 O O . ASP A 1 344 ? -13.975 16.888 29.326 1.00 83.19 344 ASP A O 1
ATOM 2624 N N . ALA A 1 345 ? -13.999 15.127 30.726 1.00 81.75 345 ALA A N 1
ATOM 2625 C CA . ALA A 1 345 ? -14.239 14.122 29.690 1.00 81.75 345 ALA A CA 1
ATOM 2626 C C . ALA A 1 345 ? -15.582 14.318 28.960 1.00 81.75 345 ALA A C 1
ATOM 2628 O O . ALA A 1 345 ? -15.747 13.851 27.836 1.00 81.75 345 ALA A O 1
ATOM 2629 N N . LEU A 1 346 ? -16.544 14.998 29.592 1.00 85.38 346 LEU A N 1
ATOM 2630 C CA . LEU A 1 346 ? -17.916 15.147 29.097 1.00 85.38 346 LEU A CA 1
ATOM 2631 C C . LEU A 1 346 ? -18.303 16.595 28.816 1.00 85.38 346 LEU A C 1
ATOM 2633 O O . LEU A 1 346 ? -19.474 16.864 28.547 1.00 85.38 346 LEU A O 1
ATOM 2637 N N . ALA A 1 347 ? -17.353 17.527 28.881 1.00 86.81 347 ALA A N 1
ATOM 2638 C CA . ALA A 1 347 ? -17.623 18.951 28.711 1.00 86.81 347 ALA A CA 1
ATOM 2639 C C . ALA A 1 347 ? -18.360 19.252 27.389 1.00 86.81 347 ALA A C 1
ATOM 2641 O O . ALA A 1 347 ? -19.230 20.116 27.337 1.00 86.81 347 ALA A O 1
ATOM 2642 N N . SER A 1 348 ? -18.086 18.486 26.327 1.00 87.19 348 SER A N 1
ATOM 2643 C CA . SER A 1 348 ? -18.745 18.621 25.017 1.00 87.19 348 SER A CA 1
ATOM 2644 C C . SER A 1 348 ? -20.235 18.244 25.008 1.00 87.19 348 SER A C 1
ATOM 2646 O O . SER A 1 348 ? -20.969 18.641 24.097 1.00 87.19 348 SER A O 1
ATOM 2648 N N . ILE A 1 349 ? -20.699 17.492 26.009 1.00 87.69 349 ILE A N 1
ATOM 2649 C CA . ILE A 1 349 ? -22.086 17.033 26.159 1.00 87.69 349 ILE A CA 1
ATOM 2650 C C . ILE A 1 349 ? -22.702 17.471 27.491 1.00 87.69 349 ILE A C 1
ATOM 2652 O O . ILE A 1 349 ? -23.682 16.877 27.949 1.00 87.69 349 ILE A O 1
ATOM 2656 N N . GLU A 1 350 ? -22.144 18.504 28.125 1.00 88.69 350 GLU A N 1
ATOM 2657 C CA . GLU A 1 350 ? -22.660 19.037 29.382 1.00 88.69 350 GLU A CA 1
ATOM 2658 C C . GLU A 1 350 ? -24.168 19.335 29.280 1.00 88.69 350 GLU A C 1
ATOM 2660 O O . GLU A 1 350 ? -24.657 19.902 28.300 1.00 88.69 350 GLU A O 1
ATOM 2665 N N . GLY A 1 351 ? -24.929 18.874 30.277 1.00 88.00 351 GLY A N 1
ATOM 2666 C CA . GLY A 1 351 ? -26.387 19.019 30.321 1.00 88.00 351 GLY A CA 1
ATOM 2667 C C . GLY A 1 351 ? -27.181 18.086 29.394 1.00 88.00 351 GLY A C 1
ATOM 2668 O O . GLY A 1 351 ? -28.408 18.159 29.391 1.00 88.00 351 GLY A O 1
ATOM 2669 N N . LYS A 1 352 ? -26.527 17.200 28.627 1.00 90.19 352 LYS A N 1
ATOM 2670 C CA . LYS A 1 352 ? -27.191 16.245 27.712 1.00 90.19 352 LYS A CA 1
ATOM 2671 C C . LYS A 1 352 ? -27.252 14.805 28.232 1.00 90.19 352 LYS A C 1
ATOM 2673 O O . LYS A 1 352 ? -27.749 13.931 27.528 1.00 90.19 352 LYS A O 1
ATOM 2678 N N . TYR A 1 353 ? -26.766 14.547 29.443 1.00 88.81 353 TYR A N 1
ATOM 2679 C CA . TYR A 1 353 ? -26.794 13.230 30.082 1.00 88.81 353 TYR A CA 1
ATOM 2680 C C . TYR A 1 353 ? -27.429 13.308 31.474 1.00 88.81 353 TYR A C 1
ATOM 2682 O O . TYR A 1 353 ? -27.427 14.357 32.115 1.00 88.81 353 TYR A O 1
ATOM 2690 N N . VAL A 1 354 ? -27.979 12.182 31.933 1.00 88.44 354 VAL A N 1
ATOM 2691 C CA . VAL A 1 354 ? -28.606 12.066 33.262 1.00 88.44 354 VAL A CA 1
ATOM 2692 C C . VAL A 1 354 ? -27.628 11.485 34.277 1.00 88.44 354 VAL A C 1
ATOM 2694 O O . VAL A 1 354 ? -27.441 12.045 35.347 1.00 88.44 354 VAL A O 1
ATOM 2697 N N . SER A 1 355 ? -26.983 10.371 33.935 1.00 88.00 355 SER A N 1
ATOM 2698 C CA . SER A 1 355 ? -26.034 9.681 34.808 1.00 88.00 355 SER A CA 1
ATOM 2699 C C . SER A 1 355 ? -25.061 8.855 33.983 1.00 88.00 355 SER A C 1
ATOM 2701 O O . SER A 1 355 ? -25.417 8.407 32.892 1.00 88.00 355 SER A O 1
ATOM 2703 N N . ILE A 1 356 ? -23.883 8.585 34.530 1.00 87.75 356 ILE A N 1
ATOM 2704 C CA . ILE A 1 356 ? -22.885 7.689 33.948 1.00 87.75 356 ILE A CA 1
ATOM 2705 C C . ILE A 1 356 ? -22.616 6.559 34.909 1.00 87.75 356 ILE A C 1
ATOM 2707 O O . ILE A 1 356 ? -22.544 6.773 36.115 1.00 87.75 356 ILE A O 1
ATOM 2711 N N . TRP A 1 357 ? -22.475 5.370 34.340 1.00 87.25 357 TRP A N 1
ATOM 2712 C CA . TRP A 1 357 ? -22.229 4.145 35.068 1.00 87.25 357 TRP A CA 1
ATOM 2713 C C . TRP A 1 357 ? -20.973 3.489 34.514 1.00 87.25 357 TRP A C 1
ATOM 2715 O O . TRP A 1 357 ? -20.821 3.363 33.300 1.00 87.25 357 TRP A O 1
ATOM 2725 N N . ALA A 1 358 ? -20.086 3.055 35.400 1.00 84.81 358 ALA A N 1
ATOM 2726 C CA . ALA A 1 358 ? -18.899 2.288 35.052 1.00 84.81 358 ALA A CA 1
ATOM 2727 C C . ALA A 1 358 ? -18.806 1.052 35.942 1.00 84.81 358 ALA A C 1
ATOM 2729 O O . ALA A 1 358 ? -19.094 1.119 37.136 1.00 84.81 358 ALA A O 1
ATOM 2730 N N . TYR A 1 359 ? -18.382 -0.074 35.376 1.00 83.38 359 TYR A N 1
ATOM 2731 C CA . TYR A 1 359 ? -18.113 -1.283 36.145 1.00 83.38 359 TYR A CA 1
ATOM 2732 C C . TYR A 1 359 ? -16.608 -1.421 36.361 1.00 83.38 359 TYR A C 1
ATOM 2734 O O . TYR A 1 359 ? -15.847 -1.607 35.412 1.00 83.38 359 TYR A O 1
ATOM 2742 N N . MET A 1 360 ? -16.164 -1.266 37.608 1.00 75.56 360 MET A N 1
ATOM 2743 C CA . MET A 1 360 ? -14.748 -1.261 37.966 1.00 75.56 360 MET A CA 1
ATOM 2744 C C . MET A 1 360 ? -14.491 -2.048 39.249 1.00 75.56 360 MET A C 1
ATOM 2746 O O . MET A 1 360 ? -15.235 -1.918 40.224 1.00 75.56 360 MET A O 1
ATOM 2750 N N . ASP A 1 361 ? -13.440 -2.875 39.235 1.00 75.56 361 ASP A N 1
ATOM 2751 C CA . ASP A 1 361 ? -13.017 -3.707 40.370 1.00 75.56 361 ASP A CA 1
ATOM 2752 C C . ASP A 1 361 ? -14.171 -4.541 40.967 1.00 75.56 361 ASP A C 1
ATOM 2754 O O . ASP A 1 361 ? -14.350 -4.624 42.182 1.00 75.56 361 ASP A O 1
ATOM 2758 N N . GLY A 1 362 ? -15.012 -5.116 40.099 1.00 78.38 362 GLY A N 1
ATOM 2759 C CA . GLY A 1 362 ? -16.157 -5.940 40.498 1.00 78.38 362 GLY A CA 1
ATOM 2760 C C . GLY A 1 362 ? -17.378 -5.163 41.013 1.00 78.38 362 GLY A C 1
ATOM 2761 O O . GLY A 1 362 ? -18.323 -5.775 41.513 1.00 78.38 362 GLY A O 1
ATOM 2762 N N . SER A 1 363 ? -17.391 -3.829 40.908 1.00 82.06 363 SER A N 1
ATOM 2763 C CA . SER A 1 363 ? -18.458 -2.976 41.445 1.00 82.06 363 SER A CA 1
ATOM 2764 C C . SER A 1 363 ? -18.931 -1.907 40.458 1.00 82.06 363 SER A C 1
ATOM 2766 O O . SER A 1 363 ? -18.150 -1.371 39.675 1.00 82.06 363 SER A O 1
ATOM 2768 N N . TRP A 1 364 ? -20.220 -1.568 40.516 1.00 85.00 364 TRP A N 1
ATOM 2769 C CA . TRP A 1 364 ? -20.764 -0.429 39.779 1.00 85.00 364 TRP A CA 1
ATOM 2770 C C . TRP A 1 364 ? -20.397 0.884 40.463 1.00 85.00 364 TRP A C 1
ATOM 2772 O O . TRP A 1 364 ? -20.505 1.009 41.684 1.00 85.00 364 TRP A O 1
ATOM 2782 N N . LYS A 1 365 ? -19.988 1.852 39.648 1.00 84.94 365 LYS A N 1
ATOM 2783 C CA . LYS A 1 365 ? -19.705 3.239 40.000 1.00 84.94 365 LYS A CA 1
ATOM 2784 C C . LYS A 1 365 ? -20.643 4.147 39.230 1.00 84.94 365 LYS A C 1
ATOM 2786 O O . LYS A 1 365 ? -20.911 3.868 38.063 1.00 84.94 365 LYS A O 1
ATOM 2791 N N . VAL A 1 366 ? -21.128 5.205 39.871 1.00 87.25 366 VAL A N 1
ATOM 2792 C CA . VAL A 1 366 ? -22.070 6.153 39.269 1.00 87.25 366 VAL A CA 1
ATOM 2793 C C . VAL A 1 366 ? -21.581 7.591 39.399 1.00 87.25 366 VAL A C 1
ATOM 2795 O O . VAL A 1 366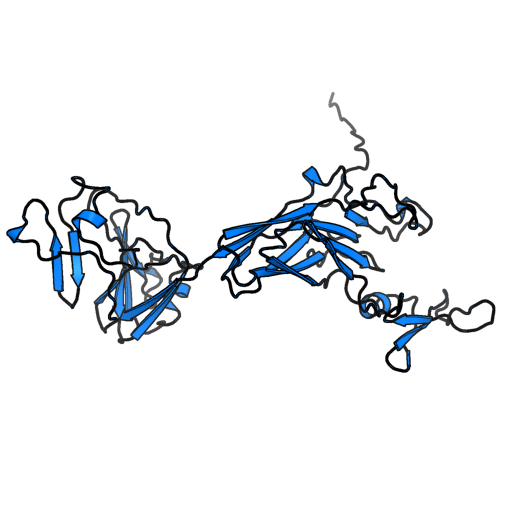 ? -20.991 7.988 40.406 1.00 87.25 366 VAL A O 1
ATOM 2798 N N . TYR A 1 367 ? -21.845 8.380 38.367 1.00 83.69 367 TYR A N 1
ATOM 2799 C CA . TYR A 1 367 ? -21.775 9.832 38.392 1.00 83.69 367 TYR A CA 1
ATOM 2800 C C . TYR A 1 367 ? -23.129 10.403 37.973 1.00 83.69 367 TYR A C 1
ATOM 2802 O O . TYR A 1 367 ? -23.610 10.124 36.876 1.00 83.69 367 TYR A O 1
ATOM 2810 N N . ASP A 1 368 ? -23.730 11.210 38.840 1.00 85.88 368 ASP A N 1
ATOM 2811 C CA . ASP A 1 368 ? -24.963 11.954 38.596 1.00 85.88 368 ASP A CA 1
ATOM 2812 C C . ASP A 1 368 ? -24.723 13.424 38.991 1.00 85.88 368 ASP A C 1
ATOM 2814 O O . ASP A 1 368 ? -24.606 13.727 40.186 1.00 85.88 368 ASP A O 1
ATOM 2818 N N . PRO A 1 369 ? -24.637 14.352 38.018 1.00 82.75 369 PRO A N 1
ATOM 2819 C CA . PRO A 1 369 ? -24.350 15.757 38.292 1.00 82.75 369 PRO A CA 1
ATOM 2820 C C . PRO A 1 369 ? -25.455 16.441 39.112 1.00 82.75 369 PRO A C 1
ATOM 2822 O O . PRO A 1 369 ? -25.174 17.400 39.830 1.00 82.75 369 PRO A O 1
ATOM 2825 N N . ASN A 1 370 ? -26.693 15.938 39.058 1.00 83.56 370 ASN A N 1
ATOM 2826 C CA . ASN A 1 370 ? -27.814 16.459 39.840 1.00 83.56 370 ASN A CA 1
ATOM 2827 C C . ASN A 1 370 ? -27.906 15.817 41.231 1.00 83.56 370 ASN A C 1
ATOM 2829 O O . ASN A 1 370 ? -28.636 16.319 42.088 1.00 83.56 370 ASN A O 1
ATOM 2833 N N . ASN A 1 371 ? -27.163 14.733 41.478 1.00 81.19 371 ASN A N 1
ATOM 2834 C CA . ASN A 1 371 ? -27.160 14.023 42.749 1.00 81.19 371 ASN A CA 1
ATOM 2835 C C . ASN A 1 371 ? -25.736 13.671 43.237 1.00 81.19 371 ASN A C 1
ATOM 2837 O O . ASN A 1 371 ? -25.360 12.497 43.354 1.00 81.19 371 ASN A O 1
ATOM 2841 N N . PRO A 1 372 ? -24.918 14.684 43.588 1.00 76.06 372 PRO A N 1
ATOM 2842 C CA . PRO A 1 372 ? -23.501 14.492 43.902 1.00 76.06 372 PRO A CA 1
ATOM 2843 C C . PRO A 1 372 ? -23.253 13.621 45.143 1.00 76.06 372 PRO A C 1
ATOM 2845 O O . PRO A 1 372 ? -22.196 13.007 45.253 1.00 76.06 372 PRO A O 1
ATOM 2848 N N . GLY A 1 373 ? -24.217 13.522 46.067 1.00 71.75 373 GLY A N 1
ATOM 2849 C CA . GLY A 1 373 ? -24.111 12.669 47.257 1.00 71.75 373 GLY A CA 1
ATOM 2850 C C . GLY A 1 373 ? -24.155 11.164 46.963 1.00 71.75 373 GLY A C 1
ATOM 2851 O O . GLY A 1 373 ? -23.696 10.377 47.786 1.00 71.75 373 GLY A O 1
ATOM 2852 N N . PHE A 1 374 ? -24.673 10.773 45.795 1.00 69.38 374 PHE A N 1
ATOM 2853 C CA . PHE A 1 374 ? -24.725 9.383 45.329 1.00 69.38 374 PHE A CA 1
ATOM 2854 C C . PHE A 1 374 ? -23.610 9.057 44.326 1.00 69.38 374 PHE A C 1
ATOM 2856 O O . PHE A 1 374 ? -23.478 7.906 43.928 1.00 69.38 374 PHE A O 1
ATOM 2863 N N . SER A 1 375 ? -22.801 10.048 43.935 1.00 71.31 375 SER A N 1
ATOM 2864 C CA . SER A 1 375 ? -21.750 9.887 42.931 1.00 71.31 375 SER A CA 1
ATOM 2865 C C . SER A 1 375 ? -20.447 9.374 43.546 1.00 71.31 375 SER A C 1
ATOM 2867 O O . SER A 1 375 ? -19.816 10.058 44.357 1.00 71.31 375 SER A O 1
ATOM 2869 N N . ASP A 1 376 ? -19.996 8.196 43.123 1.00 77.19 376 ASP A N 1
ATOM 2870 C CA . ASP A 1 376 ? -18.724 7.595 43.534 1.00 77.19 376 ASP A CA 1
ATOM 2871 C C . ASP A 1 376 ? -17.726 7.403 42.371 1.00 77.19 376 ASP A C 1
ATOM 2873 O O . ASP A 1 376 ? -16.558 7.081 42.609 1.00 77.19 376 ASP A O 1
ATOM 2877 N N . GLN A 1 377 ? -18.123 7.719 41.131 1.00 71.94 377 GLN A N 1
ATOM 2878 C CA . GLN A 1 377 ? -17.224 7.835 39.981 1.00 71.94 377 GLN A CA 1
ATOM 2879 C C . GLN A 1 377 ? -16.663 9.261 39.857 1.00 71.94 377 GLN A C 1
ATOM 2881 O O . GLN A 1 377 ? -17.379 10.210 39.550 1.00 71.94 377 GLN A O 1
ATOM 2886 N N . ARG A 1 378 ? -15.352 9.425 40.080 1.00 63.66 378 ARG A N 1
ATOM 2887 C CA . ARG A 1 378 ? -14.682 10.748 40.057 1.00 63.66 378 ARG A CA 1
ATOM 2888 C C . ARG A 1 378 ? -13.823 11.016 38.825 1.00 63.66 378 ARG A C 1
ATOM 2890 O O . ARG A 1 378 ? -13.468 12.161 38.559 1.00 63.66 378 ARG A O 1
ATOM 2897 N N . CYS A 1 379 ? -13.470 9.976 38.083 1.00 60.62 379 CYS A N 1
ATOM 2898 C CA . CYS A 1 379 ? -12.663 10.085 36.876 1.00 60.62 379 CYS A CA 1
ATOM 2899 C C . CYS A 1 379 ? -13.081 9.028 35.859 1.00 60.62 379 CYS A C 1
ATOM 2901 O O . CYS A 1 379 ? -13.641 7.994 36.232 1.00 60.62 379 CYS A O 1
ATOM 2903 N N . VAL A 1 380 ? -12.790 9.299 34.591 1.00 64.75 380 VAL A N 1
ATOM 2904 C CA . VAL A 1 380 ? -12.826 8.294 33.531 1.00 64.75 380 VAL A CA 1
ATOM 2905 C C . VAL A 1 380 ? -11.392 7.817 33.312 1.00 64.75 380 VAL A C 1
ATOM 2907 O O . VAL A 1 380 ? -10.448 8.615 33.261 1.00 64.75 380 VAL A O 1
ATOM 2910 N N . ARG A 1 381 ? -11.217 6.498 33.308 1.00 64.69 381 ARG A N 1
ATOM 2911 C CA . ARG A 1 381 ? -9.948 5.794 33.108 1.00 64.69 381 ARG A CA 1
ATOM 2912 C C . ARG A 1 381 ? -10.263 4.508 32.370 1.00 64.69 381 ARG A C 1
ATOM 2914 O O . ARG A 1 381 ? -11.296 3.908 32.650 1.00 64.69 381 ARG A O 1
ATOM 2921 N N . GLY A 1 382 ? -9.378 4.065 31.487 1.00 57.31 382 GLY A N 1
ATOM 2922 C CA . GLY A 1 382 ? -9.443 2.669 31.073 1.00 57.31 382 GLY A CA 1
ATOM 2923 C C . GLY A 1 382 ? -8.855 1.757 32.157 1.00 57.31 382 GLY A C 1
ATOM 2924 O O . GLY A 1 382 ? -8.047 2.194 32.985 1.00 57.31 382 GLY A O 1
ATOM 2925 N N . HIS A 1 383 ? -9.303 0.504 32.171 1.00 53.66 383 HIS A N 1
ATOM 2926 C CA . HIS A 1 383 ? -8.876 -0.527 33.118 1.00 53.66 383 HIS A CA 1
ATOM 2927 C C . HIS A 1 383 ? -7.453 -0.996 32.824 1.00 53.66 383 HIS A C 1
ATOM 2929 O O . HIS A 1 383 ? -7.257 -1.892 32.012 1.00 53.66 383 HIS A O 1
ATOM 2935 N N . TYR A 1 384 ? -6.460 -0.392 33.482 1.00 47.59 384 TYR A N 1
ATOM 2936 C CA . TYR A 1 384 ? -5.064 -0.838 33.415 1.00 47.59 384 TYR A CA 1
ATOM 2937 C C . TYR A 1 384 ? -4.392 -0.654 34.772 1.00 47.59 384 TYR A C 1
ATOM 2939 O O . TYR A 1 384 ? -4.549 0.390 35.418 1.00 47.59 384 TYR A O 1
ATOM 2947 N N . ARG A 1 385 ? -3.592 -1.635 35.192 1.00 34.62 385 ARG A N 1
ATOM 2948 C CA . ARG A 1 385 ? -2.560 -1.386 36.201 1.00 34.62 385 ARG A CA 1
ATOM 2949 C C . ARG A 1 385 ? -1.311 -0.831 35.519 1.00 34.62 385 ARG A C 1
ATOM 2951 O O . ARG A 1 385 ? -1.002 -1.203 34.394 1.00 34.62 385 ARG A O 1
ATOM 2958 N N . ARG A 1 386 ? -0.658 0.103 36.213 1.00 29.83 386 ARG A N 1
ATOM 2959 C CA . ARG A 1 386 ? 0.694 0.575 35.891 1.00 29.83 386 ARG A CA 1
ATOM 2960 C C . ARG A 1 386 ? 1.715 -0.538 36.034 1.00 29.83 386 ARG A C 1
ATOM 2962 O O . ARG A 1 386 ? 1.514 -1.362 36.958 1.00 29.83 386 ARG A O 1
#